Protein AF-0000000078791482 (afdb_homodimer)

Secondary structure (DSSP, 8-state):
--HHHHHHHHHHHTT--HHHH--SSS-HHHHHHHHTTSSPPBHHHHHHHHHHTT--HHHHHHHHHHHTTTTS-HHHHHHHHHH-S-------GGGHHHHHHHHHHHHHHHHHHHHHS--HHHHHHHHHHHHHHHHHIIIIISTT------HHHHHHHHHHHHH-SS--HHHHHHHHHHHTTS-HHHHHHHHHHHHHHTGGGGGSTTHHHHHHHHHHHHHHHHHHTT-HHHHHHHHHHHHHHHHHS--HHHHHHHHHHHHHHHHHTT-HHHHHHHHHHHHHHHHHTT-HHHHHHHHHHHHHHHHS-TTS---------S------/--HHHHHHHHHHHTT--HHHH--SSS-HHHHHHHHTTSSPPBHHHHHHHHHHTT--HHHHHHHHHHHTTTTS-HHHHHHHHHH-S-------GGGHHHHHHHHHHHHHHHHHHHHHS--HHHHHHHHHHHHHHHHHIIIII-TT------HHHHHHHHHHHHH-SS--HHHHHHHHHHHTTS-HHHHHHHHHHHHHHTGGGGGSTTHHHHHHHHHHHHHHHHHHTT-HHHHHHHHHHHHHHHHHS--HHHHHHHHHHHHHHHHHTT-HHHHHHHHHHHHHHHHHTT-HHHHHHHHHHHHHHHHS-TTS---------S------

Solvent-accessible surface area (backbone atoms only — not comparable to full-atom values): 34613 Å² total; per-residue (Å²): 118,56,74,22,46,52,50,43,51,54,37,49,40,69,69,48,52,58,70,75,61,32,50,96,88,42,42,45,66,57,49,50,35,22,35,70,62,76,39,83,51,34,47,71,57,45,56,53,47,28,57,68,63,65,42,36,70,67,58,48,52,39,56,44,19,64,67,48,63,39,47,65,36,62,57,52,49,52,45,30,66,34,53,38,90,65,78,76,74,79,89,48,72,87,46,44,66,60,51,47,51,52,40,51,52,46,26,51,54,33,45,53,49,21,72,76,48,77,40,70,67,33,48,50,19,25,36,47,24,53,43,50,51,50,48,44,42,29,54,66,64,40,86,80,42,42,76,49,71,39,58,91,54,29,48,66,56,51,55,54,59,67,68,33,73,52,52,51,71,59,52,49,40,50,46,57,61,40,43,56,24,33,53,67,67,61,34,52,54,50,48,54,48,50,61,63,32,33,51,81,35,58,76,28,87,62,31,61,54,48,55,50,34,52,32,51,37,46,25,47,51,25,51,61,70,65,35,59,68,59,17,51,53,36,43,52,50,38,55,54,49,29,71,77,54,58,38,55,69,60,35,46,49,51,48,42,52,51,17,50,53,31,26,50,70,66,38,50,70,61,15,49,55,42,42,53,48,44,30,50,50,29,46,69,30,49,35,55,69,59,20,50,52,46,49,55,46,45,53,49,60,74,71,46,62,52,86,52,84,68,88,68,80,77,77,64,76,57,82,72,64,82,72,132,118,56,74,23,46,52,51,44,50,53,37,51,37,71,68,49,49,58,69,76,60,31,50,95,88,42,43,44,69,57,50,52,34,21,36,70,63,76,38,84,50,33,48,70,57,45,55,52,48,29,56,68,64,65,43,36,70,66,57,50,51,39,55,46,20,65,68,47,63,37,49,64,36,61,55,52,48,52,46,31,65,34,54,39,89,68,77,75,75,78,86,48,72,88,46,44,64,60,52,48,50,53,39,51,52,47,25,50,52,31,44,52,48,21,72,76,48,79,41,70,69,34,49,51,18,26,36,48,24,53,43,50,50,50,47,45,41,29,54,67,66,40,86,80,41,44,74,50,72,39,59,92,55,31,46,66,55,51,54,53,59,68,68,33,73,52,52,52,71,58,53,50,39,51,46,58,61,42,43,57,25,33,54,66,68,62,35,52,52,50,47,55,49,51,62,62,31,33,52,81,34,59,77,29,87,63,30,61,54,46,56,49,35,53,31,51,38,48,24,48,52,26,50,62,69,66,36,60,68,59,19,50,53,37,43,51,50,38,54,54,50,30,72,77,52,57,38,55,70,60,35,46,50,50,49,43,51,53,18,50,54,31,26,50,71,65,38,50,70,62,16,50,54,43,42,53,48,45,30,50,49,29,46,69,31,49,35,55,70,61,19,50,51,45,50,55,47,44,55,48,59,74,71,47,62,53,84,54,84,71,88,67,83,76,78,64,75,57,83,73,64,80,74,132

Organism: Lacticaseibacillus rhamnosus (strain LMS2-1) (NCBI:txid525361)

Sequence (648 aa):
MNIGTLLRQIRKNKGLTLAQVADATISSSYLSKVERGQNDITVTKLLHLLERLETTPEEFLYIAADDFDMDYSNLDRMLETYFGSSLTMSANPQDFPETLRKMKENVRQAQTRFQQTPTLKNKLAVNARMLLPVFFQSLVIDEAHKLPVRPDLTHVAEQYLQQLDNWGELDLYLFIIFSIAMPAETQHRLLTIAIKRSHHYRHFRSAPLLILNLLENQVMLELTRQDNQAAARYLSQLETALDKKPSAEFALWAQFHRAELCARQGQHKKARALLDQVVEIAAALKFKDLADIFAFARTIILTEPPTSIYKYFHILVGSIAEGEMNIGTLLRQIRKNKGLTLAQVADATISSSYLSKVERGQNDITVTKLLHLLERLETTPEEFLYIAADDFDMDYSNLDRMLETYFGSSLTMSANPQDFPETLRKMKENVRQAQTRFQQTPTLKNKLAVNARMLLPVFFQSLVIDEAHKLPVRPDLTHVAEQYLQQLDNWGELDLYLFIIFSIAMPAETQHRLLTIAIKRSHHYRHFRSAPLLILNLLENQVMLELTRQDNQAAARYLSQLETALDKKPSAEFALWAQFHRAELCARQGQHKKARALLDQVVEIAAALKFKDLADIFAFARTIILTEPPTSIYKYFHILVGSIAEGE

Foldseek 3Di:
DDLLCLLVVLCVVLPHDLCQQDDPLHHSVNSVCSNVVNDPDDPVVVCSSCVSSVHHPVRSVVVCCVVVVVVCPVVVVVCCQQANPLPDDDLDPVCLVVSLVVLVVQLVVLVVVCVVPVDLSSLNSNLLSVLVSVQCCQQRPDPLNAQAADCVSLVSLLVVLVPDQADDLVNLLSLLRSLSHHDPVSNVVSLVVNLVRLVVCVVVPCSLVSNLQSLLSQLQSCVQVVVLVSSVVSLVVSVVSCVVPPDPLSVLSSLLSVLLSCLLVVVLVSSLVSLVVSLVVCVVVVVVVSSVLSVVQSVQSNPDHSSDRRRDGDHDSGPCPPDD/DDLLCLLVVLCVVVPHDLCQQDDPLHHSVNSVCSNVVNDPDDPVVVCSSCVSSVHHPVRSVVVCCVVVVVVCPVVVVVCCQQANPLPDDDLDPVCLVVSLVVLVVQLVVLVVVCVVPVDLSSLNSNLLSVVVSVQCCQQRPDPLNAQAADCVSLVSLLVVLVPDQAADLVNLLSLLRSLSHHDPVSNVVSLVVNLVRLVVCVVVPCSLVSNLQSLLSQLQSCVQVVVLVSSVVSLVVSVVSCVVPPDPLSVLSSLLSVLLSCLLVVVLVSSLVSLVVSLVVCVVVVVVVSSVLSVVQSVQSNPDHSSDRRRDGDHDSGPCPPDD

pLDDT: mean 87.43, std 13.79, range [25.67, 98.44]

Structure (mmCIF, N/CA/C/O backbone):
data_AF-0000000078791482-model_v1
#
loop_
_entity.id
_entity.type
_entity.pdbx_description
1 polymer 'DNA-binding helix-turn-helix protein'
#
loop_
_atom_site.group_PDB
_atom_site.id
_atom_site.type_symbol
_atom_site.label_atom_id
_atom_site.label_alt_id
_atom_site.label_comp_id
_atom_site.label_asym_id
_atom_site.label_entity_id
_atom_site.label_seq_id
_atom_site.pdbx_PDB_ins_code
_atom_site.Cartn_x
_atom_site.Cartn_y
_atom_site.Cartn_z
_atom_site.occupancy
_atom_site.B_iso_or_equiv
_atom_site.auth_seq_id
_atom_site.auth_comp_id
_atom_site.auth_asym_id
_atom_site.auth_atom_id
_atom_site.pdbx_PDB_model_num
ATOM 1 N N . MET A 1 1 ? -18.984 -8.766 17.328 1 55.56 1 MET A N 1
ATOM 2 C CA . MET A 1 1 ? -19.375 -7.367 17.188 1 55.56 1 MET A CA 1
ATOM 3 C C . MET A 1 1 ? -20.016 -7.113 15.82 1 55.56 1 MET A C 1
ATOM 5 O O . MET A 1 1 ? -19.594 -7.699 14.82 1 55.56 1 MET A O 1
ATOM 9 N N . ASN A 1 2 ? -21.266 -6.469 15.758 1 79.69 2 ASN A N 1
ATOM 10 C CA . ASN A 1 2 ? -21.938 -6.188 14.492 1 79.69 2 ASN A CA 1
ATOM 11 C C . ASN A 1 2 ? -21.594 -4.789 13.984 1 79.69 2 ASN A C 1
ATOM 13 O O . ASN A 1 2 ? -20.969 -4.004 14.688 1 79.69 2 ASN A O 1
ATOM 17 N N . ILE A 1 3 ? -21.828 -4.445 12.82 1 86.19 3 ILE A N 1
ATOM 18 C CA . ILE A 1 3 ? -21.516 -3.201 12.125 1 86.19 3 ILE A CA 1
ATOM 19 C C . ILE A 1 3 ? -22.078 -2.018 12.914 1 86.19 3 ILE A C 1
ATOM 21 O O . ILE A 1 3 ? -21.422 -0.973 13.016 1 86.19 3 ILE A O 1
ATOM 25 N N . GLY A 1 4 ? -23.203 -2.23 13.57 1 91.06 4 GLY A N 1
ATOM 26 C CA . GLY A 1 4 ? -23.828 -1.175 14.359 1 91.06 4 GLY A CA 1
ATOM 27 C C . GLY A 1 4 ? -23.016 -0.79 15.586 1 91.06 4 GLY A C 1
ATOM 28 O O . GLY A 1 4 ? -22.844 0.396 15.875 1 91.06 4 GLY A O 1
ATOM 29 N N . THR A 1 5 ? -22.5 -1.739 16.234 1 90.31 5 THR A N 1
ATOM 30 C CA . THR A 1 5 ? -21.672 -1.499 17.422 1 90.31 5 THR A CA 1
ATOM 31 C C . THR A 1 5 ? -20.406 -0.745 17.047 1 90.31 5 THR A C 1
ATOM 33 O O . THR A 1 5 ? -19.969 0.138 17.797 1 90.31 5 THR A O 1
ATOM 36 N N . LEU A 1 6 ? -19.875 -1.128 15.961 1 88.75 6 LEU A N 1
ATOM 37 C CA . LEU A 1 6 ? -18.672 -0.446 15.5 1 88.75 6 LEU A CA 1
ATOM 38 C C . LEU A 1 6 ? -18.953 1.02 15.195 1 88.75 6 LEU A C 1
ATOM 40 O O . LEU A 1 6 ? -18.172 1.899 15.547 1 88.75 6 LEU A O 1
ATOM 44 N N . LEU A 1 7 ? -20.031 1.235 14.594 1 92.56 7 LEU A N 1
ATOM 45 C CA . LEU A 1 7 ? -20.422 2.604 14.273 1 92.56 7 LEU A CA 1
ATOM 46 C C . LEU A 1 7 ? -20.625 3.424 15.539 1 92.56 7 LEU A C 1
ATOM 48 O O . LEU A 1 7 ? -20.219 4.59 15.602 1 92.56 7 LEU A O 1
ATOM 52 N N . ARG A 1 8 ? -21.203 2.793 16.484 1 93.75 8 ARG A N 1
ATOM 53 C CA . ARG A 1 8 ? -21.359 3.443 17.781 1 93.75 8 ARG A CA 1
ATOM 54 C C . ARG A 1 8 ? -20.016 3.811 18.391 1 93.75 8 ARG A C 1
ATOM 56 O O . ARG A 1 8 ? -19.844 4.926 18.875 1 93.75 8 ARG A O 1
ATOM 63 N N . GLN A 1 9 ? -19.141 2.865 18.344 1 89.31 9 GLN A N 1
ATOM 64 C CA . GLN A 1 9 ? -17.812 3.088 18.891 1 89.31 9 GLN A CA 1
ATOM 65 C C . GLN A 1 9 ? -17.109 4.25 18.203 1 89.31 9 GLN A C 1
ATOM 67 O O . GLN A 1 9 ? -16.5 5.094 18.844 1 89.31 9 GLN A O 1
ATOM 72 N N . ILE A 1 10 ? -17.203 4.289 16.906 1 89.06 10 ILE A N 1
ATOM 73 C CA . ILE A 1 10 ? -16.578 5.352 16.125 1 89.06 10 ILE A CA 1
ATOM 74 C C . ILE A 1 10 ? -17.203 6.695 16.484 1 89.06 10 ILE A C 1
ATOM 76 O O . ILE A 1 10 ? -16.5 7.68 16.719 1 89.06 10 ILE A O 1
ATOM 80 N N . ARG A 1 11 ? -18.547 6.711 16.516 1 92.19 11 ARG A N 1
ATOM 81 C CA . ARG A 1 11 ? -19.25 7.945 16.859 1 92.19 11 ARG A CA 1
ATOM 82 C C . ARG A 1 11 ? -18.844 8.453 18.234 1 92.19 11 ARG A C 1
ATOM 84 O O . ARG A 1 11 ? -18.516 9.633 18.391 1 92.19 11 ARG A O 1
ATOM 91 N N . LYS A 1 12 ? -18.812 7.559 19.172 1 91.88 12 LYS A N 1
ATOM 92 C CA . LYS A 1 12 ? -18.484 7.918 20.547 1 91.88 12 LYS A CA 1
ATOM 93 C C . LYS A 1 12 ? -17.031 8.367 20.688 1 91.88 12 LYS A C 1
ATOM 95 O O . LYS A 1 12 ? -16.734 9.281 21.438 1 91.88 12 LYS A O 1
ATOM 100 N N . ASN A 1 13 ? -16.234 7.68 20.016 1 87.5 13 ASN A N 1
ATOM 101 C CA . ASN A 1 13 ? -14.828 8.07 20.016 1 87.5 13 ASN A CA 1
ATOM 102 C C . ASN A 1 13 ? -14.641 9.508 19.547 1 87.5 13 ASN A C 1
ATOM 104 O O . ASN A 1 13 ? -13.758 10.211 20.031 1 87.5 13 ASN A O 1
ATOM 108 N N . LYS A 1 14 ? -15.477 9.922 18.688 1 85.94 14 LYS A N 1
ATOM 109 C CA . LYS A 1 14 ? -15.383 11.266 18.141 1 85.94 14 LYS A CA 1
ATOM 110 C C . LYS A 1 14 ? -16.156 12.273 18.984 1 85.94 14 LYS A C 1
ATOM 112 O O . LYS A 1 14 ? -16.234 13.453 18.656 1 85.94 14 LYS A O 1
ATOM 117 N N . GLY A 1 15 ? -16.781 11.734 20 1 84 15 GLY A N 1
ATOM 118 C CA . GLY A 1 15 ? -17.5 12.586 20.922 1 84 15 GLY A CA 1
ATOM 119 C C . GLY A 1 15 ? -18.812 13.109 20.359 1 84 15 GLY A C 1
ATOM 120 O O . GLY A 1 15 ? -19.312 14.148 20.797 1 84 15 GLY A O 1
ATOM 121 N N . LEU A 1 16 ? -19.359 12.5 19.438 1 89.69 16 LEU A N 1
ATOM 122 C CA . LEU A 1 16 ? -20.562 12.984 18.781 1 89.69 16 LEU A CA 1
ATOM 123 C C . LEU A 1 16 ? -21.797 12.305 19.359 1 89.69 16 LEU A C 1
ATOM 125 O O . LEU A 1 16 ? -21.781 11.102 19.641 1 89.69 16 LEU A O 1
ATOM 129 N N . THR A 1 17 ? -22.797 13.086 19.469 1 92.88 17 THR A N 1
ATOM 130 C CA . THR A 1 17 ? -24.094 12.523 19.844 1 92.88 17 THR A CA 1
ATOM 131 C C . THR A 1 17 ? -24.844 12.016 18.625 1 92.88 17 THR A C 1
ATOM 133 O O . THR A 1 17 ? -24.453 12.297 17.484 1 92.88 17 THR A O 1
ATOM 136 N N . LEU A 1 18 ? -25.891 11.289 18.875 1 96.25 18 LEU A N 1
ATOM 137 C CA . LEU A 1 18 ? -26.719 10.812 17.766 1 96.25 18 LEU A CA 1
ATOM 138 C C . LEU A 1 18 ? -27.297 11.984 16.984 1 96.25 18 LEU A C 1
ATOM 140 O O . LEU A 1 18 ? -27.312 11.961 15.75 1 96.25 18 LEU A O 1
ATOM 144 N N . ALA A 1 19 ? -27.641 13.016 17.688 1 94.12 19 ALA A N 1
ATOM 145 C CA . ALA A 1 19 ? -28.281 14.18 17.078 1 94.12 19 ALA A CA 1
ATOM 146 C C . ALA A 1 19 ? -27.297 14.945 16.203 1 94.12 19 ALA A C 1
ATOM 148 O O . ALA A 1 19 ? -27.688 15.477 15.148 1 94.12 19 ALA A O 1
ATOM 149 N N . GLN A 1 20 ? -26.094 14.93 16.641 1 90.62 20 GLN A N 1
ATOM 150 C CA . GLN A 1 20 ? -25.078 15.68 15.906 1 90.62 20 GLN A CA 1
ATOM 151 C C . GLN A 1 20 ? -24.703 14.977 14.602 1 90.62 20 GLN A C 1
ATOM 153 O O . GLN A 1 20 ? -24.25 15.617 13.656 1 90.62 20 GLN A O 1
ATOM 158 N N . VAL A 1 21 ? -24.953 13.688 14.539 1 94 21 VAL A N 1
ATOM 159 C CA . VAL A 1 21 ? -24.609 12.898 13.359 1 94 21 VAL A CA 1
ATOM 160 C C . VAL A 1 21 ? -25.828 12.781 12.445 1 94 21 VAL A C 1
ATOM 162 O O . VAL A 1 21 ? -25.688 12.742 11.219 1 94 21 VAL A O 1
ATOM 165 N N . ALA A 1 22 ? -26.953 12.789 12.969 1 94.75 22 ALA A N 1
ATOM 166 C CA . ALA A 1 22 ? -28.203 12.594 12.219 1 94.75 22 ALA A CA 1
ATOM 167 C C . ALA A 1 22 ? -28.453 13.766 11.281 1 94.75 22 ALA A C 1
ATOM 169 O O . ALA A 1 22 ? -27.969 14.875 11.5 1 94.75 22 ALA A O 1
ATOM 170 N N . ASP A 1 23 ? -29.094 13.508 10.203 1 94 23 ASP A N 1
ATOM 171 C CA . ASP A 1 23 ? -29.531 14.523 9.258 1 94 23 ASP A CA 1
ATOM 172 C C . ASP A 1 23 ? -30.75 14.047 8.461 1 94 23 ASP A C 1
ATOM 174 O O . ASP A 1 23 ? -31.5 13.195 8.93 1 94 23 ASP A O 1
ATOM 178 N N . ALA A 1 24 ? -30.984 14.648 7.344 1 93.06 24 ALA A N 1
ATOM 179 C CA . ALA A 1 24 ? -32.188 14.328 6.551 1 93.06 24 ALA A CA 1
ATOM 180 C C . ALA A 1 24 ? -32.094 12.906 6.016 1 93.06 24 ALA A C 1
ATOM 182 O O . ALA A 1 24 ? -33.125 12.25 5.84 1 93.06 24 ALA A O 1
ATOM 183 N N . THR A 1 25 ? -30.922 12.383 5.863 1 93.19 25 THR A N 1
ATOM 184 C CA . THR A 1 25 ? -30.703 11.062 5.277 1 93.19 25 THR A CA 1
ATOM 185 C C . THR A 1 25 ? -30.766 9.984 6.352 1 93.19 25 THR A C 1
ATOM 187 O O . THR A 1 25 ? -31.281 8.883 6.105 1 93.19 25 THR A O 1
ATOM 190 N N . ILE A 1 26 ? -30.312 10.258 7.488 1 95.56 26 ILE A N 1
ATOM 191 C CA . ILE A 1 26 ? -30.266 9.312 8.594 1 95.56 26 ILE A CA 1
ATOM 192 C C . ILE A 1 26 ? -30.797 9.977 9.867 1 95.56 26 ILE A C 1
ATOM 194 O O . ILE A 1 26 ? -30.141 10.867 10.414 1 95.56 26 ILE A O 1
ATOM 198 N N . SER A 1 27 ? -31.891 9.547 10.344 1 96.56 27 SER A N 1
ATOM 199 C CA . SER A 1 27 ? -32.469 10.117 11.562 1 96.56 27 SER A CA 1
ATOM 200 C C . SER A 1 27 ? -31.781 9.555 12.805 1 96.56 27 SER A C 1
ATOM 202 O O . SER A 1 27 ? -31.172 8.484 12.758 1 96.56 27 SER A O 1
ATOM 204 N N . SER A 1 28 ? -31.938 10.305 13.93 1 96.75 28 SER A N 1
ATOM 205 C CA . SER A 1 28 ? -31.391 9.852 15.203 1 96.75 28 SER A CA 1
ATOM 206 C C . SER A 1 28 ? -32 8.516 15.625 1 96.75 28 SER A C 1
ATOM 208 O O . SER A 1 28 ? -31.297 7.641 16.141 1 96.75 28 SER A O 1
ATOM 210 N N . SER A 1 29 ? -33.25 8.367 15.352 1 96.75 29 SER A N 1
ATOM 211 C CA . SER A 1 29 ? -33.938 7.137 15.727 1 96.75 29 SER A CA 1
ATOM 212 C C . SER A 1 29 ? -33.406 5.949 14.922 1 96.75 29 SER A C 1
ATOM 214 O O . SER A 1 29 ? -33.156 4.879 15.484 1 96.75 29 SER A O 1
ATOM 216 N N . TYR A 1 30 ? -33.312 6.18 13.688 1 96.25 30 TYR A N 1
ATOM 217 C CA . TYR A 1 30 ? -32.75 5.129 12.828 1 96.25 30 TYR A CA 1
ATOM 218 C C . TYR A 1 30 ? -31.344 4.758 13.242 1 96.25 30 TYR A C 1
ATOM 220 O O . TYR A 1 30 ? -31.016 3.574 13.375 1 96.25 30 TYR A O 1
ATOM 228 N N . LEU A 1 31 ? -30.547 5.73 13.414 1 97.19 31 LEU A N 1
ATOM 229 C CA . LEU A 1 31 ? -29.141 5.508 13.789 1 97.19 31 LEU A CA 1
ATOM 230 C C . LEU A 1 31 ? -29.047 4.75 15.102 1 97.19 31 LEU A C 1
ATOM 232 O O . LEU A 1 31 ? -28.203 3.863 15.258 1 97.19 31 LEU A O 1
ATOM 236 N N . SER A 1 32 ? -29.859 5.105 16 1 97 32 SER A N 1
ATOM 237 C CA . SER A 1 32 ? -29.891 4.426 17.281 1 97 32 SER A CA 1
ATOM 238 C C . SER A 1 32 ? -30.203 2.941 17.125 1 97 32 SER A C 1
ATOM 240 O O . SER A 1 32 ? -29.547 2.09 17.734 1 97 32 SER A O 1
ATOM 242 N N . LYS A 1 33 ? -31.172 2.66 16.281 1 96.69 33 LYS A N 1
ATOM 243 C CA . LYS A 1 33 ? -31.547 1.272 16.031 1 96.69 33 LYS A CA 1
ATOM 244 C C . LYS A 1 33 ? -30.422 0.506 15.367 1 96.69 33 LYS A C 1
ATOM 246 O O . LYS A 1 33 ? -30.172 -0.659 15.688 1 96.69 33 LYS A O 1
ATOM 251 N N . VAL A 1 34 ? -29.766 1.142 14.477 1 96.06 34 VAL A N 1
ATOM 252 C CA . VAL A 1 34 ? -28.625 0.535 13.789 1 96.06 34 VAL A CA 1
ATOM 253 C C . VAL A 1 34 ? -27.516 0.232 14.797 1 96.06 34 VAL A C 1
ATOM 255 O O . VAL A 1 34 ? -27 -0.887 14.836 1 96.06 34 VAL A O 1
ATOM 258 N N . GLU A 1 35 ? -27.219 1.235 15.617 1 96 35 GLU A N 1
ATOM 259 C CA . GLU A 1 35 ? -26.109 1.103 16.562 1 96 35 GLU A CA 1
ATOM 260 C C . GLU A 1 35 ? -26.406 0.023 17.594 1 96 35 GLU A C 1
ATOM 262 O O . GLU A 1 35 ? -25.469 -0.554 18.172 1 96 35 GLU A O 1
ATOM 267 N N . ARG A 1 36 ? -27.719 -0.24 17.844 1 94.06 36 ARG A N 1
ATOM 268 C CA . ARG A 1 36 ? -28.125 -1.256 18.812 1 94.06 36 ARG A CA 1
ATOM 269 C C . ARG A 1 36 ? -28.266 -2.619 18.141 1 94.06 36 ARG A C 1
ATOM 271 O O . ARG A 1 36 ? -28.641 -3.596 18.797 1 94.06 36 ARG A O 1
ATOM 278 N N . GLY A 1 37 ? -28.047 -2.703 16.859 1 92 37 GLY A N 1
ATOM 279 C CA . GLY A 1 37 ? -28.094 -3.963 16.141 1 92 37 GLY A CA 1
ATOM 280 C C . GLY A 1 37 ? -29.484 -4.379 15.719 1 92 37 GLY A C 1
ATOM 281 O O . GLY A 1 37 ? -29.703 -5.508 15.273 1 92 37 GLY A O 1
ATOM 282 N N . GLN A 1 38 ? -30.469 -3.539 15.82 1 93.31 38 GLN A N 1
ATOM 283 C CA . GLN A 1 38 ? -31.859 -3.867 15.5 1 93.31 38 GLN A CA 1
ATOM 284 C C . GLN A 1 38 ? -32.094 -3.762 14 1 93.31 38 GLN A C 1
ATOM 286 O O . GLN A 1 38 ? -32.938 -4.484 13.453 1 93.31 38 GLN A O 1
ATOM 291 N N . ASN A 1 39 ? -31.453 -2.85 13.336 1 92.44 39 ASN A N 1
ATOM 292 C CA . ASN A 1 39 ? -31.531 -2.676 11.891 1 92.44 39 ASN A CA 1
ATOM 293 C C . ASN A 1 39 ? -30.156 -2.805 11.234 1 92.44 39 ASN A C 1
ATOM 295 O O . ASN A 1 39 ? -29.156 -2.318 11.766 1 92.44 39 ASN A O 1
ATOM 299 N N . ASP A 1 40 ? -30.203 -3.549 10.164 1 92.31 40 ASP A N 1
ATOM 300 C CA . ASP A 1 40 ? -29.016 -3.465 9.312 1 92.31 40 ASP A CA 1
ATOM 301 C C . ASP A 1 40 ? -29.016 -2.164 8.508 1 92.31 40 ASP A C 1
ATOM 303 O O . ASP A 1 40 ? -30.062 -1.572 8.266 1 92.31 40 ASP A O 1
ATOM 307 N N . ILE A 1 41 ? -27.859 -1.654 8.211 1 93.69 41 ILE A N 1
ATOM 308 C CA . ILE A 1 41 ? -27.766 -0.392 7.492 1 93.69 41 ILE A CA 1
ATOM 309 C C . ILE A 1 41 ? -27.484 -0.664 6.012 1 93.69 41 ILE A C 1
ATOM 311 O O . ILE A 1 41 ? -26.75 -1.593 5.668 1 93.69 41 ILE A O 1
ATOM 315 N N . THR A 1 42 ? -28.062 0.107 5.168 1 92.62 42 THR A N 1
ATOM 316 C CA . THR A 1 42 ? -27.797 -0.032 3.738 1 92.62 42 THR A CA 1
ATOM 317 C C . THR A 1 42 ? -26.422 0.558 3.385 1 92.62 42 THR A C 1
ATOM 319 O O . THR A 1 42 ? -25.875 1.365 4.137 1 92.62 42 THR A O 1
ATOM 322 N N . VAL A 1 43 ? -25.922 0.172 2.275 1 90.12 43 VAL A N 1
ATOM 323 C CA . VAL A 1 43 ? -24.594 0.629 1.853 1 90.12 43 VAL A CA 1
ATOM 324 C C . VAL A 1 43 ? -24.625 2.139 1.624 1 90.12 43 VAL A C 1
ATOM 326 O O . VAL A 1 43 ? -23.703 2.852 2.045 1 90.12 43 VAL A O 1
ATOM 329 N N . THR A 1 44 ? -25.625 2.617 1.022 1 89.25 44 THR A N 1
ATOM 330 C CA . THR A 1 44 ? -25.719 4.047 0.75 1 89.25 44 THR A CA 1
ATOM 331 C C . THR A 1 44 ? -25.75 4.844 2.051 1 89.25 44 THR A C 1
ATOM 333 O O . THR A 1 44 ? -25.047 5.855 2.178 1 89.25 44 THR A O 1
ATOM 336 N N . LYS A 1 45 ? -26.484 4.387 2.971 1 92.56 45 LYS A N 1
ATOM 337 C CA . LYS A 1 45 ? -26.562 5.082 4.25 1 92.56 45 LYS A CA 1
ATOM 338 C C . LYS A 1 45 ? -25.266 4.969 5.035 1 92.56 45 LYS A C 1
ATOM 340 O O . LYS A 1 45 ? -24.859 5.91 5.727 1 92.56 45 LYS A O 1
ATOM 345 N N . LEU A 1 46 ? -24.672 3.82 4.887 1 92.19 46 LEU A N 1
ATOM 346 C CA . LEU A 1 46 ? -23.375 3.66 5.562 1 92.19 46 LEU A CA 1
ATOM 347 C C . LEU A 1 46 ? -22.359 4.664 5.035 1 92.19 46 LEU A C 1
ATOM 349 O O . LEU A 1 46 ? -21.672 5.324 5.816 1 92.19 46 LEU A O 1
ATOM 353 N N . LEU A 1 47 ? -22.297 4.742 3.748 1 87.75 47 LEU A N 1
ATOM 354 C CA . LEU A 1 47 ? -21.328 5.656 3.148 1 87.75 47 LEU A CA 1
ATOM 355 C C . LEU A 1 47 ? -21.594 7.094 3.578 1 87.75 47 LEU A C 1
ATOM 357 O O . LEU A 1 47 ? -20.656 7.844 3.873 1 87.75 47 LEU A O 1
ATOM 361 N N . HIS A 1 48 ? -22.812 7.426 3.631 1 90.44 48 HIS A N 1
ATOM 362 C CA . HIS A 1 48 ? -23.219 8.75 4.105 1 90.44 48 HIS A CA 1
ATOM 363 C C . HIS A 1 48 ? -22.812 8.953 5.562 1 90.44 48 HIS A C 1
ATOM 365 O O . HIS A 1 48 ? -22.266 9.992 5.918 1 90.44 48 HIS A O 1
ATOM 371 N N . LEU A 1 49 ? -23.125 7.961 6.336 1 93.06 49 LEU A N 1
ATOM 372 C CA . LEU A 1 49 ? -22.812 8.031 7.762 1 93.06 49 LEU A CA 1
ATOM 373 C C . LEU A 1 49 ? -21.312 8.164 7.984 1 93.06 49 LEU A C 1
ATOM 375 O O . LEU A 1 49 ? -20.875 8.93 8.852 1 93.06 49 LEU A O 1
ATOM 379 N N . LEU A 1 50 ? -20.547 7.406 7.277 1 89.5 50 LEU A N 1
ATOM 380 C CA . LEU A 1 50 ? -19.094 7.449 7.418 1 89.5 50 LEU A CA 1
ATOM 381 C C . LEU A 1 50 ? -18.562 8.844 7.105 1 89.5 50 LEU A C 1
ATOM 383 O O . LEU A 1 50 ? -17.625 9.312 7.754 1 89.5 50 LEU A O 1
ATOM 387 N N . GLU A 1 51 ? -19.156 9.461 6.148 1 84.75 51 GLU A N 1
ATOM 388 C CA . GLU A 1 51 ? -18.797 10.844 5.848 1 84.75 51 GLU A CA 1
ATOM 389 C C . GLU A 1 51 ? -19.047 11.758 7.039 1 84.75 51 GLU A C 1
ATOM 391 O O . GLU A 1 51 ? -18.219 12.594 7.383 1 84.75 51 GLU A O 1
ATOM 396 N N . ARG A 1 52 ? -20.172 11.516 7.621 1 87.38 52 ARG A N 1
ATOM 397 C CA . ARG A 1 52 ? -20.547 12.336 8.766 1 87.38 52 ARG A CA 1
ATOM 398 C C . ARG A 1 52 ? -19.641 12.078 9.961 1 87.38 52 ARG A C 1
ATOM 400 O O . ARG A 1 52 ? -19.422 12.961 10.789 1 87.38 52 ARG A O 1
ATOM 407 N N . LEU A 1 53 ? -19.109 10.914 9.961 1 89.25 53 LEU A N 1
ATOM 408 C CA . LEU A 1 53 ? -18.25 10.516 11.055 1 89.25 53 LEU A CA 1
ATOM 409 C C . LEU A 1 53 ? -16.781 10.766 10.711 1 89.25 53 LEU A C 1
ATOM 411 O O . LEU A 1 53 ? -15.883 10.414 11.484 1 89.25 53 LEU A O 1
ATOM 415 N N . GLU A 1 54 ? -16.578 11.242 9.578 1 82.62 54 GLU A N 1
ATOM 416 C CA . GLU A 1 54 ? -15.234 11.547 9.109 1 82.62 54 GLU A CA 1
ATOM 417 C C . GLU A 1 54 ? -14.352 10.297 9.102 1 82.62 54 GLU A C 1
ATOM 419 O O . GLU A 1 54 ? -13.227 10.32 9.594 1 82.62 54 GLU A O 1
ATOM 424 N N . THR A 1 55 ? -14.891 9.281 8.648 1 83.75 55 THR A N 1
ATOM 425 C CA . THR A 1 55 ? -14.242 7.984 8.492 1 83.75 55 THR A CA 1
ATOM 426 C C . THR A 1 55 ? -14.344 7.5 7.047 1 83.75 55 THR A C 1
ATOM 428 O O . THR A 1 55 ? -15.406 7.59 6.43 1 83.75 55 THR A O 1
ATOM 431 N N . THR A 1 56 ? -13.227 7.07 6.477 1 79.31 56 THR A N 1
ATOM 432 C CA . THR A 1 56 ? -13.281 6.559 5.109 1 79.31 56 THR A CA 1
ATOM 433 C C . THR A 1 56 ? -13.781 5.117 5.09 1 79.31 56 THR A C 1
ATOM 435 O O . THR A 1 56 ? -13.641 4.391 6.078 1 79.31 56 THR A O 1
ATOM 438 N N . PRO A 1 57 ? -14.391 4.762 3.986 1 81.62 57 PRO A N 1
ATOM 439 C CA . PRO A 1 57 ? -14.789 3.355 3.869 1 81.62 57 PRO A CA 1
ATOM 440 C C . PRO A 1 57 ? -13.625 2.393 4.078 1 81.62 57 PRO A C 1
ATOM 442 O O . PRO A 1 57 ? -13.797 1.326 4.676 1 81.62 57 PRO A O 1
ATOM 445 N N . GLU A 1 58 ? -12.508 2.779 3.633 1 76.31 58 GLU A N 1
ATOM 446 C CA . GLU A 1 58 ? -11.328 1.938 3.82 1 76.31 58 GLU A CA 1
ATOM 447 C C . GLU A 1 58 ? -10.984 1.791 5.301 1 76.31 58 GLU A C 1
ATOM 449 O O . GLU A 1 58 ? -10.703 0.687 5.77 1 76.31 58 GLU A O 1
ATOM 454 N N . GLU A 1 59 ? -10.961 2.926 5.969 1 78.75 59 GLU A N 1
ATOM 455 C CA . GLU A 1 59 ? -10.695 2.889 7.406 1 78.75 59 GLU A CA 1
ATOM 456 C C . GLU A 1 59 ? -11.734 2.053 8.141 1 78.75 59 GLU A C 1
ATOM 458 O O . GLU A 1 59 ? -11.398 1.261 9.023 1 78.75 59 GLU A O 1
ATOM 463 N N . PHE A 1 60 ? -12.953 2.217 7.742 1 83.94 60 PHE A N 1
ATOM 464 C CA . PHE A 1 60 ? -14.055 1.492 8.367 1 83.94 60 PHE A CA 1
ATOM 465 C C . PHE A 1 60 ? -13.875 -0.012 8.203 1 83.94 60 PHE A C 1
ATOM 467 O O . PHE A 1 60 ? -14.039 -0.771 9.164 1 83.94 60 PHE A O 1
ATOM 474 N N . LEU A 1 61 ? -13.586 -0.378 6.953 1 78.75 61 LEU A N 1
ATOM 475 C CA . LEU A 1 61 ? -13.391 -1.795 6.668 1 78.75 61 LEU A CA 1
ATOM 476 C C . LEU A 1 61 ? -12.227 -2.354 7.484 1 78.75 61 LEU A C 1
ATOM 478 O O . LEU A 1 61 ? -12.266 -3.502 7.926 1 78.75 61 LEU A O 1
ATOM 482 N N . TYR A 1 62 ? -11.344 -1.551 7.625 1 72.25 62 TYR A N 1
ATOM 483 C CA . TYR A 1 62 ? -10.18 -1.974 8.391 1 72.25 62 TYR A CA 1
ATOM 484 C C . TYR A 1 62 ? -10.539 -2.189 9.859 1 72.25 62 TYR A C 1
ATOM 486 O O . TYR A 1 62 ? -10.188 -3.215 10.445 1 72.25 62 TYR A O 1
ATOM 494 N N . ILE A 1 63 ? -11.195 -1.229 10.445 1 75.81 63 ILE A N 1
ATOM 495 C CA . ILE A 1 63 ? -11.594 -1.338 11.844 1 75.81 63 ILE A CA 1
ATOM 496 C C . ILE A 1 63 ? -12.516 -2.543 12.023 1 75.81 63 ILE A C 1
ATOM 498 O O . ILE A 1 63 ? -12.406 -3.27 13.016 1 75.81 63 ILE A O 1
ATOM 502 N N . ALA A 1 64 ? -13.297 -2.734 11.078 1 75.06 64 ALA A N 1
ATOM 503 C CA . ALA A 1 64 ? -14.258 -3.834 11.125 1 75.06 64 ALA A CA 1
ATOM 504 C C . ALA A 1 64 ? -13.547 -5.184 11.055 1 75.06 64 ALA A C 1
ATOM 506 O O . ALA A 1 64 ? -13.969 -6.148 11.695 1 75.06 64 ALA A O 1
ATOM 507 N N . ALA A 1 65 ? -12.594 -5.277 10.25 1 67.56 65 ALA A N 1
ATOM 508 C CA . ALA A 1 65 ? -11.852 -6.523 10.078 1 67.56 65 ALA A CA 1
ATOM 509 C C . ALA A 1 65 ? -11.125 -6.91 11.367 1 67.56 65 ALA A C 1
ATOM 511 O O . ALA A 1 65 ? -11.023 -8.094 11.695 1 67.56 65 ALA A O 1
ATOM 512 N N . ASP A 1 66 ? -10.516 -5.973 11.969 1 59.91 66 ASP A N 1
ATOM 513 C CA . ASP A 1 66 ? -9.812 -6.23 13.227 1 59.91 66 ASP A CA 1
ATOM 514 C C . ASP A 1 66 ? -10.773 -6.75 14.297 1 59.91 66 ASP A C 1
ATOM 516 O O . ASP A 1 66 ? -10.445 -7.68 15.031 1 59.91 66 ASP A O 1
ATOM 520 N N . ASP A 1 67 ? -11.867 -6.078 14.461 1 57.25 67 ASP A N 1
ATOM 521 C CA . ASP A 1 67 ? -12.812 -6.387 15.531 1 57.25 67 ASP A CA 1
ATOM 522 C C . ASP A 1 67 ? -13.594 -7.664 15.227 1 57.25 67 ASP A C 1
ATOM 524 O O . ASP A 1 67 ? -13.984 -8.391 16.141 1 57.25 67 ASP A O 1
ATOM 528 N N . PHE A 1 68 ? -14.055 -7.73 14.047 1 52.03 68 PHE A N 1
ATOM 529 C CA . PHE A 1 68 ? -14.961 -8.828 13.75 1 52.03 68 PHE A CA 1
ATOM 530 C C . PHE A 1 68 ? -14.195 -10.047 13.242 1 52.03 68 PHE A C 1
ATOM 532 O O . PHE A 1 68 ? -14.789 -11.016 12.773 1 52.03 68 PHE A O 1
ATOM 539 N N . ASP A 1 69 ? -12.898 -10.141 13.914 1 46.22 69 ASP A N 1
ATOM 540 C CA . ASP A 1 69 ? -12.18 -11.289 13.383 1 46.22 69 ASP A CA 1
ATOM 541 C C . ASP A 1 69 ? -12.336 -11.398 11.867 1 46.22 69 ASP A C 1
ATOM 543 O O . ASP A 1 69 ? -12.32 -12.492 11.312 1 46.22 69 ASP A O 1
ATOM 547 N N . MET A 1 70 ? -13.062 -10.516 11.492 1 44.91 70 MET A N 1
ATOM 548 C CA . MET A 1 70 ? -13.047 -10.469 10.031 1 44.91 70 MET A CA 1
ATOM 549 C C . MET A 1 70 ? -11.617 -10.492 9.5 1 44.91 70 MET A C 1
ATOM 551 O O . MET A 1 70 ? -11.391 -10.266 8.312 1 44.91 70 MET A O 1
ATOM 555 N N . ASP A 1 71 ? -10.656 -10.336 10.453 1 44 71 ASP A N 1
ATOM 556 C CA . ASP A 1 71 ? -9.219 -10.281 10.211 1 44 71 ASP A CA 1
ATOM 557 C C . ASP A 1 71 ? -8.844 -11.062 8.953 1 44 71 ASP A C 1
ATOM 559 O O . ASP A 1 71 ? -7.816 -10.789 8.328 1 44 71 ASP A O 1
ATOM 563 N N . TYR A 1 72 ? -9.055 -12.469 9.188 1 44.72 72 TYR A N 1
ATOM 564 C CA . TYR A 1 72 ? -8.531 -13.086 7.977 1 44.72 72 TYR A CA 1
ATOM 565 C C . TYR A 1 72 ? -9.148 -12.453 6.73 1 44.72 72 TYR A C 1
ATOM 567 O O . TYR A 1 72 ? -10.352 -12.578 6.496 1 44.72 72 TYR A O 1
ATOM 575 N N . SER A 1 73 ? -8.625 -11.305 6.355 1 55.16 73 SER A N 1
ATOM 576 C CA . SER A 1 73 ? -8.93 -10.516 5.164 1 55.16 73 SER A CA 1
ATOM 577 C C . SER A 1 73 ? -9.609 -11.367 4.098 1 55.16 73 SER A C 1
ATOM 579 O O . SER A 1 73 ? -9.445 -12.586 4.07 1 55.16 73 SER A O 1
ATOM 581 N N . ASN A 1 74 ? -10.859 -10.938 3.887 1 63.19 74 ASN A N 1
ATOM 582 C CA . ASN A 1 74 ? -11.57 -11.523 2.754 1 63.19 74 ASN A CA 1
ATOM 583 C C . ASN A 1 74 ? -10.602 -12.031 1.691 1 63.19 74 ASN A C 1
ATOM 585 O O . ASN A 1 74 ? -10.789 -13.117 1.142 1 63.19 74 ASN A O 1
ATOM 589 N N . LEU A 1 75 ? -9.461 -11.414 1.798 1 68.62 75 LEU A N 1
ATOM 590 C CA . LEU A 1 75 ? -8.477 -11.875 0.827 1 68.62 75 LEU A CA 1
ATOM 591 C C . LEU A 1 75 ? -7.805 -13.156 1.302 1 68.62 75 LEU A C 1
ATOM 593 O O . LEU A 1 75 ? -7.633 -14.102 0.521 1 68.62 75 LEU A O 1
ATOM 597 N N . ASP A 1 76 ? -7.426 -13.219 2.6 1 67.38 76 ASP A N 1
ATOM 598 C CA . ASP A 1 76 ? -6.766 -14.391 3.154 1 67.38 76 ASP A CA 1
ATOM 599 C C . ASP A 1 76 ? -7.66 -15.625 3.047 1 67.38 76 ASP A C 1
ATOM 601 O O . ASP A 1 76 ? -7.195 -16.703 2.686 1 67.38 76 ASP A O 1
ATOM 605 N N . ARG A 1 77 ? -8.867 -15.367 3.289 1 72.19 77 ARG A N 1
ATOM 606 C CA . ARG A 1 77 ? -9.82 -16.469 3.197 1 72.19 77 ARG A CA 1
ATOM 607 C C . ARG A 1 77 ? -9.984 -16.938 1.753 1 72.19 77 ARG A C 1
ATOM 609 O O . ARG A 1 77 ? -10.055 -18.125 1.482 1 72.19 77 ARG A O 1
ATOM 616 N N . MET A 1 78 ? -10.07 -15.922 0.978 1 74.62 78 MET A N 1
ATOM 617 C CA . MET A 1 78 ? -10.203 -16.219 -0.445 1 74.62 78 MET A CA 1
ATOM 618 C C . MET A 1 78 ? -9 -17.016 -0.948 1 74.62 78 MET A C 1
ATOM 620 O O . MET A 1 78 ? -9.156 -18.031 -1.613 1 74.62 78 MET A O 1
ATOM 624 N N . LEU A 1 79 ? -7.82 -16.641 -0.556 1 76.38 79 LEU A N 1
ATOM 625 C CA . LEU A 1 79 ? -6.605 -17.312 -0.996 1 76.38 79 LEU A CA 1
ATOM 626 C C . LEU A 1 79 ? -6.492 -18.688 -0.363 1 76.38 79 LEU A C 1
ATOM 628 O O . LEU A 1 79 ? -6.055 -19.641 -1.014 1 76.38 79 L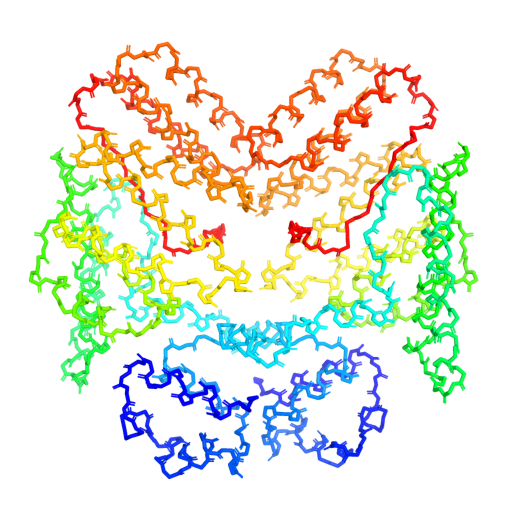EU A O 1
ATOM 632 N N . GLU A 1 80 ? -6.906 -18.719 0.879 1 75.75 80 GLU A N 1
ATOM 633 C CA . GLU A 1 80 ? -6.891 -20.016 1.562 1 75.75 80 GLU A CA 1
ATOM 634 C C . GLU A 1 80 ? -7.805 -21.016 0.869 1 75.75 80 GLU A C 1
ATOM 636 O O . GLU A 1 80 ? -7.5 -22.219 0.82 1 75.75 80 GLU A O 1
ATOM 641 N N . THR A 1 81 ? -8.859 -20.547 0.442 1 75.06 81 THR A N 1
ATOM 642 C CA . THR A 1 81 ? -9.805 -21.422 -0.25 1 75.06 81 THR A CA 1
ATOM 643 C C . THR A 1 81 ? -9.156 -22.047 -1.476 1 75.06 81 THR A C 1
ATOM 645 O O . THR A 1 81 ? -9.344 -23.25 -1.735 1 75.06 81 THR A O 1
ATOM 648 N N . TYR A 1 82 ? -8.383 -21.297 -2.119 1 78.88 82 TYR A N 1
ATOM 649 C CA . TYR A 1 82 ? -7.855 -21.781 -3.395 1 78.88 82 TYR A CA 1
ATOM 650 C C . TYR A 1 82 ? -6.477 -22.391 -3.217 1 78.88 82 TYR A C 1
ATOM 652 O O . TYR A 1 82 ? -6.109 -23.312 -3.947 1 78.88 82 TYR A O 1
ATOM 660 N N . PHE A 1 83 ? -5.781 -21.875 -2.23 1 76.94 83 PHE A N 1
ATOM 661 C CA . PHE A 1 83 ? -4.375 -22.266 -2.195 1 76.94 83 PHE A CA 1
ATOM 662 C C . PHE A 1 83 ? -4.027 -22.938 -0.874 1 76.94 83 PHE A C 1
ATOM 664 O O . PHE A 1 83 ? -2.953 -23.516 -0.734 1 76.94 83 PHE A O 1
ATOM 671 N N . GLY A 1 84 ? -4.934 -22.969 0.03 1 68.25 84 GLY A N 1
ATOM 672 C CA . GLY A 1 84 ? -4.688 -23.531 1.346 1 68.25 84 GLY A CA 1
ATOM 673 C C . GLY A 1 84 ? -3.822 -22.641 2.223 1 68.25 84 GLY A C 1
ATOM 674 O O . GLY A 1 84 ? -3.441 -21.547 1.819 1 68.25 84 GLY A O 1
ATOM 675 N N . SER A 1 85 ? -3.619 -22.969 3.533 1 60.66 85 SER A N 1
ATOM 676 C CA . SER A 1 85 ? -2.881 -22.188 4.523 1 60.66 85 SER A CA 1
ATOM 677 C C . SER A 1 85 ? -1.376 -22.281 4.293 1 60.66 85 SER A C 1
ATOM 679 O O . SER A 1 85 ? -0.596 -21.594 4.961 1 60.66 85 SER A O 1
ATOM 681 N N . SER A 1 86 ? -0.925 -23.016 3.359 1 56.12 86 SER A N 1
ATOM 682 C CA . SER A 1 86 ? 0.481 -23.406 3.262 1 56.12 86 SER A CA 1
ATOM 683 C C . SER A 1 86 ? 1.214 -22.547 2.236 1 56.12 86 SER A C 1
ATOM 685 O O . SER A 1 86 ? 2.145 -23.016 1.577 1 56.12 86 SER A O 1
ATOM 687 N N . LEU A 1 87 ? 0.993 -21.266 2.127 1 57.81 87 LEU A N 1
ATOM 688 C CA . LEU A 1 87 ? 1.716 -20.578 1.061 1 57.81 87 LEU A CA 1
ATOM 689 C C . LEU A 1 87 ? 3.123 -20.203 1.511 1 57.81 87 LEU A C 1
ATOM 691 O O . LEU A 1 87 ? 3.963 -19.828 0.69 1 57.81 87 LEU A O 1
ATOM 695 N N . THR A 1 88 ? 3.428 -20.391 2.824 1 55.28 88 THR A N 1
ATOM 696 C CA . THR A 1 88 ? 4.797 -20.109 3.238 1 55.28 88 THR A CA 1
ATOM 697 C C . THR A 1 88 ? 5.648 -21.375 3.203 1 55.28 88 THR A C 1
ATOM 699 O O . THR A 1 88 ? 5.254 -22.406 3.756 1 55.28 88 THR A O 1
ATOM 702 N N . MET A 1 89 ? 6.609 -21.453 2.273 1 60.41 89 MET A N 1
ATOM 703 C CA . MET A 1 89 ? 7.418 -22.656 2.119 1 60.41 89 MET A CA 1
ATOM 704 C C . MET A 1 89 ? 8.797 -22.469 2.754 1 60.41 89 MET A C 1
ATOM 706 O O . MET A 1 89 ? 9.445 -21.438 2.551 1 60.41 89 MET A O 1
ATOM 710 N N . SER A 1 90 ? 9 -23.438 3.76 1 58.47 90 SER A N 1
ATOM 711 C CA . SER A 1 90 ? 10.336 -23.438 4.34 1 58.47 90 SER A CA 1
ATOM 712 C C . SER A 1 90 ? 11.391 -23.797 3.293 1 58.47 90 SER A C 1
ATOM 714 O O . SER A 1 90 ? 11.148 -24.641 2.422 1 58.47 90 SER A O 1
ATOM 716 N N . ALA A 1 91 ? 12.555 -23.078 3.398 1 64.19 91 ALA A N 1
ATOM 717 C CA . ALA A 1 91 ? 13.688 -23.391 2.535 1 64.19 91 ALA A CA 1
ATOM 718 C C . ALA A 1 91 ? 14.539 -24.5 3.127 1 64.19 91 ALA A C 1
ATOM 720 O O . ALA A 1 91 ? 15.461 -25.016 2.473 1 64.19 91 ALA A O 1
ATOM 721 N N . ASN A 1 92 ? 14.125 -24.938 4.316 1 74.25 92 ASN A N 1
ATOM 722 C CA . ASN A 1 92 ? 14.891 -26 4.957 1 74.25 92 ASN A CA 1
ATOM 723 C C . ASN A 1 92 ? 14.477 -27.375 4.438 1 74.25 92 ASN A C 1
ATOM 725 O O . ASN A 1 92 ? 13.336 -27.797 4.629 1 74.25 92 ASN A O 1
ATOM 729 N N . PRO A 1 93 ? 15.469 -28.062 3.871 1 83.69 93 PRO A N 1
ATOM 730 C CA . PRO A 1 93 ? 15.156 -29.359 3.277 1 83.69 93 PRO A CA 1
ATOM 731 C C . PRO A 1 93 ? 14.57 -30.344 4.285 1 83.69 93 PRO A C 1
ATOM 733 O O . PRO A 1 93 ? 13.805 -31.234 3.912 1 83.69 93 PRO A O 1
ATOM 736 N N . GLN A 1 94 ? 14.953 -30.203 5.551 1 86.38 94 GLN A N 1
ATOM 737 C CA . GLN A 1 94 ? 14.445 -31.109 6.582 1 86.38 94 GLN A CA 1
ATOM 738 C C . GLN A 1 94 ? 12.93 -30.984 6.719 1 86.38 94 GLN A C 1
ATOM 740 O O . GLN A 1 94 ? 12.266 -31.922 7.18 1 86.38 94 GLN A O 1
ATOM 745 N N . ASP A 1 95 ? 12.469 -29.922 6.258 1 86.19 95 ASP A N 1
ATOM 746 C CA . ASP A 1 95 ? 11.047 -29.641 6.418 1 86.19 95 ASP A CA 1
ATOM 747 C C . ASP A 1 95 ? 10.266 -30.062 5.18 1 86.19 95 ASP A C 1
ATOM 749 O O . ASP A 1 95 ? 9.031 -30.047 5.184 1 86.19 95 ASP A O 1
ATOM 753 N N . PHE A 1 96 ? 10.984 -30.547 4.141 1 87.56 96 PHE A N 1
ATOM 754 C CA . PHE A 1 96 ? 10.336 -30.766 2.85 1 87.56 96 PHE A CA 1
ATOM 755 C C . PHE A 1 96 ? 9.281 -31.859 2.957 1 87.56 96 PHE A C 1
ATOM 757 O O . PHE A 1 96 ? 8.164 -31.703 2.471 1 87.56 96 PHE A O 1
ATOM 764 N N . PRO A 1 97 ? 9.641 -32.938 3.674 1 87.88 97 PRO A N 1
ATOM 765 C CA . PRO A 1 97 ? 8.633 -34 3.758 1 87.88 97 PRO A CA 1
ATOM 766 C C . PRO A 1 97 ? 7.348 -33.531 4.449 1 87.88 97 PRO A C 1
ATOM 768 O O . PRO A 1 97 ? 6.25 -33.844 3.99 1 87.88 97 PRO A O 1
ATOM 771 N N . GLU A 1 98 ? 7.527 -32.844 5.488 1 87 98 GLU A N 1
ATOM 772 C CA . GLU A 1 98 ? 6.359 -32.344 6.211 1 87 98 GLU A CA 1
ATOM 773 C C . GLU A 1 98 ? 5.578 -31.344 5.367 1 87 98 GLU A C 1
ATOM 775 O O . GLU A 1 98 ? 4.344 -31.344 5.379 1 87 98 GLU A O 1
ATOM 780 N N . THR A 1 99 ? 6.305 -30.531 4.664 1 86.12 99 THR A N 1
ATOM 781 C CA . THR A 1 99 ? 5.672 -29.547 3.787 1 86.12 99 THR A CA 1
ATOM 782 C C . THR A 1 99 ? 4.848 -30.234 2.707 1 86.12 99 THR A C 1
ATOM 784 O O . THR A 1 99 ? 3.693 -29.875 2.471 1 86.12 99 THR A O 1
ATOM 787 N N . LEU A 1 100 ? 5.363 -31.234 2.135 1 88.75 100 LEU A N 1
ATOM 788 C CA . LEU A 1 100 ? 4.676 -31.984 1.088 1 88.75 100 LEU A CA 1
ATOM 789 C C . LEU A 1 100 ? 3.445 -32.688 1.643 1 88.75 100 LEU A C 1
ATOM 791 O O . LEU A 1 100 ? 2.406 -32.75 0.981 1 88.75 100 LEU A O 1
ATOM 795 N N . ARG A 1 101 ? 3.615 -33.219 2.852 1 89.44 101 ARG A N 1
ATOM 796 C CA . ARG A 1 101 ? 2.492 -33.875 3.5 1 89.44 101 ARG A CA 1
ATOM 797 C C . ARG A 1 101 ? 1.329 -32.938 3.709 1 89.44 101 ARG A C 1
ATOM 799 O O . ARG A 1 101 ? 0.177 -33.281 3.428 1 89.44 101 ARG A O 1
ATOM 806 N N . LYS A 1 102 ? 1.656 -31.766 4.156 1 87.44 102 LYS A N 1
ATOM 807 C CA . LYS A 1 102 ? 0.626 -30.766 4.391 1 87.44 102 LYS A CA 1
ATOM 808 C C . LYS A 1 102 ? -0.058 -30.359 3.086 1 87.44 102 LYS A C 1
ATOM 810 O O . LYS A 1 102 ? -1.275 -30.172 3.049 1 87.44 102 LYS A O 1
ATOM 815 N N . MET A 1 103 ? 0.728 -30.234 2.016 1 89.31 103 MET A N 1
ATOM 816 C CA . MET A 1 103 ? 0.167 -29.875 0.714 1 89.31 103 MET A CA 1
ATOM 817 C C . MET A 1 103 ? -0.78 -30.969 0.214 1 89.31 103 MET A C 1
ATOM 819 O O . MET A 1 103 ? -1.848 -30.656 -0.321 1 89.31 103 MET A O 1
ATOM 823 N N . LYS A 1 104 ? -0.398 -32.156 0.456 1 90.69 104 LYS A N 1
ATOM 824 C CA . LYS A 1 104 ? -1.23 -33.281 0.023 1 90.69 104 LYS A CA 1
ATOM 825 C C . LYS A 1 104 ? -2.535 -33.312 0.814 1 90.69 104 LYS A C 1
ATOM 827 O O . LYS A 1 104 ? -3.586 -33.656 0.265 1 90.69 104 LYS A O 1
ATOM 832 N N . GLU A 1 105 ? -2.41 -33.062 2.055 1 91.5 105 GLU A N 1
ATOM 833 C CA . GLU A 1 105 ? -3.613 -33 2.881 1 91.5 105 GLU A CA 1
ATOM 834 C C . GLU A 1 105 ? -4.562 -31.906 2.391 1 91.5 105 GLU A C 1
ATOM 836 O O . GLU A 1 105 ? -5.781 -32.094 2.375 1 91.5 105 GLU A O 1
ATOM 841 N N . ASN A 1 106 ? -4.004 -30.812 2.029 1 90.88 106 ASN A N 1
ATOM 842 C CA . ASN A 1 106 ? -4.812 -29.734 1.492 1 90.88 106 ASN A CA 1
ATOM 843 C C . ASN A 1 106 ? -5.523 -30.141 0.204 1 90.88 106 ASN A C 1
ATOM 845 O O . ASN A 1 106 ? -6.664 -29.734 -0.038 1 90.88 106 ASN A O 1
ATOM 849 N N . VAL A 1 107 ? -4.852 -30.891 -0.583 1 94 107 VAL A N 1
ATOM 850 C CA . VAL A 1 107 ? -5.445 -31.391 -1.824 1 94 107 VAL A CA 1
ATOM 851 C C . VAL A 1 107 ? -6.648 -32.281 -1.509 1 94 107 VAL A C 1
ATOM 853 O O . VAL A 1 107 ? -7.711 -32.125 -2.113 1 94 107 VAL A O 1
ATOM 856 N N . ARG A 1 108 ? -6.469 -33.125 -0.54 1 94.75 108 ARG A N 1
ATOM 857 C CA . ARG A 1 108 ? -7.543 -34.031 -0.163 1 94.75 108 ARG A CA 1
ATOM 858 C C . ARG A 1 108 ? -8.766 -33.281 0.329 1 94.75 108 ARG A C 1
ATOM 860 O O . ARG A 1 108 ? -9.898 -33.625 -0.008 1 94.75 108 ARG A O 1
ATOM 867 N N . GLN A 1 109 ? -8.508 -32.312 1.073 1 93.12 109 GLN A N 1
ATOM 868 C CA . GLN A 1 109 ? -9.594 -31.484 1.585 1 93.12 109 GLN A CA 1
ATOM 869 C C . GLN A 1 109 ? -10.367 -30.812 0.446 1 93.12 109 GLN A C 1
ATOM 871 O O . GLN A 1 109 ? -11.594 -30.781 0.456 1 93.12 109 GLN A O 1
ATOM 876 N N . ALA A 1 110 ? -9.617 -30.266 -0.489 1 93.88 110 ALA A N 1
ATOM 877 C CA . ALA A 1 110 ? -10.25 -29.609 -1.629 1 93.88 110 ALA A CA 1
ATOM 878 C C . ALA A 1 110 ? -11.047 -30.609 -2.467 1 93.88 110 ALA A C 1
ATOM 880 O O . ALA A 1 110 ? -12.125 -30.281 -2.963 1 93.88 110 ALA A O 1
ATOM 881 N N . GLN A 1 111 ? -10.5 -31.766 -2.625 1 96.31 111 GLN A N 1
ATOM 882 C CA . GLN A 1 111 ? -11.18 -32.812 -3.387 1 96.31 111 GLN A CA 1
ATOM 883 C C . GLN A 1 111 ? -12.492 -33.188 -2.719 1 96.31 111 GLN A C 1
ATOM 885 O O . GLN A 1 111 ? -13.508 -33.375 -3.393 1 96.31 111 GLN A O 1
ATOM 890 N N . THR A 1 112 ? -12.43 -33.344 -1.44 1 96.44 112 THR A N 1
ATOM 891 C CA . THR A 1 112 ? -13.633 -33.688 -0.689 1 96.44 112 THR A CA 1
ATOM 892 C C . THR A 1 112 ? -14.711 -32.594 -0.885 1 96.44 112 THR A C 1
ATOM 894 O O . THR A 1 112 ? -15.875 -32.938 -1.116 1 96.44 112 THR A O 1
ATOM 897 N N . ARG A 1 113 ? -14.312 -31.391 -0.795 1 92.69 113 ARG A N 1
ATOM 898 C CA . ARG A 1 113 ? -15.242 -30.297 -0.986 1 92.69 113 ARG A CA 1
ATOM 899 C C . ARG A 1 113 ? -15.828 -30.312 -2.393 1 92.69 113 ARG A C 1
ATOM 901 O O . ARG A 1 113 ? -17.016 -30.047 -2.576 1 92.69 113 ARG A O 1
ATOM 908 N N . PHE A 1 114 ? -15 -30.594 -3.373 1 94.88 114 PHE A N 1
ATOM 909 C CA . PHE A 1 114 ? -15.453 -30.641 -4.758 1 94.88 114 PHE A CA 1
ATOM 910 C C . PHE A 1 114 ? -16.453 -31.766 -4.969 1 94.88 114 PHE A C 1
ATOM 912 O O . PHE A 1 114 ? -17.422 -31.625 -5.723 1 94.88 114 PHE A O 1
ATOM 919 N N . GLN A 1 115 ? -16.203 -32.844 -4.316 1 96.81 115 GLN A N 1
ATOM 920 C CA . GLN A 1 115 ? -17.109 -34 -4.418 1 96.81 115 GLN A CA 1
ATOM 921 C C . GLN A 1 115 ? -18.484 -33.656 -3.822 1 96.81 115 GLN A C 1
ATOM 923 O O . GLN A 1 115 ? -19.516 -34.031 -4.367 1 96.81 115 GLN A O 1
ATOM 928 N N . GLN A 1 116 ? -18.469 -32.875 -2.766 1 95 116 GLN A N 1
ATOM 929 C CA . GLN A 1 116 ? -19.703 -32.469 -2.104 1 95 116 GLN A CA 1
ATOM 930 C C . GLN A 1 116 ? -20.438 -31.406 -2.908 1 95 116 GLN A C 1
ATOM 932 O O . GLN A 1 116 ? -21.656 -31.422 -3.02 1 95 116 GLN A O 1
ATOM 937 N N . THR A 1 117 ? -19.641 -30.453 -3.416 1 90.88 117 THR A N 1
ATOM 938 C CA . THR A 1 117 ? -20.172 -29.328 -4.191 1 90.88 117 THR A CA 1
ATOM 939 C C . THR A 1 117 ? -19.344 -29.109 -5.453 1 90.88 117 THR A C 1
ATOM 941 O O . THR A 1 117 ? -18.453 -28.266 -5.469 1 90.88 117 THR A O 1
ATOM 944 N N . PRO A 1 118 ? -19.734 -29.812 -6.547 1 93.06 118 PRO A N 1
ATOM 945 C CA . PRO A 1 118 ? -18.938 -29.766 -7.77 1 93.06 118 PRO A CA 1
ATOM 946 C C . PRO A 1 118 ? -19.156 -28.484 -8.578 1 93.06 118 PRO A C 1
ATOM 948 O O . PRO A 1 118 ? -19.859 -28.516 -9.602 1 93.06 118 PRO A O 1
ATOM 951 N N . THR A 1 119 ? -18.578 -27.453 -8.203 1 87.5 119 THR A N 1
ATOM 952 C CA . THR A 1 119 ? -18.625 -26.172 -8.891 1 87.5 119 THR A CA 1
ATOM 953 C C . THR A 1 119 ? -17.297 -25.859 -9.555 1 87.5 119 THR A C 1
ATOM 955 O O . THR A 1 119 ? -16.281 -26.5 -9.258 1 87.5 119 THR A O 1
ATOM 958 N N . LEU A 1 120 ? -17.328 -24.938 -10.492 1 88.5 120 LEU A N 1
ATOM 959 C CA . LEU A 1 120 ? -16.094 -24.484 -11.133 1 88.5 120 LEU A CA 1
ATOM 960 C C . LEU A 1 120 ? -15.109 -23.969 -10.094 1 88.5 120 LEU A C 1
ATOM 962 O O . LEU A 1 120 ? -13.914 -24.266 -10.172 1 88.5 120 LEU A O 1
ATOM 966 N N . LYS A 1 121 ? -15.578 -23.234 -9.164 1 85.56 121 LYS A N 1
ATOM 967 C CA . LYS A 1 121 ? -14.742 -22.688 -8.102 1 85.56 121 LYS A CA 1
ATOM 968 C C . LYS A 1 121 ? -14 -23.797 -7.359 1 85.56 121 LYS A C 1
ATOM 970 O O . LYS A 1 121 ? -12.797 -23.688 -7.137 1 85.56 121 LYS A O 1
ATOM 975 N N . ASN A 1 122 ? -14.742 -24.781 -7.008 1 90.38 122 ASN A N 1
ATOM 976 C CA . ASN A 1 122 ? -14.141 -25.875 -6.254 1 90.38 122 ASN A CA 1
ATOM 977 C C . ASN A 1 122 ? -13.18 -26.688 -7.117 1 90.38 122 ASN A C 1
ATOM 979 O O . ASN A 1 122 ? -12.18 -27.203 -6.625 1 90.38 122 ASN A O 1
ATOM 983 N N . LYS A 1 123 ? -13.516 -26.781 -8.391 1 94.75 123 LYS A N 1
ATOM 984 C CA . LYS A 1 123 ? -12.602 -27.453 -9.312 1 94.75 123 LYS A CA 1
ATOM 985 C C . LYS A 1 123 ? -11.281 -26.688 -9.43 1 94.75 123 LYS A C 1
ATOM 987 O O . LYS A 1 123 ? -10.203 -27.281 -9.375 1 94.75 123 LYS A O 1
ATOM 992 N N . LEU A 1 124 ? -11.359 -25.406 -9.578 1 93.88 124 LEU A N 1
ATOM 993 C CA . LEU A 1 124 ? -10.172 -24.562 -9.641 1 93.88 124 LEU A CA 1
ATOM 994 C C . LEU A 1 124 ? -9.359 -24.672 -8.352 1 93.88 124 LEU A C 1
ATOM 996 O O . LEU A 1 124 ? -8.125 -24.703 -8.398 1 93.88 124 LEU A O 1
ATOM 1000 N N . ALA A 1 125 ? -10.039 -24.766 -7.25 1 92.5 125 ALA A N 1
ATOM 1001 C CA . ALA A 1 125 ? -9.367 -24.906 -5.961 1 92.5 125 ALA A CA 1
ATOM 1002 C C . ALA A 1 125 ? -8.586 -26.219 -5.891 1 92.5 125 ALA A C 1
ATOM 1004 O O . ALA A 1 125 ? -7.449 -26.25 -5.414 1 92.5 125 ALA A O 1
ATOM 1005 N N . VAL A 1 126 ? -9.195 -27.281 -6.348 1 95.69 126 VAL A N 1
ATOM 1006 C CA . VAL A 1 126 ? -8.523 -28.578 -6.359 1 95.69 126 VAL A CA 1
ATOM 1007 C C . VAL A 1 126 ? -7.266 -28.5 -7.227 1 95.69 126 VAL A C 1
ATOM 1009 O O . VAL A 1 126 ? -6.18 -28.875 -6.797 1 95.69 126 VAL A O 1
ATOM 1012 N N . ASN A 1 127 ? -7.453 -27.984 -8.43 1 96.69 127 ASN A N 1
ATOM 1013 C CA . ASN A 1 127 ? -6.336 -27.922 -9.367 1 96.69 127 ASN A CA 1
ATOM 1014 C C . ASN A 1 127 ? -5.215 -27.016 -8.844 1 96.69 127 ASN A C 1
ATOM 1016 O O . ASN A 1 127 ? -4.035 -27.344 -8.992 1 96.69 127 ASN A O 1
ATOM 1020 N N . ALA A 1 128 ? -5.586 -25.891 -8.305 1 93.31 128 ALA A N 1
ATOM 1021 C CA . ALA A 1 128 ? -4.586 -24.984 -7.75 1 93.31 128 ALA A CA 1
ATOM 1022 C C . ALA A 1 128 ? -3.783 -25.656 -6.641 1 93.31 128 ALA A C 1
ATOM 1024 O O . ALA A 1 128 ? -2.557 -25.547 -6.602 1 93.31 128 ALA A O 1
ATOM 1025 N N . ARG A 1 129 ? -4.449 -26.312 -5.785 1 92.56 129 ARG A N 1
ATOM 1026 C CA . ARG A 1 129 ? -3.783 -26.984 -4.668 1 92.56 129 ARG A CA 1
ATOM 1027 C C . ARG A 1 129 ? -2.934 -28.156 -5.152 1 92.56 129 ARG A C 1
ATOM 1029 O O . ARG A 1 129 ? -1.881 -28.438 -4.578 1 92.56 129 ARG A O 1
ATOM 1036 N N . MET A 1 130 ? -3.377 -28.797 -6.199 1 94.75 130 MET A N 1
ATOM 1037 C CA . MET A 1 130 ? -2.613 -29.906 -6.766 1 94.75 130 MET A CA 1
ATOM 1038 C C . MET A 1 130 ? -1.315 -29.406 -7.391 1 94.75 130 MET A C 1
ATOM 1040 O O . MET A 1 130 ? -0.331 -30.141 -7.461 1 94.75 130 MET A O 1
ATOM 1044 N N . LEU A 1 131 ? -1.311 -28.203 -7.82 1 93.44 131 LEU A N 1
ATOM 1045 C CA . LEU A 1 131 ? -0.137 -27.641 -8.484 1 93.44 131 LEU A CA 1
ATOM 1046 C C . LEU A 1 131 ? 0.964 -27.344 -7.473 1 93.44 131 LEU A C 1
ATOM 1048 O O . LEU A 1 131 ? 2.148 -27.359 -7.812 1 93.44 131 LEU A O 1
ATOM 1052 N N . LEU A 1 132 ? 0.613 -27.078 -6.219 1 89.5 132 LEU A N 1
ATOM 1053 C CA . LEU A 1 132 ? 1.586 -26.641 -5.223 1 89.5 132 LEU A CA 1
ATOM 1054 C C . LEU A 1 132 ? 2.633 -27.719 -4.973 1 89.5 132 LEU A C 1
ATOM 1056 O O . LEU A 1 132 ? 3.834 -27.469 -5.078 1 89.5 132 LEU A O 1
ATOM 1060 N N . PRO A 1 133 ? 2.238 -28.938 -4.711 1 90.25 133 PRO A N 1
ATOM 1061 C CA . PRO A 1 133 ? 3.268 -29.969 -4.559 1 90.25 133 PRO A CA 1
ATOM 1062 C C . PRO A 1 133 ? 4.027 -30.25 -5.855 1 90.25 133 PRO A C 1
ATOM 1064 O O . PRO A 1 133 ? 5.211 -30.594 -5.82 1 90.25 133 PRO A O 1
ATOM 1067 N N . VAL A 1 134 ? 3.385 -30.062 -6.988 1 92.88 134 VAL A N 1
ATOM 1068 C CA . VAL A 1 134 ? 4.043 -30.266 -8.273 1 92.88 134 VAL A CA 1
ATOM 1069 C C . VAL A 1 134 ? 5.168 -29.25 -8.445 1 92.88 134 VAL A C 1
ATOM 1071 O O . VAL A 1 134 ? 6.301 -29.609 -8.773 1 92.88 134 VAL A O 1
ATOM 1074 N N . PHE A 1 135 ? 4.875 -27.984 -8.172 1 90.75 135 PHE A N 1
ATOM 1075 C CA . PHE A 1 135 ? 5.871 -26.922 -8.219 1 90.75 135 PHE A CA 1
ATOM 1076 C C . PHE A 1 135 ? 7.012 -27.219 -7.25 1 90.75 135 PHE A C 1
ATOM 1078 O O . PHE A 1 135 ? 8.188 -27.047 -7.598 1 90.75 135 PHE A O 1
ATOM 1085 N N . PHE A 1 136 ? 6.57 -27.562 -6.09 1 89 136 PHE A N 1
ATOM 1086 C CA . PHE A 1 136 ? 7.547 -27.766 -5.023 1 89 136 PHE A CA 1
ATOM 1087 C C . PHE A 1 136 ? 8.5 -28.906 -5.387 1 89 136 PHE A C 1
ATOM 1089 O O . PHE A 1 136 ? 9.719 -28.766 -5.246 1 89 136 PHE A O 1
ATOM 1096 N N . GLN A 1 137 ? 7.957 -29.922 -5.867 1 91.19 137 GLN A N 1
ATOM 1097 C CA . GLN A 1 137 ? 8.773 -31.062 -6.281 1 91.19 137 GLN A CA 1
ATOM 1098 C C . GLN A 1 137 ? 9.695 -30.688 -7.434 1 91.19 137 GLN A C 1
ATOM 1100 O O . GLN A 1 137 ? 10.906 -30.938 -7.375 1 91.19 137 GLN A O 1
ATOM 1105 N N . SER A 1 138 ? 9.203 -30.047 -8.422 1 94 138 SER A N 1
ATOM 1106 C CA . SER A 1 138 ? 9.93 -29.781 -9.656 1 94 138 SER A CA 1
ATOM 1107 C C . SER A 1 138 ? 10.969 -28.688 -9.469 1 94 138 SER A C 1
ATOM 1109 O O . SER A 1 138 ? 12.078 -28.781 -9.992 1 94 138 SER A O 1
ATOM 1111 N N . LEU A 1 139 ? 10.648 -27.641 -8.633 1 91.44 139 LEU A N 1
ATOM 1112 C CA . LEU A 1 139 ? 11.477 -26.453 -8.602 1 91.44 139 LEU A CA 1
ATOM 1113 C C . LEU A 1 139 ? 12.336 -26.406 -7.348 1 91.44 139 LEU A C 1
ATOM 1115 O O . LEU A 1 139 ? 13.305 -25.656 -7.277 1 91.44 139 LEU A O 1
ATOM 1119 N N . VAL A 1 140 ? 11.977 -27.234 -6.383 1 87.88 140 VAL A N 1
ATOM 1120 C CA . VAL A 1 140 ? 12.703 -27.172 -5.121 1 87.88 140 VAL A CA 1
ATOM 1121 C C . VAL A 1 140 ? 13.469 -28.484 -4.902 1 87.88 140 VAL A C 1
ATOM 1123 O O . VAL A 1 140 ? 14.648 -28.469 -4.531 1 87.88 140 VAL A O 1
ATOM 1126 N N . ILE A 1 141 ? 12.898 -29.578 -5.207 1 89 141 ILE A N 1
ATOM 1127 C CA . ILE A 1 141 ? 13.469 -30.859 -4.812 1 89 141 ILE A CA 1
ATOM 1128 C C . ILE A 1 141 ? 14.25 -31.453 -5.98 1 89 141 ILE A C 1
ATOM 1130 O O . ILE A 1 141 ? 15.406 -31.844 -5.824 1 89 141 ILE A O 1
ATOM 1134 N N . ASP A 1 142 ? 13.602 -31.469 -7.133 1 92.44 142 ASP A N 1
ATOM 1135 C CA . ASP A 1 142 ? 14.203 -32.156 -8.281 1 92.44 142 ASP A CA 1
ATOM 1136 C C . ASP A 1 142 ? 15.469 -31.422 -8.734 1 92.44 142 ASP A C 1
ATOM 1138 O O . ASP A 1 142 ? 15.523 -30.188 -8.734 1 92.44 142 ASP A O 1
ATOM 1142 N N . GLU A 1 143 ? 16.391 -32.125 -9.188 1 91.25 143 GLU A N 1
ATOM 1143 C CA . GLU A 1 143 ? 17.656 -31.578 -9.656 1 91.25 143 GLU A CA 1
ATOM 1144 C C . GLU A 1 143 ? 17.5 -30.859 -10.984 1 91.25 143 GLU A C 1
ATOM 1146 O O . GLU A 1 143 ? 18.203 -29.875 -11.258 1 91.25 143 GLU A O 1
ATOM 1151 N N . ALA A 1 144 ? 16.562 -31.312 -11.742 1 93.38 144 ALA A N 1
ATOM 1152 C CA . ALA A 1 144 ? 16.375 -30.734 -13.07 1 93.38 144 ALA A CA 1
ATOM 1153 C C . ALA A 1 144 ? 15.906 -29.281 -12.977 1 93.38 144 ALA A C 1
ATOM 1155 O O . ALA A 1 144 ? 16.172 -28.484 -13.875 1 93.38 144 ALA A O 1
ATOM 1156 N N . HIS A 1 145 ? 15.172 -28.969 -11.875 1 94.5 145 HIS A N 1
ATOM 1157 C CA . HIS A 1 145 ? 14.727 -27.609 -11.617 1 94.5 145 HIS A CA 1
ATOM 1158 C C . HIS A 1 145 ? 14.078 -27 -12.852 1 94.5 145 HIS A C 1
ATOM 1160 O O . HIS A 1 145 ? 14.477 -25.922 -13.297 1 94.5 145 HIS A O 1
ATOM 1166 N N . LYS A 1 146 ? 13.039 -27.688 -13.352 1 95 146 LYS A N 1
ATOM 1167 C CA . LYS A 1 146 ? 12.328 -27.25 -14.555 1 95 146 LYS A CA 1
ATOM 1168 C C . LYS A 1 146 ? 10.875 -26.906 -14.234 1 95 146 LYS A C 1
ATOM 1170 O O . LYS A 1 146 ? 10.273 -27.5 -13.328 1 95 146 LYS A O 1
ATOM 1175 N N . LEU A 1 147 ? 10.336 -25.922 -14.953 1 95.56 147 LEU A N 1
ATOM 1176 C CA . LEU A 1 147 ? 8.914 -25.625 -14.805 1 95.56 147 LEU A CA 1
ATOM 1177 C C . LEU A 1 147 ? 8.062 -26.828 -15.18 1 95.56 147 LEU A C 1
ATOM 1179 O O . LEU A 1 147 ? 8.266 -27.438 -16.234 1 95.56 147 LEU A O 1
ATOM 1183 N N . PRO A 1 148 ? 7.125 -27.047 -14.281 1 95.19 148 PRO A N 1
ATOM 1184 C CA . PRO A 1 148 ? 6.246 -28.172 -14.609 1 95.19 148 PRO A CA 1
ATOM 1185 C C . PRO A 1 148 ? 5.164 -27.797 -15.625 1 95.19 148 PRO A C 1
ATOM 1187 O O . PRO A 1 148 ? 4.625 -26.688 -15.57 1 95.19 148 PRO A O 1
ATOM 1190 N N . VAL A 1 149 ? 5.023 -28.594 -16.797 1 96.06 149 VAL A N 1
ATOM 1191 C CA . VAL A 1 149 ? 3.949 -28.375 -17.75 1 96.06 149 VAL A CA 1
ATOM 1192 C C . VAL A 1 149 ? 2.838 -29.391 -17.531 1 96.06 149 VAL A C 1
ATOM 1194 O O . VAL A 1 149 ? 3.027 -30.578 -17.766 1 96.06 149 VAL A O 1
ATOM 1197 N N . ARG A 1 150 ? 1.727 -28.875 -16.969 1 97.31 150 ARG A N 1
ATOM 1198 C CA . ARG A 1 150 ? 0.616 -29.75 -16.578 1 97.31 150 ARG A CA 1
ATOM 1199 C C . ARG A 1 150 ? -0.701 -29.234 -17.172 1 97.31 150 ARG A C 1
ATOM 1201 O O . ARG A 1 150 ? -1.591 -28.812 -16.422 1 97.31 150 ARG A O 1
ATOM 1208 N N . PRO A 1 151 ? -0.878 -29.391 -18.438 1 96.38 151 PRO A N 1
ATOM 1209 C CA . PRO A 1 151 ? -2.113 -28.922 -19.062 1 96.38 151 PRO A CA 1
ATOM 1210 C C . PRO A 1 151 ? -3.361 -29.578 -18.484 1 96.38 151 PRO A C 1
ATOM 1212 O O . PRO A 1 151 ? -4.441 -28.984 -18.5 1 96.38 151 PRO A O 1
ATOM 1215 N N . ASP A 1 152 ? -3.203 -30.828 -17.938 1 96.69 152 ASP A N 1
ATOM 1216 C CA . ASP A 1 152 ? -4.328 -31.531 -17.328 1 96.69 152 ASP A CA 1
ATOM 1217 C C . ASP A 1 152 ? -4.875 -30.734 -16.141 1 96.69 152 ASP A C 1
ATOM 1219 O O . ASP A 1 152 ? -6.059 -30.828 -15.812 1 96.69 152 ASP A O 1
ATOM 1223 N N . LEU A 1 153 ? -4.035 -29.953 -15.523 1 97.19 153 LEU A N 1
ATOM 1224 C CA . LEU A 1 153 ? -4.445 -29.172 -14.359 1 97.19 153 LEU A CA 1
ATOM 1225 C C . LEU A 1 153 ? -4.746 -27.719 -14.75 1 97.19 153 LEU A C 1
ATOM 1227 O O . LEU A 1 153 ? -5.578 -27.062 -14.117 1 97.19 153 LEU A O 1
ATOM 1231 N N . THR A 1 154 ? -4.066 -27.172 -15.82 1 97.75 154 THR A N 1
ATOM 1232 C CA . THR A 1 154 ? -4.133 -25.734 -16.078 1 97.75 154 THR A CA 1
ATOM 1233 C C . THR A 1 154 ? -5.238 -25.422 -17.062 1 97.75 154 THR A C 1
ATOM 1235 O O . THR A 1 154 ? -5.691 -24.266 -17.156 1 97.75 154 THR A O 1
ATOM 1238 N N . HIS A 1 155 ? -5.738 -26.391 -17.766 1 97 155 HIS A N 1
ATOM 1239 C CA . HIS A 1 155 ? -6.68 -26.156 -18.844 1 97 155 HIS A CA 1
ATOM 1240 C C . HIS A 1 155 ? -7.949 -25.484 -18.344 1 97 155 HIS A C 1
ATOM 1242 O O . HIS A 1 155 ? -8.461 -24.562 -18.969 1 97 155 HIS A O 1
ATOM 1248 N N . VAL A 1 156 ? -8.484 -25.953 -17.234 1 96 156 VAL A N 1
ATOM 1249 C CA . VAL A 1 156 ? -9.719 -25.406 -16.688 1 96 156 VAL A CA 1
ATOM 1250 C C . VAL A 1 156 ? -9.523 -23.938 -16.344 1 96 156 VAL A C 1
ATOM 1252 O O . VAL A 1 156 ? -10.383 -23.094 -16.641 1 96 156 VAL A O 1
ATOM 1255 N N . ALA A 1 157 ? -8.453 -23.594 -15.727 1 96.12 157 ALA A N 1
ATOM 1256 C CA . ALA A 1 157 ? -8.148 -22.203 -15.383 1 96.12 157 ALA A CA 1
ATOM 1257 C C . ALA A 1 157 ? -7.957 -21.344 -16.625 1 96.12 157 ALA A C 1
ATOM 1259 O O . ALA A 1 157 ? -8.391 -20.203 -16.672 1 96.12 157 ALA A O 1
ATOM 1260 N N . GLU A 1 158 ? -7.305 -21.891 -17.625 1 96.81 158 GLU A N 1
ATOM 1261 C CA . GLU A 1 158 ? -7.105 -21.188 -18.906 1 96.81 158 GLU A CA 1
ATOM 1262 C C . GLU A 1 158 ? -8.438 -20.797 -19.531 1 96.81 158 GLU A C 1
ATOM 1264 O O . GLU A 1 158 ? -8.617 -19.641 -19.938 1 96.81 158 GLU A O 1
ATOM 1269 N N . GLN A 1 159 ? -9.312 -21.766 -19.547 1 95.06 159 GLN A N 1
ATOM 1270 C CA . GLN A 1 159 ? -10.633 -21.516 -20.125 1 95.06 159 GLN A CA 1
ATOM 1271 C C . GLN A 1 159 ? -11.391 -20.469 -19.312 1 95.06 159 GLN A C 1
ATOM 1273 O O . GLN A 1 159 ? -11.992 -19.547 -19.891 1 95.06 159 GLN A O 1
ATOM 1278 N N . TYR A 1 160 ? -11.305 -20.594 -18.078 1 93.31 160 TYR A N 1
ATOM 1279 C CA . TYR A 1 160 ? -11.969 -19.672 -17.172 1 93.31 160 TYR A CA 1
ATOM 1280 C C . TYR A 1 160 ? -11.469 -18.25 -17.375 1 93.31 160 TYR A C 1
ATOM 1282 O O . TYR A 1 160 ? -12.258 -17.328 -17.609 1 93.31 160 TYR A O 1
ATOM 1290 N N . LEU A 1 161 ? -10.203 -18.062 -17.359 1 93.94 161 LEU A N 1
ATOM 1291 C CA . LEU A 1 161 ? -9.578 -16.75 -17.453 1 93.94 161 LEU A CA 1
ATOM 1292 C C . LEU A 1 161 ? -9.828 -16.109 -18.812 1 93.94 161 LEU A C 1
ATOM 1294 O O . LEU A 1 161 ? -10.031 -14.906 -18.906 1 93.94 161 LEU A O 1
ATOM 1298 N N . GLN A 1 162 ? -9.805 -16.922 -19.812 1 92.88 162 GLN A N 1
ATOM 1299 C CA . GLN A 1 162 ? -9.992 -16.406 -21.172 1 92.88 162 GLN A CA 1
ATOM 1300 C C . GLN A 1 162 ? -11.414 -15.891 -21.375 1 92.88 162 GLN A C 1
ATOM 1302 O O . GLN A 1 162 ? -11.641 -15 -22.203 1 92.88 162 GLN A O 1
ATOM 1307 N N . GLN A 1 163 ? -12.32 -16.359 -20.641 1 89.81 163 GLN A N 1
ATOM 1308 C CA . GLN A 1 163 ? -13.727 -16.016 -20.828 1 89.81 163 GLN A CA 1
ATOM 1309 C C . GLN A 1 163 ? -14.078 -14.719 -20.109 1 89.81 163 GLN A C 1
ATOM 1311 O O . GLN A 1 163 ? -15.117 -14.109 -20.375 1 89.81 163 GLN A O 1
ATOM 1316 N N . LEU A 1 164 ? -13.242 -14.312 -19.234 1 88 164 LEU A N 1
ATOM 1317 C CA . LEU A 1 164 ? -13.523 -13.109 -18.453 1 88 164 LEU A CA 1
ATOM 1318 C C . LEU A 1 164 ? -13.258 -11.852 -19.281 1 88 164 LEU A C 1
ATOM 1320 O O . LEU A 1 164 ? -12.281 -11.797 -20.031 1 88 164 LEU A O 1
ATOM 1324 N N . ASP A 1 165 ? -14.125 -10.875 -19.125 1 84.12 165 ASP A N 1
ATOM 1325 C CA . ASP A 1 165 ? -13.883 -9.586 -19.766 1 84.12 165 ASP A CA 1
ATOM 1326 C C . ASP A 1 165 ? -12.844 -8.773 -19 1 84.12 165 ASP A C 1
ATOM 1328 O O . ASP A 1 165 ? -12.062 -8.023 -19.594 1 84.12 165 ASP A O 1
ATOM 1332 N N . ASN A 1 166 ? -12.891 -8.875 -17.719 1 84.19 166 ASN A N 1
ATOM 1333 C CA . ASN A 1 166 ? -11.953 -8.219 -16.812 1 84.19 166 ASN A CA 1
ATOM 1334 C C . ASN A 1 166 ? -11.453 -9.164 -15.734 1 84.19 166 ASN A C 1
ATOM 1336 O O . ASN A 1 166 ? -12.172 -10.07 -15.312 1 84.19 166 ASN A O 1
ATOM 1340 N N . TRP A 1 167 ? -10.227 -8.961 -15.398 1 86.31 167 TRP A N 1
ATOM 1341 C CA . TRP A 1 167 ? -9.648 -9.805 -14.359 1 86.31 167 TRP A CA 1
ATOM 1342 C C . TRP A 1 167 ? -9.617 -9.07 -13.016 1 86.31 167 TRP A C 1
ATOM 1344 O O . TRP A 1 167 ? -9.094 -7.961 -12.922 1 86.31 167 TRP A O 1
ATOM 1354 N N . GLY A 1 168 ? -10.25 -9.664 -12.07 1 80.88 168 GLY A N 1
ATOM 1355 C CA . GLY A 1 168 ? -10.148 -9.172 -10.711 1 80.88 168 GLY A CA 1
ATOM 1356 C C . GLY A 1 168 ? -8.945 -9.703 -9.961 1 80.88 168 GLY A C 1
ATOM 1357 O O . GLY A 1 168 ? -8.078 -10.359 -10.555 1 80.88 168 GLY A O 1
ATOM 1358 N N . GLU A 1 169 ? -8.797 -9.398 -8.734 1 79.12 169 GLU A N 1
ATOM 1359 C CA . GLU A 1 169 ? -7.656 -9.789 -7.914 1 79.12 169 GLU A CA 1
ATOM 1360 C C . GLU A 1 169 ? -7.496 -11.305 -7.879 1 79.12 169 GLU A C 1
ATOM 1362 O O . GLU A 1 169 ? -6.398 -11.828 -8.086 1 79.12 169 GLU A O 1
ATOM 1367 N N . LEU A 1 170 ? -8.562 -11.961 -7.629 1 82.31 170 LEU A N 1
ATOM 1368 C CA . LEU A 1 170 ? -8.484 -13.414 -7.566 1 82.31 170 LEU A CA 1
ATOM 1369 C C . LEU A 1 170 ? -8.047 -13.992 -8.906 1 82.31 170 LEU A C 1
ATOM 1371 O O . LEU A 1 170 ? -7.254 -14.938 -8.945 1 82.31 170 LEU A O 1
ATOM 1375 N N . ASP A 1 171 ? -8.625 -13.445 -9.961 1 88.06 171 ASP A N 1
ATOM 1376 C CA . ASP A 1 171 ? -8.289 -13.961 -11.289 1 88.06 171 ASP A CA 1
ATOM 1377 C C . ASP A 1 171 ? -6.797 -13.812 -11.578 1 88.06 171 ASP A C 1
ATOM 1379 O O . ASP A 1 171 ? -6.18 -14.711 -12.156 1 88.06 171 ASP A O 1
ATOM 1383 N N . LEU A 1 172 ? -6.258 -12.758 -11.148 1 87.81 172 LEU A N 1
ATOM 1384 C CA . LEU A 1 172 ? -4.828 -12.523 -11.336 1 87.81 172 LEU A CA 1
ATOM 1385 C C . LEU A 1 172 ? -4 -13.5 -10.508 1 87.81 172 LEU A C 1
ATOM 1387 O O . LEU A 1 172 ? -2.982 -14.008 -10.977 1 87.81 172 LEU A O 1
ATOM 1391 N N . TYR A 1 173 ? -4.469 -13.75 -9.281 1 86.06 173 TYR A N 1
ATOM 1392 C CA . TYR A 1 173 ? -3.775 -14.727 -8.445 1 86.06 173 TYR A CA 1
ATOM 1393 C C . TYR A 1 173 ? -3.855 -16.125 -9.055 1 86.06 173 TYR A C 1
ATOM 1395 O O . TYR A 1 173 ? -2.879 -16.875 -9.031 1 86.06 173 TYR A O 1
ATOM 1403 N N . LEU A 1 174 ? -5.012 -16.406 -9.531 1 90.81 174 LEU A N 1
ATOM 1404 C CA . LEU A 1 174 ? -5.152 -17.688 -10.219 1 90.81 174 LEU A CA 1
ATOM 1405 C C . LEU A 1 174 ? -4.191 -17.781 -11.398 1 90.81 174 LEU A C 1
ATOM 1407 O O . LEU A 1 174 ? -3.516 -18.797 -11.578 1 90.81 174 LEU A O 1
ATOM 1411 N N . PHE A 1 175 ? -4.145 -16.766 -12.148 1 94.75 175 PHE A N 1
ATOM 1412 C CA . PHE A 1 175 ? -3.225 -16.766 -13.281 1 94.75 175 PHE A CA 1
ATOM 1413 C C . PHE A 1 175 ? -1.793 -17 -12.812 1 94.75 175 PHE A C 1
ATOM 1415 O O . PHE A 1 175 ? -1.075 -17.812 -13.391 1 94.75 175 PHE A O 1
ATOM 1422 N N . ILE A 1 176 ? -1.369 -16.266 -11.82 1 91.44 176 ILE A N 1
ATOM 1423 C CA . ILE A 1 176 ? 0.004 -16.344 -11.328 1 91.44 176 ILE A CA 1
ATOM 1424 C C . ILE A 1 176 ? 0.337 -17.781 -10.961 1 91.44 176 ILE A C 1
ATOM 1426 O O . ILE A 1 176 ? 1.357 -18.328 -11.391 1 91.44 176 ILE A O 1
ATOM 1430 N N . ILE A 1 177 ? -0.508 -18.453 -10.305 1 90.19 177 ILE A N 1
ATOM 1431 C CA . ILE A 1 177 ? -0.233 -19.797 -9.812 1 90.19 177 ILE A CA 1
ATOM 1432 C C . ILE A 1 177 ? -0.269 -20.781 -10.969 1 90.19 177 ILE A C 1
ATOM 1434 O O . ILE A 1 177 ? 0.641 -21.609 -11.117 1 90.19 177 ILE A O 1
ATOM 1438 N N . PHE A 1 178 ? -1.247 -20.688 -11.773 1 95.69 178 PHE A N 1
ATOM 1439 C CA . PHE A 1 178 ? -1.404 -21.656 -12.859 1 95.69 178 PHE A CA 1
ATOM 1440 C C . PHE A 1 178 ? -0.371 -21.406 -13.953 1 95.69 178 PHE A C 1
ATOM 1442 O O . PHE A 1 178 ? 0.002 -22.344 -14.672 1 95.69 178 PHE A O 1
ATOM 1449 N N . SER A 1 179 ? 0.094 -20.172 -14.07 1 95.62 179 SER A N 1
ATOM 1450 C CA . SER A 1 179 ? 1.052 -19.812 -15.109 1 95.62 179 SER A CA 1
ATOM 1451 C C . SER A 1 179 ? 2.326 -20.641 -15 1 95.62 179 SER A C 1
ATOM 1453 O O . SER A 1 179 ? 2.984 -20.922 -16 1 95.62 179 SER A O 1
ATOM 1455 N N . ILE A 1 180 ? 2.652 -21.031 -13.805 1 94.5 180 ILE A N 1
ATOM 1456 C CA . ILE A 1 180 ? 3.883 -21.766 -13.531 1 94.5 180 ILE A CA 1
ATOM 1457 C C . ILE A 1 180 ? 3.855 -23.109 -14.258 1 94.5 180 ILE A C 1
ATOM 1459 O O . ILE A 1 180 ? 4.898 -23.609 -14.68 1 94.5 180 ILE A O 1
ATOM 1463 N N . ALA A 1 181 ? 2.658 -23.625 -14.484 1 97 181 ALA A N 1
ATOM 1464 C CA . ALA A 1 181 ? 2.541 -24.984 -15.023 1 97 181 ALA A CA 1
ATOM 1465 C C . ALA A 1 181 ? 1.911 -24.969 -16.422 1 97 181 ALA A C 1
ATOM 1467 O O . ALA A 1 181 ? 1.547 -26.016 -16.953 1 97 181 ALA A O 1
ATOM 1468 N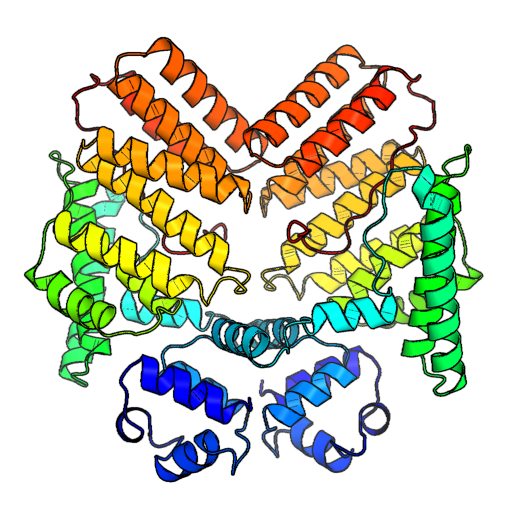 N . MET A 1 182 ? 1.793 -23.812 -17.031 1 97.19 182 MET A N 1
ATOM 1469 C CA . MET A 1 182 ? 1.238 -23.688 -18.375 1 97.19 182 MET A CA 1
ATOM 1470 C C . MET A 1 182 ? 2.326 -23.859 -19.422 1 97.19 182 MET A C 1
ATOM 1472 O O . MET A 1 182 ? 3.484 -23.516 -19.188 1 97.19 182 MET A O 1
ATOM 1476 N N . PRO A 1 183 ? 1.879 -24.406 -20.609 1 95.5 183 PRO A N 1
ATOM 1477 C CA . PRO A 1 183 ? 2.801 -24.25 -21.734 1 95.5 183 PRO A CA 1
ATOM 1478 C C . PRO A 1 183 ? 3.154 -22.797 -22.016 1 95.5 183 PRO A C 1
ATOM 1480 O O . PRO A 1 183 ? 2.299 -21.906 -21.875 1 95.5 183 PRO A O 1
ATOM 1483 N N . ALA A 1 184 ? 4.391 -22.547 -22.438 1 96 184 ALA A N 1
ATOM 1484 C CA . ALA A 1 184 ? 4.922 -21.188 -22.562 1 96 184 ALA A CA 1
ATOM 1485 C C . ALA A 1 184 ? 4.039 -20.344 -23.469 1 96 184 ALA A C 1
ATOM 1487 O O . ALA A 1 184 ? 3.734 -19.188 -23.156 1 96 184 ALA A O 1
ATOM 1488 N N . GLU A 1 185 ? 3.623 -20.922 -24.531 1 95.81 185 GLU A N 1
ATOM 1489 C CA . GLU A 1 185 ? 2.82 -20.172 -25.484 1 95.81 185 GLU A CA 1
ATOM 1490 C C . GLU A 1 185 ? 1.489 -19.734 -24.875 1 95.81 185 GLU A C 1
ATOM 1492 O O . GLU A 1 185 ? 1.084 -18.578 -25.016 1 95.81 185 GLU A O 1
ATOM 1497 N N . THR A 1 186 ? 0.825 -20.688 -24.234 1 96.75 186 THR A N 1
ATOM 1498 C CA . THR A 1 186 ? -0.445 -20.406 -23.578 1 96.75 186 THR A CA 1
ATOM 1499 C C . THR A 1 186 ? -0.263 -19.359 -22.484 1 96.75 186 THR A C 1
ATOM 1501 O O . THR A 1 186 ? -1.063 -18.438 -22.359 1 96.75 186 THR A O 1
ATOM 1504 N N . GLN A 1 187 ? 0.769 -19.547 -21.75 1 97.44 187 GLN A N 1
ATOM 1505 C CA . GLN A 1 187 ? 1.08 -18.625 -20.656 1 97.44 187 GLN A CA 1
ATOM 1506 C C . GLN A 1 187 ? 1.31 -17.219 -21.172 1 97.44 187 GLN A C 1
ATOM 1508 O O . GLN A 1 187 ? 0.782 -16.25 -20.609 1 97.44 187 GLN A O 1
ATOM 1513 N N . HIS A 1 188 ? 2.055 -17.047 -22.266 1 97.25 188 HIS A N 1
ATOM 1514 C CA . HIS A 1 188 ? 2.316 -15.75 -22.875 1 97.25 188 HIS A CA 1
ATOM 1515 C C . HIS A 1 188 ? 1.021 -15.078 -23.328 1 97.25 188 HIS A C 1
ATOM 1517 O O . HIS A 1 188 ? 0.823 -13.883 -23.094 1 97.25 188 HIS A O 1
ATOM 1523 N N . ARG A 1 189 ? 0.234 -15.875 -23.875 1 96.44 189 ARG A N 1
ATOM 1524 C CA . ARG A 1 189 ? -1.039 -15.352 -24.359 1 96.44 189 ARG A CA 1
ATOM 1525 C C . ARG A 1 189 ? -1.896 -14.836 -23.219 1 96.44 189 ARG A C 1
ATOM 1527 O O . ARG A 1 189 ? -2.443 -13.734 -23.281 1 96.44 189 ARG A O 1
ATOM 1534 N N . LEU A 1 190 ? -2.01 -15.602 -22.203 1 97.25 190 LEU A N 1
ATOM 1535 C CA . LEU A 1 190 ? -2.842 -15.227 -21.078 1 97.25 190 LEU A CA 1
ATOM 1536 C C . LEU A 1 190 ? -2.24 -14.039 -20.328 1 97.25 190 LEU A C 1
ATOM 1538 O O . LEU A 1 190 ? -2.969 -13.203 -19.781 1 97.25 190 LEU A O 1
ATOM 1542 N N . LEU A 1 191 ? -0.901 -13.969 -20.297 1 96.88 191 LEU A N 1
ATOM 1543 C CA . LEU A 1 191 ? -0.262 -12.805 -19.688 1 96.88 191 LEU A CA 1
ATOM 1544 C C . LEU A 1 191 ? -0.66 -11.523 -20.422 1 96.88 191 LEU A C 1
ATOM 1546 O O . LEU A 1 191 ? -0.965 -10.508 -19.781 1 96.88 191 LEU A O 1
ATOM 1550 N N . THR A 1 192 ? -0.622 -11.602 -21.688 1 94.38 192 THR A N 1
ATOM 1551 C CA . THR A 1 192 ? -1.02 -10.445 -22.484 1 94.38 192 THR A CA 1
ATOM 1552 C C . THR A 1 192 ? -2.449 -10.023 -22.156 1 94.38 192 THR A C 1
ATOM 1554 O O . THR A 1 192 ? -2.732 -8.836 -22 1 94.38 192 THR A O 1
ATOM 1557 N N . ILE A 1 193 ? -3.285 -11 -22 1 93.56 193 ILE A N 1
ATOM 1558 C CA . ILE A 1 193 ? -4.68 -10.75 -21.641 1 93.56 193 ILE A CA 1
ATOM 1559 C C . ILE A 1 193 ? -4.758 -10.141 -20.25 1 93.56 193 ILE A C 1
ATOM 1561 O O . ILE A 1 193 ? -5.488 -9.172 -20.016 1 93.56 193 ILE A O 1
ATOM 1565 N N . ALA A 1 194 ? -4.047 -10.711 -19.328 1 92.5 194 ALA A N 1
ATOM 1566 C CA . ALA A 1 194 ? -4.023 -10.234 -17.938 1 92.5 194 ALA A CA 1
ATOM 1567 C C . ALA A 1 194 ? -3.641 -8.758 -17.875 1 92.5 194 ALA A C 1
ATOM 1569 O O . ALA A 1 194 ? -4.309 -7.965 -17.203 1 92.5 194 ALA A O 1
ATOM 1570 N N . ILE A 1 195 ? -2.584 -8.383 -18.594 1 88.88 195 ILE A N 1
ATOM 1571 C CA . ILE A 1 195 ? -2.078 -7.02 -18.594 1 88.88 195 ILE A CA 1
ATOM 1572 C C . ILE A 1 195 ? -3.109 -6.078 -19.203 1 88.88 195 ILE A C 1
ATOM 1574 O O . ILE A 1 195 ? -3.361 -4.988 -18.688 1 88.88 195 ILE A O 1
ATOM 1578 N N . LYS A 1 196 ? -3.734 -6.5 -20.203 1 86.5 196 LYS A N 1
ATOM 1579 C CA . LYS A 1 196 ? -4.719 -5.684 -20.906 1 86.5 196 LYS A CA 1
ATOM 1580 C C . LYS A 1 196 ? -5.992 -5.523 -20.078 1 86.5 196 LYS A C 1
ATOM 1582 O O . LYS A 1 196 ? -6.551 -4.43 -20 1 86.5 196 LYS A O 1
ATOM 1587 N N . ARG A 1 197 ? -6.461 -6.543 -19.453 1 84.88 197 ARG A N 1
ATOM 1588 C CA . ARG A 1 197 ? -7.766 -6.566 -18.797 1 84.88 197 ARG A CA 1
ATOM 1589 C C . ARG A 1 197 ? -7.66 -6.09 -17.359 1 84.88 197 ARG A C 1
ATOM 1591 O O . ARG A 1 197 ? -8.68 -5.887 -16.688 1 84.88 197 ARG A O 1
ATOM 1598 N N . SER A 1 198 ? -6.469 -5.918 -16.906 1 77.19 198 SER A N 1
ATOM 1599 C CA . SER A 1 198 ? -6.301 -5.441 -15.531 1 77.19 198 SER A CA 1
ATOM 1600 C C . SER A 1 198 ? -6.211 -3.922 -15.484 1 77.19 198 SER A C 1
ATOM 1602 O O . SER A 1 198 ? -6.168 -3.332 -14.398 1 77.19 198 SER A O 1
ATOM 1604 N N . HIS A 1 199 ? -6.152 -3.301 -16.547 1 65.88 199 HIS A N 1
ATOM 1605 C CA . HIS A 1 199 ? -5.996 -1.853 -16.625 1 65.88 199 HIS A CA 1
ATOM 1606 C C . HIS A 1 199 ? -7.168 -1.134 -15.961 1 65.88 199 HIS A C 1
ATOM 1608 O O . HIS A 1 199 ? -7.02 -0.009 -15.484 1 65.88 199 HIS A O 1
ATOM 1614 N N . HIS A 1 200 ? -8.211 -1.836 -16.016 1 61.97 200 HIS A N 1
ATOM 1615 C CA . HIS A 1 200 ? -9.359 -1.2 -15.383 1 61.97 200 HIS A CA 1
ATOM 1616 C C . HIS A 1 200 ? -9.188 -1.102 -13.867 1 61.97 200 HIS A C 1
ATOM 1618 O O . HIS A 1 200 ? -9.875 -0.323 -13.211 1 61.97 200 HIS A O 1
ATOM 1624 N N . TYR A 1 201 ? -8.172 -1.899 -13.438 1 60.22 201 TYR A N 1
ATOM 1625 C CA . TYR A 1 201 ? -7.871 -1.842 -12.016 1 60.22 201 TYR A CA 1
ATOM 1626 C C . TYR A 1 201 ? -6.793 -0.802 -11.727 1 60.22 201 TYR A C 1
ATOM 1628 O O . TYR A 1 201 ? -6.191 -0.803 -10.648 1 60.22 201 TYR A O 1
ATOM 1636 N N . ARG A 1 202 ? -6.578 0.026 -12.672 1 54.97 202 ARG A N 1
ATOM 1637 C CA . ARG A 1 202 ? -5.473 0.972 -12.586 1 54.97 202 ARG A CA 1
ATOM 1638 C C . ARG A 1 202 ? -5.609 1.862 -11.352 1 54.97 202 ARG A C 1
ATOM 1640 O O . ARG A 1 202 ? -4.609 2.359 -10.828 1 54.97 202 ARG A O 1
ATOM 1647 N N . HIS A 1 203 ? -6.82 1.918 -11 1 50.91 203 HIS A N 1
ATOM 1648 C CA . HIS A 1 203 ? -6.98 2.852 -9.891 1 50.91 203 HIS A CA 1
ATOM 1649 C C . HIS A 1 203 ? -6.961 2.125 -8.547 1 50.91 203 HIS A C 1
ATOM 1651 O O . HIS A 1 203 ? -7.098 2.754 -7.496 1 50.91 203 HIS A O 1
ATOM 1657 N N . PHE A 1 204 ? -6.859 0.83 -8.695 1 55.62 204 PHE A N 1
ATOM 1658 C CA . PHE A 1 204 ? -6.738 0.042 -7.477 1 55.62 204 PHE A CA 1
ATOM 1659 C C . PHE A 1 204 ? -5.363 0.225 -6.848 1 55.62 204 PHE A C 1
ATOM 1661 O O . PHE A 1 204 ? -4.34 0.1 -7.527 1 55.62 204 PHE A O 1
ATOM 1668 N N . ARG A 1 205 ? -5.301 0.833 -5.699 1 54.62 205 ARG A N 1
ATOM 1669 C CA . ARG A 1 205 ? -4.043 1.135 -5.02 1 54.62 205 ARG A CA 1
ATOM 1670 C C . ARG A 1 205 ? -3.068 -0.032 -5.133 1 54.62 205 ARG A C 1
ATOM 1672 O O . ARG A 1 205 ? -1.86 0.174 -5.273 1 54.62 205 ARG A O 1
ATOM 1679 N N . SER A 1 206 ? -3.729 -1.23 -5.129 1 57.38 206 SER A N 1
ATOM 1680 C CA . SER A 1 206 ? -2.863 -2.402 -5.227 1 57.38 206 SER A CA 1
ATOM 1681 C C . SER A 1 206 ? -2.648 -2.814 -6.68 1 57.38 206 SER A C 1
ATOM 1683 O O . SER A 1 206 ? -1.804 -3.662 -6.969 1 57.38 206 SER A O 1
ATOM 1685 N N . ALA A 1 207 ? -3.344 -2.156 -7.652 1 60.06 207 ALA A N 1
ATOM 1686 C CA . ALA A 1 207 ? -3.334 -2.588 -9.047 1 60.06 207 ALA A CA 1
ATOM 1687 C C . ALA A 1 207 ? -1.947 -2.42 -9.664 1 60.06 207 ALA A C 1
ATOM 1689 O O . ALA A 1 207 ? -1.431 -3.34 -10.305 1 60.06 207 ALA A O 1
ATOM 1690 N N . PRO A 1 208 ? -1.382 -1.209 -9.469 1 60.44 208 PRO A N 1
ATOM 1691 C CA . PRO A 1 208 ? -0.059 -1.102 -10.086 1 60.44 208 PRO A CA 1
ATOM 1692 C C . PRO A 1 208 ? 0.926 -2.143 -9.562 1 60.44 208 PRO A C 1
ATOM 1694 O O . PRO A 1 208 ? 1.768 -2.639 -10.312 1 60.44 208 PRO A O 1
ATOM 1697 N N . LEU A 1 209 ? 0.642 -2.527 -8.43 1 76.06 209 LEU A N 1
ATOM 1698 C CA . LEU A 1 209 ? 1.522 -3.531 -7.844 1 76.06 209 LEU A CA 1
ATOM 1699 C C . LEU A 1 209 ? 1.279 -4.898 -8.469 1 76.06 209 LEU A C 1
ATOM 1701 O O . LEU A 1 209 ? 2.213 -5.691 -8.625 1 76.06 209 LEU A O 1
ATOM 1705 N N . LEU A 1 210 ? 0.086 -4.996 -9.008 1 80.12 210 LEU A N 1
ATOM 1706 C CA . LEU A 1 210 ? -0.221 -6.297 -9.594 1 80.12 210 LEU A CA 1
ATOM 1707 C C . LEU A 1 210 ? 0.45 -6.453 -10.961 1 80.12 210 LEU A C 1
ATOM 1709 O O . LEU A 1 210 ? 0.911 -7.539 -11.305 1 80.12 210 LEU A O 1
ATOM 1713 N N . ILE A 1 211 ? 0.511 -5.316 -11.734 1 85.5 211 ILE A N 1
ATOM 1714 C CA . ILE A 1 211 ? 1.191 -5.367 -13.023 1 85.5 211 ILE A CA 1
ATOM 1715 C C . ILE A 1 211 ? 2.678 -5.652 -12.812 1 85.5 211 ILE A C 1
ATOM 1717 O O . ILE A 1 211 ? 3.277 -6.438 -13.547 1 85.5 211 ILE A O 1
ATOM 1721 N N . LEU A 1 212 ? 3.23 -4.977 -11.852 1 90.69 212 LEU A N 1
ATOM 1722 C CA . LEU A 1 212 ? 4.629 -5.219 -11.523 1 90.69 212 LEU A CA 1
ATOM 1723 C C . LEU A 1 212 ? 4.848 -6.672 -11.109 1 90.69 212 LEU A C 1
ATOM 1725 O O . LEU A 1 212 ? 5.84 -7.293 -11.508 1 90.69 212 LEU A O 1
ATOM 1729 N N . ASN A 1 213 ? 3.883 -7.184 -10.391 1 90.5 213 ASN A N 1
ATOM 1730 C CA . ASN A 1 213 ? 3.924 -8.586 -9.984 1 90.5 213 ASN A CA 1
ATOM 1731 C C . ASN A 1 213 ? 3.906 -9.516 -11.188 1 90.5 213 ASN A C 1
ATOM 1733 O O . ASN A 1 213 ? 4.707 -10.453 -11.266 1 90.5 213 ASN A O 1
ATOM 1737 N N . LEU A 1 214 ? 3.027 -9.227 -12.07 1 92.81 214 LEU A N 1
ATOM 1738 C CA . LEU A 1 214 ? 2.881 -10.062 -13.258 1 92.81 214 LEU A CA 1
ATOM 1739 C C . LEU A 1 214 ? 4.156 -10.047 -14.094 1 92.81 214 LEU A C 1
ATOM 1741 O O . LEU A 1 214 ? 4.641 -11.102 -14.516 1 92.81 214 LEU A O 1
ATOM 1745 N N . LEU A 1 215 ? 4.688 -8.883 -14.289 1 95.25 215 LEU A N 1
ATOM 1746 C CA . LEU A 1 215 ? 5.871 -8.742 -15.133 1 95.25 215 LEU A CA 1
ATOM 1747 C C . LEU A 1 215 ? 7.094 -9.359 -14.461 1 95.25 215 LEU A C 1
ATOM 1749 O O . LEU A 1 215 ? 7.879 -10.047 -15.117 1 95.25 215 LEU A O 1
ATOM 1753 N N . GLU A 1 216 ? 7.234 -9.086 -13.195 1 95.94 216 GLU A N 1
ATOM 1754 C CA . GLU A 1 216 ? 8.367 -9.648 -12.469 1 95.94 216 GLU A CA 1
ATOM 1755 C C . GLU A 1 216 ? 8.32 -11.172 -12.477 1 95.94 216 GLU A C 1
ATOM 1757 O O . GLU A 1 216 ? 9.328 -11.828 -12.742 1 95.94 216 GLU A O 1
ATOM 1762 N N . ASN A 1 217 ? 7.164 -11.742 -12.188 1 95.25 217 ASN A N 1
ATOM 1763 C CA . ASN A 1 217 ? 6.992 -13.188 -12.242 1 95.25 217 ASN A CA 1
ATOM 1764 C C . ASN A 1 217 ? 7.32 -13.742 -13.625 1 95.25 217 ASN A C 1
ATOM 1766 O O . ASN A 1 217 ? 7.91 -14.812 -13.75 1 95.25 217 ASN A O 1
ATOM 1770 N N . GLN A 1 218 ? 6.945 -12.961 -14.617 1 97.56 218 GLN A N 1
ATOM 1771 C CA . GLN A 1 218 ? 7.195 -13.414 -15.977 1 97.56 218 GLN A CA 1
ATOM 1772 C C . GLN A 1 218 ? 8.695 -13.469 -16.266 1 97.56 218 GLN A C 1
ATOM 1774 O O . GLN A 1 218 ? 9.172 -14.406 -16.922 1 97.56 218 GLN A O 1
ATOM 1779 N N . VAL A 1 219 ? 9.43 -12.461 -15.844 1 98 219 VAL A N 1
ATOM 1780 C CA . VAL A 1 219 ? 10.883 -12.484 -16.016 1 98 219 VAL A CA 1
ATOM 1781 C C . VAL A 1 219 ? 11.453 -13.742 -15.352 1 98 219 VAL A C 1
ATOM 1783 O O . VAL A 1 219 ? 12.266 -14.453 -15.953 1 98 219 VAL A O 1
ATOM 1786 N N . MET A 1 220 ? 11.023 -14.07 -14.172 1 96.12 220 MET A N 1
ATOM 1787 C CA . MET A 1 220 ? 11.477 -15.242 -13.438 1 96.12 220 MET A CA 1
ATOM 1788 C C . MET A 1 220 ? 11.164 -16.516 -14.211 1 96.12 220 MET A C 1
ATOM 1790 O O . MET A 1 220 ? 12.008 -17.406 -14.312 1 96.12 220 MET A O 1
ATOM 1794 N N . LEU A 1 221 ? 9.969 -16.578 -14.758 1 96.94 221 LEU A N 1
ATOM 1795 C CA . LEU A 1 221 ? 9.578 -17.766 -15.516 1 96.94 221 LEU A CA 1
ATOM 1796 C C . LEU A 1 221 ? 10.477 -17.938 -16.734 1 96.94 221 LEU A C 1
ATOM 1798 O O . LEU A 1 221 ? 10.945 -19.047 -17.016 1 96.94 221 LEU A O 1
ATOM 1802 N N . GLU A 1 222 ? 10.75 -16.859 -17.469 1 97.81 222 GLU A N 1
ATOM 1803 C CA . GLU A 1 222 ? 11.57 -16.938 -18.672 1 97.81 222 GLU A CA 1
ATOM 1804 C C . GLU A 1 222 ? 13.008 -17.328 -18.344 1 97.81 222 GLU A C 1
ATOM 1806 O O . GLU A 1 222 ? 13.641 -18.078 -19.078 1 97.81 222 GLU A O 1
ATOM 1811 N N . LEU A 1 223 ? 13.477 -16.75 -17.25 1 96.88 223 LEU A N 1
ATOM 1812 C CA . LEU A 1 223 ? 14.82 -17.109 -16.812 1 96.88 223 LEU A CA 1
ATOM 1813 C C . LEU A 1 223 ? 14.906 -18.594 -16.453 1 96.88 223 LEU A C 1
ATOM 1815 O O . LEU A 1 223 ? 15.891 -19.25 -16.766 1 96.88 223 LEU A O 1
ATOM 1819 N N . THR A 1 224 ? 13.883 -19.094 -15.859 1 95.12 224 THR A N 1
ATOM 1820 C CA . THR A 1 224 ? 13.836 -20.5 -15.492 1 95.12 224 THR A CA 1
ATOM 1821 C C . THR A 1 224 ? 13.75 -21.391 -16.734 1 95.12 224 THR A C 1
ATOM 1823 O O . THR A 1 224 ? 14.32 -22.484 -16.766 1 95.12 224 THR A O 1
ATOM 1826 N N . ARG A 1 225 ? 13.102 -20.859 -17.766 1 94.69 225 ARG A N 1
ATOM 1827 C CA . ARG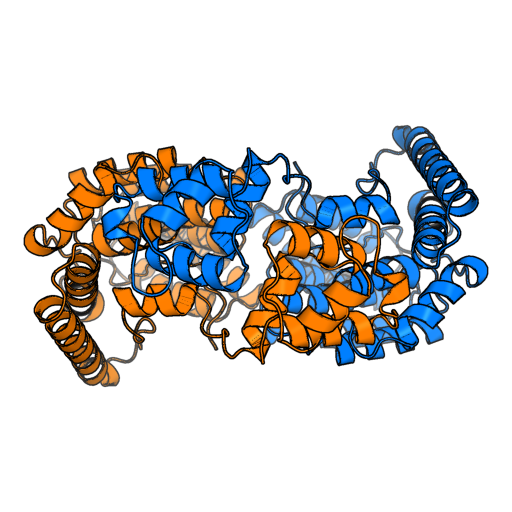 A 1 225 ? 13.023 -21.547 -19.047 1 94.69 225 ARG A CA 1
ATOM 1828 C C . ARG A 1 225 ? 14.312 -21.391 -19.844 1 94.69 225 ARG A C 1
ATOM 1830 O O . ARG A 1 225 ? 14.461 -21.969 -20.922 1 94.69 225 ARG A O 1
ATOM 1837 N N . GLN A 1 226 ? 15.227 -20.531 -19.375 1 94.19 226 GLN A N 1
ATOM 1838 C CA . GLN A 1 226 ? 16.484 -20.188 -20.016 1 94.19 226 GLN A CA 1
ATOM 1839 C C . GLN A 1 226 ? 16.25 -19.484 -21.359 1 94.19 226 GLN A C 1
ATOM 1841 O O . GLN A 1 226 ? 17.016 -19.656 -22.297 1 94.19 226 GLN A O 1
ATOM 1846 N N . ASP A 1 227 ? 15.117 -18.891 -21.469 1 96.06 227 ASP A N 1
ATOM 1847 C CA . ASP A 1 227 ? 14.867 -17.984 -22.578 1 96.06 227 ASP A CA 1
ATOM 1848 C C . ASP A 1 227 ? 15.289 -16.562 -22.234 1 96.06 227 ASP A C 1
ATOM 1850 O O . ASP A 1 227 ? 14.453 -15.711 -21.922 1 96.06 227 ASP A O 1
ATOM 1854 N N . ASN A 1 228 ? 16.547 -16.297 -22.438 1 97.12 228 ASN A N 1
ATOM 1855 C CA . ASN A 1 228 ? 17.141 -15.039 -22.016 1 97.12 228 ASN A CA 1
ATOM 1856 C C . ASN A 1 228 ? 16.609 -13.859 -22.828 1 97.12 228 ASN A C 1
ATOM 1858 O O . ASN A 1 228 ? 16.5 -12.75 -22.312 1 97.12 228 ASN A O 1
ATOM 1862 N N . GLN A 1 229 ? 16.312 -14.148 -24.031 1 97.44 229 GLN A N 1
ATOM 1863 C CA . GLN A 1 229 ? 15.789 -13.086 -24.891 1 97.44 229 GLN A CA 1
ATOM 1864 C C . GLN A 1 229 ? 14.414 -12.633 -24.406 1 97.44 229 GLN A C 1
ATOM 1866 O O . GLN A 1 229 ? 14.164 -11.43 -24.266 1 97.44 229 GLN A O 1
ATOM 1871 N N . ALA A 1 230 ? 13.562 -13.594 -24.125 1 97.56 230 ALA A N 1
ATOM 1872 C CA . ALA A 1 230 ? 12.242 -13.258 -23.594 1 97.56 230 ALA A CA 1
ATOM 1873 C C . ALA A 1 230 ? 12.352 -12.586 -22.234 1 97.56 230 ALA A C 1
ATOM 1875 O O . ALA A 1 230 ? 11.641 -11.609 -21.953 1 97.56 230 ALA A O 1
ATOM 1876 N N . ALA A 1 231 ? 13.25 -13.078 -21.406 1 98.25 231 ALA A N 1
ATOM 1877 C CA . ALA A 1 231 ? 13.469 -12.492 -20.094 1 98.25 231 ALA A CA 1
ATOM 1878 C C . ALA A 1 231 ? 13.852 -11.016 -20.203 1 98.25 231 ALA A C 1
ATOM 1880 O O . ALA A 1 231 ? 13.32 -10.18 -19.469 1 98.25 231 ALA A O 1
ATOM 1881 N N . ALA A 1 232 ? 14.727 -10.75 -21.141 1 98.38 232 ALA A N 1
ATOM 1882 C CA . ALA A 1 232 ? 15.172 -9.375 -21.344 1 98.38 232 ALA A CA 1
ATOM 1883 C C . ALA A 1 232 ? 14.023 -8.484 -21.797 1 98.38 232 ALA A C 1
ATOM 1885 O O . ALA A 1 232 ? 13.914 -7.332 -21.375 1 98.38 232 ALA A O 1
ATOM 1886 N N . ARG A 1 233 ? 13.234 -9.008 -22.625 1 98 233 ARG A N 1
ATOM 1887 C CA . ARG A 1 233 ? 12.086 -8.258 -23.141 1 98 233 ARG A CA 1
ATOM 1888 C C . ARG A 1 233 ? 11.133 -7.895 -22 1 98 233 ARG A C 1
ATOM 1890 O O . ARG A 1 233 ? 10.734 -6.734 -21.859 1 98 233 ARG A O 1
ATOM 1897 N N . TYR A 1 234 ? 10.773 -8.836 -21.203 1 98.06 234 TYR A N 1
ATOM 1898 C CA . TYR A 1 234 ? 9.828 -8.578 -20.125 1 98.06 234 TYR A CA 1
ATOM 1899 C C . TYR A 1 234 ? 10.477 -7.75 -19.016 1 98.06 234 TYR A C 1
ATOM 1901 O O . TYR A 1 234 ? 9.805 -6.969 -18.344 1 98.06 234 TYR A O 1
ATOM 1909 N N . LEU A 1 235 ? 11.758 -7.914 -18.828 1 98.44 235 LEU A N 1
ATOM 1910 C CA . LEU A 1 235 ? 12.469 -7.055 -17.891 1 98.44 235 LEU A CA 1
ATOM 1911 C C . LEU A 1 235 ? 12.383 -5.59 -18.312 1 98.44 235 LEU A C 1
ATOM 1913 O O . LEU A 1 235 ? 12.172 -4.707 -17.484 1 98.44 235 LEU A O 1
ATOM 1917 N N . SER A 1 236 ? 12.57 -5.371 -19.578 1 98.06 236 SER A N 1
ATOM 1918 C CA . SER A 1 236 ? 12.445 -4.016 -20.109 1 98.06 236 SER A CA 1
ATOM 1919 C C . SER A 1 236 ? 11.047 -3.455 -19.844 1 98.06 236 SER A C 1
ATOM 1921 O O . SER A 1 236 ? 10.898 -2.285 -19.5 1 98.06 236 SER A O 1
ATOM 1923 N N . GLN A 1 237 ? 10.062 -4.277 -19.984 1 96.62 237 GLN A N 1
ATOM 1924 C CA . GLN A 1 237 ? 8.6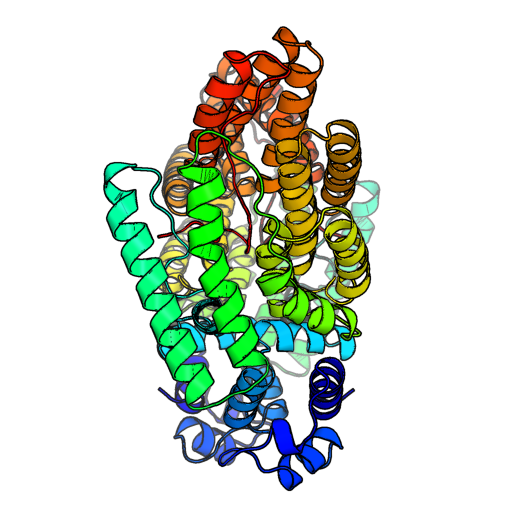88 -3.861 -19.703 1 96.62 237 GLN A CA 1
ATOM 1925 C C . GLN A 1 237 ? 8.508 -3.549 -18.219 1 96.62 237 GLN A C 1
ATOM 1927 O O . GLN A 1 237 ? 7.836 -2.582 -17.859 1 96.62 237 GLN A O 1
ATOM 1932 N N . LEU A 1 238 ? 9.055 -4.398 -17.391 1 96.56 238 LEU A N 1
ATOM 1933 C CA . LEU A 1 238 ? 9.008 -4.168 -15.945 1 96.56 238 LEU A CA 1
ATOM 1934 C C . LEU A 1 238 ? 9.641 -2.828 -15.594 1 96.56 238 LEU A C 1
ATOM 1936 O O . LEU A 1 238 ? 9.062 -2.049 -14.828 1 96.56 238 LEU A O 1
ATOM 1940 N N . GLU A 1 239 ? 10.805 -2.572 -16.172 1 96.31 239 GLU A N 1
ATOM 1941 C CA . GLU A 1 239 ? 11.523 -1.328 -15.914 1 96.31 239 GLU A CA 1
ATOM 1942 C C . GLU A 1 239 ? 10.719 -0.12 -16.391 1 96.31 239 GLU A C 1
ATOM 1944 O O . GLU A 1 239 ? 10.695 0.916 -15.719 1 96.31 239 GLU A O 1
ATOM 1949 N N . THR A 1 240 ? 10.117 -0.25 -17.5 1 95.06 240 THR A N 1
ATOM 1950 C CA . THR A 1 240 ? 9.266 0.816 -18.016 1 95.06 240 THR A CA 1
ATOM 1951 C C . THR A 1 240 ? 8.078 1.062 -17.078 1 95.06 240 THR A C 1
ATOM 1953 O O . THR A 1 240 ? 7.723 2.211 -16.812 1 95.06 240 THR A O 1
ATOM 1956 N N . ALA A 1 241 ? 7.484 -0.025 -16.641 1 91.5 241 ALA A N 1
ATOM 1957 C CA . ALA A 1 241 ? 6.371 0.097 -15.703 1 91.5 241 ALA A CA 1
ATOM 1958 C C . ALA A 1 241 ? 6.816 0.78 -14.414 1 91.5 241 ALA A C 1
ATOM 1960 O O . ALA A 1 241 ? 6.062 1.561 -13.828 1 91.5 241 ALA A O 1
ATOM 1961 N N . LEU A 1 242 ? 8.016 0.49 -13.992 1 93.12 242 LEU A N 1
ATOM 1962 C CA . LEU A 1 242 ? 8.562 1.054 -12.766 1 93.12 242 LEU A CA 1
ATOM 1963 C C . LEU A 1 242 ? 8.812 2.551 -12.922 1 93.12 242 LEU A C 1
ATOM 1965 O O . LEU A 1 242 ? 8.805 3.289 -11.93 1 93.12 242 LEU A O 1
ATOM 1969 N N . ASP A 1 243 ? 9.07 2.969 -14.156 1 90.38 243 ASP A N 1
ATOM 1970 C CA . ASP A 1 243 ? 9.219 4.398 -14.406 1 90.38 243 ASP A CA 1
ATOM 1971 C C . ASP A 1 243 ? 7.91 5.141 -14.117 1 90.38 243 ASP A C 1
ATOM 1973 O O . ASP A 1 243 ? 7.93 6.289 -13.672 1 90.38 243 ASP A O 1
ATOM 1977 N N . LYS A 1 244 ? 6.852 4.457 -14.328 1 84.31 244 LYS A N 1
ATOM 1978 C CA . LYS A 1 244 ? 5.535 5.062 -14.133 1 84.31 244 LYS A CA 1
ATOM 1979 C C . LYS A 1 244 ? 5.094 4.953 -12.68 1 84.31 244 LYS A C 1
ATOM 1981 O O . LYS A 1 244 ? 4.539 5.902 -12.117 1 84.31 244 LYS A O 1
ATOM 1986 N N . LYS A 1 245 ? 5.371 3.816 -12.109 1 84.81 245 LYS A N 1
ATOM 1987 C CA . LYS A 1 245 ? 5.035 3.576 -10.711 1 84.81 245 LYS A CA 1
ATOM 1988 C C . LYS A 1 245 ? 6.203 2.922 -9.969 1 84.81 245 LYS A C 1
ATOM 1990 O O . LYS A 1 245 ? 6.273 1.694 -9.883 1 84.81 245 LYS A O 1
ATOM 1995 N N . PRO A 1 246 ? 6.918 3.754 -9.359 1 87.12 246 PRO A N 1
ATOM 1996 C CA . PRO A 1 246 ? 8.117 3.217 -8.703 1 87.12 246 PRO A CA 1
ATOM 1997 C C . PRO A 1 246 ? 7.785 2.33 -7.504 1 87.12 246 PRO A C 1
ATOM 1999 O O . PRO A 1 246 ? 6.812 2.59 -6.789 1 87.12 246 PRO A O 1
ATOM 2002 N N . SER A 1 247 ? 8.492 1.293 -7.379 1 89.81 247 SER A N 1
ATOM 2003 C CA . SER A 1 247 ? 8.469 0.37 -6.246 1 89.81 247 SER A CA 1
ATOM 2004 C C . SER A 1 247 ? 9.867 -0.152 -5.93 1 89.81 247 SER A C 1
ATOM 2006 O O . SER A 1 247 ? 10.531 -0.723 -6.797 1 89.81 247 SER A O 1
ATOM 2008 N N . ALA A 1 248 ? 10.211 0.048 -4.703 1 92.75 248 ALA A N 1
ATOM 2009 C CA . ALA A 1 248 ? 11.578 -0.32 -4.328 1 92.75 248 ALA A CA 1
ATOM 2010 C C . ALA A 1 248 ? 11.805 -1.82 -4.484 1 92.75 248 ALA A C 1
ATOM 2012 O O . ALA A 1 248 ? 12.828 -2.246 -5.02 1 92.75 248 ALA A O 1
ATOM 2013 N N . GLU A 1 249 ? 10.883 -2.588 -4.031 1 91.44 249 GLU A N 1
ATOM 2014 C CA . GLU A 1 249 ? 11.023 -4.039 -4.086 1 91.44 249 GLU A CA 1
ATOM 2015 C C . GLU A 1 249 ? 11.172 -4.527 -5.523 1 91.44 249 GLU A C 1
ATOM 2017 O O . GLU A 1 249 ? 12.078 -5.297 -5.836 1 91.44 249 GLU A O 1
ATOM 2022 N N . PHE A 1 250 ? 10.312 -4.012 -6.367 1 93.81 250 PHE A N 1
ATOM 2023 C CA . PHE A 1 250 ? 10.336 -4.469 -7.75 1 93.81 250 PHE A CA 1
ATOM 2024 C C . PHE A 1 250 ? 11.531 -3.898 -8.492 1 93.81 250 PHE A C 1
ATOM 2026 O O . PHE A 1 250 ? 12.086 -4.547 -9.391 1 93.81 250 PHE A O 1
ATOM 2033 N N . ALA A 1 251 ? 11.914 -2.699 -8.102 1 96.19 251 ALA A N 1
ATOM 2034 C CA . ALA A 1 251 ? 13.125 -2.137 -8.68 1 96.19 251 ALA A CA 1
ATOM 2035 C C . ALA A 1 251 ? 14.344 -2.982 -8.328 1 96.19 251 ALA A C 1
ATOM 2037 O O . ALA A 1 251 ? 15.227 -3.197 -9.164 1 96.19 251 ALA A O 1
ATOM 2038 N N . LEU A 1 252 ? 14.391 -3.439 -7.125 1 96.62 252 LEU A N 1
ATOM 2039 C CA . LEU A 1 252 ? 15.484 -4.309 -6.695 1 96.62 252 LEU A CA 1
ATOM 2040 C C . LEU A 1 252 ? 15.469 -5.625 -7.465 1 96.62 252 LEU A C 1
ATOM 2042 O O . LEU A 1 252 ? 16.516 -6.094 -7.922 1 96.62 252 LEU A O 1
ATOM 2046 N N . TRP A 1 253 ? 14.32 -6.16 -7.648 1 96.19 253 TRP A N 1
ATOM 2047 C CA . TRP A 1 253 ? 14.203 -7.379 -8.438 1 96.19 253 TRP A CA 1
ATOM 2048 C C . TRP A 1 253 ? 14.641 -7.141 -9.883 1 96.19 253 TRP A C 1
ATOM 2050 O O . TRP A 1 253 ? 15.328 -7.977 -10.477 1 96.19 253 TRP A O 1
ATOM 2060 N N . ALA A 1 254 ? 14.211 -6.008 -10.414 1 97.81 254 ALA A N 1
ATOM 2061 C CA . ALA A 1 254 ? 14.602 -5.684 -11.781 1 97.81 254 ALA A CA 1
ATOM 2062 C C . ALA A 1 254 ? 16.109 -5.617 -11.922 1 97.81 254 ALA A C 1
ATOM 2064 O O . ALA A 1 254 ? 16.688 -6.168 -12.875 1 97.81 254 ALA A O 1
ATOM 2065 N N . GLN A 1 255 ? 16.719 -4.98 -11.023 1 97.69 255 GLN A N 1
ATOM 2066 C CA . GLN A 1 255 ? 18.172 -4.887 -11.039 1 97.69 255 GLN A CA 1
ATOM 2067 C C . GLN A 1 255 ? 18.812 -6.262 -10.867 1 97.69 255 GLN A C 1
ATOM 2069 O O . GLN A 1 255 ? 19.812 -6.566 -11.516 1 97.69 255 GLN A O 1
ATOM 2074 N N . PHE A 1 256 ? 18.266 -7.02 -10.039 1 97.94 256 PHE A N 1
ATOM 2075 C CA . PHE A 1 256 ? 18.766 -8.367 -9.805 1 97.94 256 PHE A CA 1
ATOM 2076 C C . PHE A 1 256 ? 18.703 -9.203 -11.078 1 97.94 256 PHE A C 1
ATOM 2078 O O . PHE A 1 256 ? 19.688 -9.852 -11.453 1 97.94 256 PHE A O 1
ATOM 2085 N N . HIS A 1 257 ? 17.578 -9.148 -11.695 1 98.06 257 HIS A N 1
ATOM 2086 C CA . HIS A 1 257 ? 17.406 -9.914 -12.93 1 98.06 257 HIS A CA 1
ATOM 2087 C C . HIS A 1 257 ? 18.312 -9.391 -14.031 1 98.06 257 HIS A C 1
ATOM 2089 O O . HIS A 1 257 ? 18.812 -10.172 -14.852 1 98.06 257 HIS A O 1
ATOM 2095 N N . ARG A 1 258 ? 18.516 -8.086 -14.086 1 98.19 258 ARG A N 1
ATOM 2096 C CA . ARG A 1 258 ? 19.469 -7.52 -15.031 1 98.19 258 ARG A CA 1
ATOM 2097 C C . ARG A 1 258 ? 20.859 -8.086 -14.797 1 98.19 258 ARG A C 1
ATOM 2099 O O . ARG A 1 258 ? 21.578 -8.406 -15.75 1 98.19 258 ARG A O 1
ATOM 2106 N N . ALA A 1 259 ? 21.219 -8.195 -13.555 1 98.31 259 ALA A N 1
ATOM 2107 C CA . ALA A 1 259 ? 22.516 -8.766 -13.195 1 98.31 259 ALA A CA 1
ATOM 2108 C C . ALA A 1 259 ? 22.625 -10.227 -13.641 1 98.31 259 ALA A C 1
ATOM 2110 O O . ALA A 1 259 ? 23.656 -10.648 -14.164 1 98.31 259 ALA A O 1
ATOM 2111 N N . GLU A 1 260 ? 21.594 -10.961 -13.391 1 98.12 260 GLU A N 1
ATOM 2112 C CA . GLU A 1 260 ? 21.594 -12.352 -13.836 1 98.12 260 GLU A CA 1
ATOM 2113 C C . GLU A 1 260 ? 21.766 -12.445 -15.352 1 98.12 260 GLU A C 1
ATOM 2115 O O . GLU A 1 260 ? 22.516 -13.289 -15.844 1 98.12 260 GLU A O 1
ATOM 2120 N N . LEU A 1 261 ? 21.047 -11.609 -16.078 1 98.25 261 LEU A N 1
ATOM 2121 C CA . LEU A 1 261 ? 21.156 -11.625 -17.547 1 98.25 261 LEU A CA 1
ATOM 2122 C C . LEU A 1 261 ? 22.578 -11.297 -17.984 1 98.25 261 LEU A C 1
ATOM 2124 O O . LEU A 1 261 ? 23.094 -11.875 -18.938 1 98.25 261 LEU A O 1
ATOM 2128 N N . CYS A 1 262 ? 23.266 -10.406 -17.266 1 98.06 262 CYS A N 1
ATOM 2129 C CA . CYS A 1 262 ? 24.656 -10.109 -17.547 1 98.06 262 CYS A CA 1
ATOM 2130 C C . CYS A 1 262 ? 25.531 -11.352 -17.344 1 98.06 262 CYS A C 1
ATOM 2132 O O . CYS A 1 262 ? 26.406 -11.641 -18.172 1 98.06 262 CYS A O 1
ATOM 2134 N N . ALA A 1 263 ? 25.281 -12.047 -16.297 1 97.69 263 ALA A N 1
ATOM 2135 C CA . ALA A 1 263 ? 26.031 -13.266 -16.016 1 97.69 263 ALA A CA 1
ATOM 2136 C C . ALA A 1 263 ? 25.828 -14.297 -17.125 1 97.69 263 ALA A C 1
ATOM 2138 O O . ALA A 1 263 ? 26.781 -14.938 -17.562 1 97.69 263 ALA A O 1
ATOM 2139 N N . ARG A 1 264 ? 24.609 -14.414 -17.547 1 96.88 264 ARG A N 1
ATOM 2140 C CA . ARG A 1 264 ? 24.266 -15.391 -18.562 1 96.88 264 ARG A CA 1
ATOM 2141 C C . ARG A 1 264 ? 24.891 -15.023 -19.906 1 96.88 264 ARG A C 1
ATOM 2143 O O . ARG A 1 264 ? 25.094 -15.891 -20.766 1 96.88 264 ARG A O 1
ATOM 2150 N N . GLN A 1 265 ? 25.266 -13.797 -20.078 1 95.69 265 GLN A N 1
ATOM 2151 C CA . GLN A 1 265 ? 25.922 -13.328 -21.297 1 95.69 265 GLN A CA 1
ATOM 2152 C C . GLN A 1 265 ? 27.438 -13.359 -21.156 1 95.69 265 GLN A C 1
ATOM 2154 O O . GLN A 1 265 ? 28.156 -12.898 -22.047 1 95.69 265 GLN A O 1
ATOM 2159 N N . GLY A 1 266 ? 27.922 -13.766 -20.031 1 94.94 266 GLY A N 1
ATOM 2160 C CA . GLY A 1 266 ? 29.344 -13.922 -19.812 1 94.94 266 GLY A CA 1
ATOM 2161 C C . GLY A 1 266 ? 30 -12.68 -19.219 1 94.94 266 GLY A C 1
ATOM 2162 O O . GLY A 1 266 ? 31.219 -12.625 -19.078 1 94.94 266 GLY A O 1
ATOM 2163 N N . GLN A 1 267 ? 29.219 -11.695 -18.891 1 96.69 267 GLN A N 1
ATOM 2164 C CA . GLN A 1 267 ? 29.734 -10.484 -18.266 1 96.69 267 GLN A CA 1
ATOM 2165 C C . GLN A 1 267 ? 29.812 -10.625 -16.75 1 96.69 267 GLN A C 1
ATOM 2167 O O . GLN A 1 267 ? 29.172 -9.875 -16.016 1 96.69 267 GLN A O 1
ATOM 2172 N N . HIS A 1 268 ? 30.734 -11.438 -16.328 1 95.81 268 HIS A N 1
ATOM 2173 C CA . HIS A 1 268 ? 30.781 -11.883 -14.945 1 95.81 268 HIS A CA 1
ATOM 2174 C C . HIS A 1 268 ? 31.156 -10.742 -14.008 1 95.81 268 HIS A C 1
ATOM 2176 O O . HIS A 1 268 ? 30.594 -10.609 -12.922 1 95.81 268 HIS A O 1
ATOM 2182 N N . LYS A 1 269 ? 32.062 -9.93 -14.391 1 97.12 269 LYS A N 1
ATOM 2183 C CA . LYS A 1 269 ? 32.469 -8.812 -13.547 1 97.12 269 LYS A CA 1
ATOM 2184 C C . LYS A 1 269 ? 31.328 -7.832 -13.32 1 97.12 269 LYS A C 1
ATOM 2186 O O . LYS A 1 269 ? 31.078 -7.406 -12.188 1 97.12 269 LYS A O 1
ATOM 2191 N N . LYS A 1 270 ? 30.75 -7.539 -14.383 1 97.81 270 LYS A N 1
ATOM 2192 C CA . LYS A 1 270 ? 29.609 -6.633 -14.312 1 97.81 270 LYS A CA 1
ATOM 2193 C C . LYS A 1 270 ? 28.469 -7.23 -13.477 1 97.81 270 LYS A C 1
ATOM 2195 O O . LYS A 1 270 ? 27.875 -6.539 -12.648 1 97.81 270 LYS A O 1
ATOM 2200 N N . ALA A 1 271 ? 28.172 -8.477 -13.672 1 98.12 271 ALA A N 1
ATOM 2201 C CA . ALA A 1 271 ? 27.125 -9.172 -12.93 1 98.12 271 ALA A CA 1
ATOM 2202 C C . ALA A 1 271 ? 27.422 -9.156 -11.43 1 98.12 271 ALA A C 1
ATOM 2204 O O . ALA A 1 271 ? 26.531 -8.867 -10.617 1 98.12 271 ALA A O 1
ATOM 2205 N N . ARG A 1 272 ? 28.656 -9.422 -11.086 1 98.06 272 ARG A N 1
ATOM 2206 C CA . ARG A 1 272 ? 29.062 -9.438 -9.68 1 98.06 272 ARG A CA 1
ATOM 2207 C C . ARG A 1 272 ? 28.844 -8.078 -9.031 1 98.06 272 ARG A C 1
ATOM 2209 O O . ARG A 1 272 ? 28.281 -7.992 -7.934 1 98.06 272 ARG A O 1
ATOM 2216 N N . ALA A 1 273 ? 29.25 -7.07 -9.688 1 98 273 ALA A N 1
ATOM 2217 C CA . ALA A 1 273 ? 29.109 -5.719 -9.164 1 98 273 ALA A CA 1
ATOM 2218 C C . ALA A 1 273 ? 27.641 -5.375 -8.922 1 98 273 ALA A C 1
ATOM 2220 O O . ALA A 1 273 ? 27.281 -4.832 -7.879 1 98 273 ALA A O 1
ATOM 2221 N N . LEU A 1 274 ? 26.828 -5.707 -9.891 1 97.56 274 LEU A N 1
ATOM 2222 C CA . LEU A 1 274 ? 25.406 -5.41 -9.805 1 97.56 274 LEU A CA 1
ATOM 2223 C C . LEU A 1 274 ? 24.75 -6.227 -8.695 1 97.56 274 LEU A C 1
ATOM 2225 O O . LEU A 1 274 ? 23.922 -5.707 -7.945 1 97.56 274 LEU A O 1
ATOM 2229 N N . LEU A 1 275 ? 25.047 -7.48 -8.625 1 98.31 275 LEU A N 1
ATOM 2230 C CA . LEU A 1 275 ? 24.469 -8.352 -7.602 1 98.31 275 LEU A CA 1
ATOM 2231 C C . LEU A 1 275 ? 24.875 -7.879 -6.207 1 98.31 275 LEU A C 1
ATOM 2233 O O . LEU A 1 275 ? 24.047 -7.852 -5.297 1 98.31 275 LEU A O 1
ATOM 2237 N N . ASP A 1 276 ? 26.156 -7.5 -6.039 1 97.56 276 ASP A N 1
ATOM 2238 C CA . ASP A 1 276 ? 26.609 -6.973 -4.758 1 97.56 276 ASP A CA 1
ATOM 2239 C C . ASP A 1 276 ? 25.859 -5.699 -4.383 1 97.56 276 ASP A C 1
ATOM 2241 O O . ASP A 1 276 ? 25.438 -5.539 -3.236 1 97.56 276 ASP A O 1
ATOM 2245 N N . GLN A 1 277 ? 25.703 -4.902 -5.332 1 96.88 277 GLN A N 1
ATOM 2246 C CA . GLN A 1 277 ? 25 -3.646 -5.113 1 96.88 277 GLN A CA 1
ATOM 2247 C C . GLN A 1 277 ? 23.562 -3.893 -4.676 1 96.88 277 GLN A C 1
ATOM 2249 O O . GLN A 1 277 ? 23.062 -3.246 -3.75 1 96.88 277 GLN A O 1
ATOM 2254 N N . VAL A 1 278 ? 22.875 -4.801 -5.32 1 97.38 278 VAL A N 1
ATOM 2255 C CA . VAL A 1 278 ? 21.469 -5.062 -5.031 1 97.38 278 VAL A CA 1
ATOM 2256 C C . VAL A 1 278 ? 21.328 -5.629 -3.617 1 97.38 278 VAL A C 1
ATOM 2258 O O . VAL A 1 278 ? 20.406 -5.262 -2.885 1 97.38 278 VAL A O 1
ATOM 2261 N N . VAL A 1 279 ? 22.203 -6.508 -3.221 1 97.06 279 VAL A N 1
ATOM 2262 C CA . VAL A 1 279 ? 22.188 -7.082 -1.879 1 97.06 279 VAL A CA 1
ATOM 2263 C C . VAL A 1 279 ? 22.422 -5.98 -0.846 1 97.06 279 VAL A C 1
ATOM 2265 O O . VAL A 1 279 ? 21.719 -5.914 0.167 1 97.06 279 VAL A O 1
ATOM 2268 N N . GLU A 1 280 ? 23.344 -5.145 -1.119 1 95.62 280 GLU A N 1
ATOM 2269 C CA . GLU A 1 280 ? 23.688 -4.051 -0.212 1 95.62 280 GLU A CA 1
ATOM 2270 C C . GLU A 1 280 ? 22.516 -3.088 -0.053 1 95.62 280 GLU A C 1
ATOM 2272 O O . GLU A 1 280 ? 22.203 -2.65 1.059 1 95.62 280 GLU A O 1
ATOM 2277 N N . ILE A 1 281 ? 21.906 -2.756 -1.163 1 97.06 281 ILE A N 1
ATOM 2278 C CA . ILE A 1 281 ? 20.781 -1.829 -1.117 1 97.06 281 ILE A CA 1
ATOM 2279 C C . ILE A 1 281 ? 19.625 -2.453 -0.328 1 97.06 281 ILE A C 1
ATOM 2281 O O . ILE A 1 281 ? 19.016 -1.794 0.517 1 97.06 281 ILE A O 1
ATOM 2285 N N . ALA A 1 282 ? 19.281 -3.695 -0.625 1 96.44 282 ALA A N 1
ATOM 2286 C CA . ALA A 1 282 ? 18.219 -4.371 0.1 1 96.44 282 ALA A CA 1
ATOM 2287 C C . ALA A 1 282 ? 18.484 -4.363 1.603 1 96.44 282 ALA A C 1
ATOM 2289 O O . ALA A 1 282 ? 17.562 -4.121 2.398 1 96.44 282 ALA A O 1
ATOM 2290 N N . ALA A 1 283 ? 19.734 -4.613 1.953 1 94.06 283 ALA A N 1
ATOM 2291 C CA . ALA A 1 283 ? 20.109 -4.605 3.363 1 94.06 283 ALA A CA 1
ATOM 2292 C C . ALA A 1 283 ? 19.984 -3.205 3.957 1 94.06 283 ALA A C 1
ATOM 2294 O O . ALA A 1 283 ? 19.484 -3.037 5.066 1 94.06 283 ALA A O 1
ATOM 2295 N N . ALA A 1 284 ? 20.453 -2.264 3.227 1 92.88 284 ALA A N 1
ATOM 2296 C CA . ALA A 1 284 ? 20.406 -0.875 3.68 1 92.88 284 ALA A CA 1
ATOM 2297 C C . ALA A 1 284 ? 18.969 -0.42 3.906 1 92.88 284 ALA A C 1
ATOM 2299 O O . ALA A 1 284 ? 18.703 0.401 4.789 1 92.88 284 ALA A O 1
ATOM 2300 N N . LEU A 1 285 ? 18.078 -0.955 3.156 1 94 285 LEU A N 1
ATOM 2301 C CA . LEU A 1 285 ? 16.672 -0.575 3.24 1 94 285 LEU A CA 1
ATOM 2302 C C . LEU A 1 285 ? 15.93 -1.47 4.223 1 94 285 LEU A C 1
ATOM 2304 O O . LEU A 1 285 ? 14.703 -1.411 4.312 1 94 285 LEU A O 1
ATOM 2308 N N . LYS A 1 286 ? 16.609 -2.348 4.828 1 91.56 286 LYS A N 1
ATOM 2309 C CA . LYS A 1 286 ? 16.109 -3.225 5.879 1 91.56 286 LYS A CA 1
ATOM 2310 C C . LYS A 1 286 ? 15.156 -4.277 5.305 1 91.56 286 LYS A C 1
ATOM 2312 O O . LYS A 1 286 ? 14.273 -4.77 6.008 1 91.56 286 LYS A O 1
ATOM 2317 N N . PHE A 1 287 ? 15.289 -4.52 4.023 1 92.5 287 PHE A N 1
ATOM 2318 C CA . PHE A 1 287 ? 14.594 -5.645 3.41 1 92.5 287 PHE A CA 1
ATOM 2319 C C . PHE A 1 287 ? 15.352 -6.945 3.645 1 92.5 287 PHE A C 1
ATOM 2321 O O . PHE A 1 287 ? 15.906 -7.52 2.709 1 92.5 287 PHE A O 1
ATOM 2328 N N . LYS A 1 288 ? 15.297 -7.43 4.766 1 90.81 288 LYS A N 1
ATOM 2329 C CA . LYS A 1 288 ? 16.156 -8.539 5.188 1 90.81 288 LYS A CA 1
ATOM 2330 C C . LYS A 1 288 ? 15.844 -9.797 4.387 1 90.81 288 LYS A C 1
ATOM 2332 O O . LYS A 1 288 ? 16.766 -10.477 3.918 1 90.81 288 LYS A O 1
ATOM 2337 N N . ASP A 1 289 ? 14.609 -10.133 4.234 1 87.56 289 ASP A N 1
ATOM 2338 C CA . ASP A 1 289 ? 14.219 -11.328 3.494 1 87.56 289 ASP A CA 1
ATOM 2339 C C . ASP A 1 289 ? 14.695 -11.258 2.043 1 87.56 289 ASP A C 1
ATOM 2341 O O . ASP A 1 289 ? 15.211 -12.234 1.504 1 87.56 289 ASP A O 1
ATOM 2345 N N . LEU A 1 290 ? 14.516 -10.102 1.46 1 91.94 290 LEU A N 1
ATOM 2346 C CA . LEU A 1 290 ? 14.938 -9.914 0.076 1 91.94 290 LEU A CA 1
ATOM 2347 C C . LEU A 1 290 ? 16.453 -10.031 -0.054 1 91.94 290 LEU A C 1
ATOM 2349 O O . LEU A 1 290 ? 16.953 -10.664 -0.985 1 91.94 290 LEU A O 1
ATOM 2353 N N . ALA A 1 291 ? 17.156 -9.422 0.878 1 94.56 291 ALA A N 1
ATOM 2354 C CA . ALA A 1 291 ? 18.609 -9.484 0.879 1 94.56 291 ALA A CA 1
ATOM 2355 C C . ALA A 1 291 ? 19.094 -10.93 0.972 1 94.56 291 ALA A C 1
ATOM 2357 O O . ALA A 1 291 ? 20.031 -11.328 0.28 1 94.56 291 ALA A O 1
ATOM 2358 N N . ASP A 1 292 ? 18.422 -11.695 1.774 1 92.44 292 ASP A N 1
ATOM 2359 C CA . ASP A 1 292 ? 18.797 -13.102 1.951 1 92.44 292 ASP A CA 1
ATOM 2360 C C . ASP A 1 292 ? 18.578 -13.891 0.663 1 92.44 292 ASP A C 1
ATOM 2362 O O . ASP A 1 292 ? 19.422 -14.688 0.264 1 92.44 292 ASP A O 1
ATOM 2366 N N . ILE A 1 293 ? 17.469 -13.664 0.055 1 91.88 293 ILE A N 1
ATOM 2367 C CA . ILE A 1 293 ? 17.156 -14.359 -1.191 1 91.88 293 ILE A CA 1
ATOM 2368 C C . ILE A 1 293 ? 18.172 -13.977 -2.262 1 91.88 293 ILE A C 1
ATOM 2370 O O . ILE A 1 293 ? 18.688 -14.836 -2.98 1 91.88 293 ILE A O 1
ATOM 2374 N N . PHE A 1 294 ? 18.484 -12.688 -2.35 1 96.19 294 PHE A N 1
ATOM 2375 C CA . PHE A 1 294 ? 19.438 -12.211 -3.34 1 96.19 294 PHE A CA 1
ATOM 2376 C C . PHE A 1 294 ? 20.812 -12.797 -3.084 1 96.19 294 PHE A C 1
ATOM 2378 O O . PHE A 1 294 ? 21.5 -13.203 -4.023 1 96.19 294 PHE A O 1
ATOM 2385 N N . ALA A 1 295 ? 21.188 -12.805 -1.827 1 95.81 295 ALA A N 1
ATOM 2386 C CA . ALA A 1 295 ? 22.484 -13.344 -1.477 1 95.81 295 ALA A CA 1
ATOM 2387 C C . ALA A 1 295 ? 22.594 -14.82 -1.854 1 95.81 295 ALA A C 1
ATOM 2389 O O . ALA A 1 295 ? 23.609 -15.266 -2.389 1 95.81 295 ALA A O 1
ATOM 2390 N N . PHE A 1 296 ? 21.594 -15.531 -1.587 1 93.69 296 PHE A N 1
ATOM 2391 C CA . PHE A 1 296 ? 21.531 -16.953 -1.935 1 93.69 296 PHE A CA 1
ATOM 2392 C C . PHE A 1 296 ? 21.656 -17.141 -3.441 1 93.69 296 PHE A C 1
ATOM 2394 O O . PHE A 1 296 ? 22.516 -17.891 -3.908 1 93.69 296 PHE A O 1
ATOM 2401 N N . ALA A 1 297 ? 20.844 -16.453 -4.168 1 95.5 297 ALA A N 1
ATOM 2402 C CA . ALA A 1 297 ? 20.828 -16.594 -5.621 1 95.5 297 ALA A CA 1
ATOM 2403 C C . ALA A 1 297 ? 22.141 -16.078 -6.227 1 95.5 297 ALA A C 1
ATOM 2405 O O . ALA A 1 297 ? 22.625 -16.625 -7.219 1 95.5 297 ALA A O 1
ATOM 2406 N N . ARG A 1 298 ? 22.625 -14.992 -5.641 1 97.31 298 ARG A N 1
ATOM 2407 C CA . ARG A 1 298 ? 23.906 -14.445 -6.074 1 97.31 298 ARG A CA 1
ATOM 2408 C C . ARG A 1 298 ? 24.984 -15.516 -6.074 1 97.31 298 ARG A C 1
ATOM 2410 O O . ARG A 1 298 ? 25.797 -15.594 -7.008 1 97.31 298 ARG A O 1
ATOM 2417 N N . THR A 1 299 ? 25.094 -16.297 -5.055 1 96.75 299 THR A N 1
ATOM 2418 C CA . THR A 1 299 ? 26.094 -17.359 -4.941 1 96.75 299 THR A CA 1
ATOM 2419 C C . THR A 1 299 ? 25.969 -18.359 -6.094 1 96.75 299 THR A C 1
ATOM 2421 O O . THR A 1 299 ? 26.969 -18.734 -6.707 1 96.75 299 THR A O 1
ATOM 2424 N N . ILE A 1 300 ? 24.828 -18.703 -6.418 1 95.62 300 ILE A N 1
ATOM 2425 C CA . ILE A 1 300 ? 24.578 -19.656 -7.496 1 95.62 300 ILE A CA 1
ATOM 2426 C C . ILE A 1 300 ? 24.984 -19.047 -8.836 1 95.62 300 ILE A C 1
ATOM 2428 O O . ILE A 1 300 ? 25.734 -19.656 -9.602 1 95.62 300 ILE A O 1
ATOM 2432 N N . ILE A 1 301 ? 24.562 -17.812 -9.078 1 96.69 301 ILE A N 1
ATOM 2433 C CA . ILE A 1 301 ? 24.75 -17.141 -10.359 1 96.69 301 ILE A CA 1
ATOM 2434 C C . ILE A 1 301 ? 26.234 -16.938 -10.641 1 96.69 301 ILE A C 1
ATOM 2436 O O . ILE A 1 301 ? 26.672 -17.078 -11.781 1 96.69 301 ILE A O 1
ATOM 2440 N N . LEU A 1 302 ? 27 -16.688 -9.602 1 96.69 302 LEU A N 1
ATOM 2441 C CA . LEU A 1 302 ? 28.391 -16.328 -9.805 1 96.69 302 LEU A CA 1
ATOM 2442 C C . LEU A 1 302 ? 29.281 -17.562 -9.805 1 96.69 302 LEU A C 1
ATOM 2444 O O . LEU A 1 302 ? 30.422 -17.516 -10.258 1 96.69 302 LEU A O 1
ATOM 2448 N N . THR A 1 303 ? 28.781 -18.672 -9.344 1 96.06 303 THR A N 1
ATOM 2449 C CA . THR A 1 303 ? 29.609 -19.859 -9.234 1 96.06 303 THR A CA 1
ATOM 2450 C C . THR A 1 303 ? 29.344 -20.812 -10.398 1 96.06 303 THR A C 1
ATOM 2452 O O . THR A 1 303 ? 30.219 -21.594 -10.789 1 96.06 303 THR A O 1
ATOM 2455 N N . GLU A 1 304 ? 28.172 -20.844 -10.938 1 94.69 304 GLU A N 1
ATOM 2456 C CA . GLU A 1 304 ? 27.797 -21.75 -12.008 1 94.69 304 GLU A CA 1
ATOM 2457 C C . GLU A 1 304 ? 28.062 -21.125 -13.383 1 94.69 304 GLU A C 1
ATOM 2459 O O . GLU A 1 304 ? 28.047 -19.906 -13.523 1 94.69 304 GLU A O 1
ATOM 2464 N N . PRO A 1 305 ? 28.234 -22 -14.375 1 94.75 305 PRO A N 1
ATOM 2465 C CA . PRO A 1 305 ? 28.406 -21.484 -15.734 1 94.75 305 PRO A CA 1
ATOM 2466 C C . PRO A 1 305 ? 27.172 -20.766 -16.25 1 94.75 305 PRO A C 1
ATOM 2468 O O . PRO A 1 305 ? 26.047 -21.062 -15.812 1 94.75 305 PRO A O 1
ATOM 2471 N N . PRO A 1 306 ? 27.344 -19.875 -17.203 1 93.31 306 PRO A N 1
ATOM 2472 C CA . PRO A 1 306 ? 26.234 -19.094 -17.75 1 93.31 306 PRO A CA 1
ATOM 2473 C C . PRO A 1 306 ? 25.141 -19.953 -18.344 1 93.31 306 PRO A C 1
ATOM 2475 O O . PRO A 1 306 ? 23.984 -19.531 -18.422 1 93.31 306 PRO A O 1
ATOM 2478 N N . THR A 1 307 ? 25.484 -21.109 -18.766 1 92.5 307 THR A N 1
ATOM 2479 C CA . THR A 1 307 ? 24.531 -21.953 -19.469 1 92.5 307 THR A CA 1
ATOM 2480 C C . THR A 1 307 ? 23.844 -22.922 -18.5 1 92.5 307 THR A C 1
ATOM 2482 O O . THR A 1 307 ? 22.938 -23.672 -18.891 1 92.5 307 THR A O 1
ATOM 2485 N N . SER A 1 308 ? 24.25 -22.875 -17.266 1 92.62 308 SER A N 1
ATOM 2486 C CA . SER A 1 308 ? 23.703 -23.797 -16.281 1 92.62 308 SER A CA 1
ATOM 2487 C C . SER A 1 308 ? 22.297 -23.391 -15.859 1 92.62 308 SER A C 1
ATOM 2489 O O . SER A 1 308 ? 21.891 -22.234 -16.047 1 92.62 308 SER A O 1
ATOM 2491 N N . ILE A 1 309 ? 21.594 -24.406 -15.352 1 92.44 309 ILE A N 1
ATOM 2492 C CA . ILE A 1 309 ? 20.312 -24.125 -14.695 1 92.44 309 ILE A CA 1
ATOM 2493 C C . ILE A 1 309 ? 20.578 -23.578 -13.297 1 92.44 309 ILE A C 1
ATOM 2495 O O . ILE A 1 309 ? 21.156 -24.25 -12.445 1 92.44 309 ILE A O 1
ATOM 2499 N N . TYR A 1 310 ? 20.219 -22.312 -13.148 1 92.69 310 TYR A N 1
ATOM 2500 C CA . TYR A 1 310 ? 20.359 -21.734 -11.82 1 92.69 310 TYR A CA 1
ATOM 2501 C C . TYR A 1 310 ? 19.234 -22.203 -10.906 1 92.69 310 TYR A C 1
ATOM 2503 O O . TYR A 1 310 ? 18.062 -21.938 -11.164 1 92.69 310 TYR A O 1
ATOM 2511 N N . LYS A 1 311 ? 19.562 -22.828 -9.82 1 91.69 311 LYS A N 1
ATOM 2512 C CA . LYS A 1 311 ? 18.578 -23.484 -8.953 1 91.69 311 LYS A CA 1
ATOM 2513 C C . LYS A 1 311 ? 18.047 -22.516 -7.898 1 91.69 311 LYS A C 1
ATOM 2515 O O . LYS A 1 311 ? 18.266 -22.734 -6.699 1 91.69 311 LYS A O 1
ATOM 2520 N N . TYR A 1 312 ? 17.344 -21.562 -8.289 1 91.5 312 TYR A N 1
ATOM 2521 C CA . TYR A 1 312 ? 16.562 -20.672 -7.438 1 91.5 312 TYR A CA 1
ATOM 2522 C C . TYR A 1 312 ? 15.273 -20.234 -8.133 1 91.5 312 TYR A C 1
ATOM 2524 O O . TYR A 1 312 ? 15.219 -20.156 -9.359 1 91.5 312 TYR A O 1
ATOM 2532 N N . PHE A 1 313 ? 14.289 -20.078 -7.328 1 90.5 313 PHE A N 1
ATOM 2533 C CA . PHE A 1 313 ? 12.984 -19.719 -7.879 1 90.5 313 PHE A CA 1
ATOM 2534 C C . PHE A 1 313 ? 12.156 -18.953 -6.855 1 90.5 313 PHE A C 1
ATOM 2536 O O . PHE A 1 313 ? 12.234 -19.219 -5.656 1 90.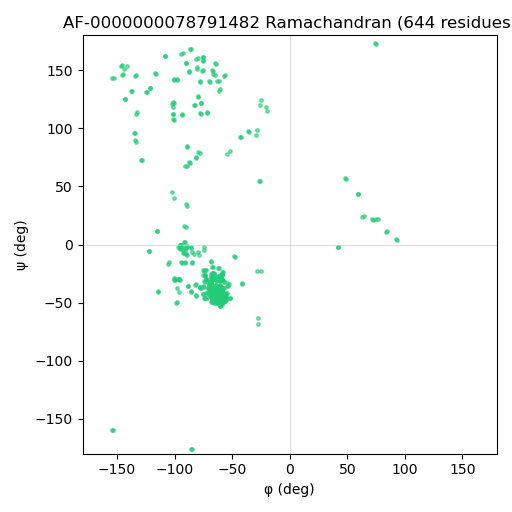5 313 PHE A O 1
ATOM 2543 N N . HIS A 1 314 ? 11.414 -18 -7.352 1 87.88 314 HIS A N 1
ATOM 2544 C CA . HIS A 1 314 ? 10.422 -17.328 -6.512 1 87.88 314 HIS A CA 1
ATOM 2545 C C . HIS A 1 314 ? 9.195 -16.922 -7.32 1 87.88 314 HIS A C 1
ATOM 2547 O O . HIS A 1 314 ? 9.266 -16.812 -8.547 1 87.88 314 HIS A O 1
ATOM 2553 N N . ILE A 1 315 ? 8.125 -16.828 -6.68 1 86.75 315 ILE A N 1
ATOM 2554 C CA . ILE A 1 315 ? 6.891 -16.328 -7.277 1 86.75 315 ILE A CA 1
ATOM 2555 C C . ILE A 1 315 ? 6.199 -15.367 -6.309 1 86.75 315 ILE A C 1
ATOM 2557 O O . ILE A 1 315 ? 6.086 -15.656 -5.113 1 86.75 315 ILE A O 1
ATOM 2561 N N . LEU A 1 316 ? 5.828 -14.25 -6.887 1 82.69 316 LEU A N 1
ATOM 2562 C CA . LEU A 1 316 ? 5.152 -13.242 -6.074 1 82.69 316 LEU A CA 1
ATOM 2563 C C . LEU A 1 316 ? 3.645 -13.281 -6.309 1 82.69 316 LEU A C 1
ATOM 2565 O O . LEU A 1 316 ? 3.182 -13.031 -7.426 1 82.69 316 LEU A O 1
ATOM 2569 N N . VAL A 1 317 ? 2.777 -13.633 -5.504 1 72.38 317 VAL A N 1
ATOM 2570 C CA . VAL A 1 317 ? 1.33 -13.719 -5.66 1 72.38 317 VAL A CA 1
ATOM 2571 C C . VAL A 1 317 ? 0.673 -12.453 -5.109 1 72.38 317 VAL A C 1
ATOM 2573 O O . VAL A 1 317 ? -0.256 -11.914 -5.715 1 72.38 317 VAL A O 1
ATOM 2576 N N . GLY A 1 318 ? 1.002 -11.812 -4.023 1 60.91 318 GLY A N 1
ATOM 2577 C CA . GLY A 1 318 ? 0.461 -10.609 -3.406 1 60.91 318 GLY A CA 1
ATOM 2578 C C . GLY A 1 318 ? 1.528 -9.711 -2.811 1 60.91 318 GLY A C 1
ATOM 2579 O O . GLY A 1 318 ? 2.713 -10.047 -2.826 1 60.91 318 GLY A O 1
ATOM 2580 N N . SER A 1 319 ? 1.068 -8.375 -2.793 1 50.56 319 SER A N 1
ATOM 2581 C CA . SER A 1 319 ? 2.055 -7.516 -2.15 1 50.56 319 SER A CA 1
ATOM 2582 C C . SER A 1 319 ? 2.623 -8.164 -0.895 1 50.56 319 SER A C 1
ATOM 2584 O O . SER A 1 319 ? 1.879 -8.734 -0.095 1 50.56 319 SER A O 1
ATOM 2586 N N . ILE A 1 320 ? 3.713 -8.867 -1.047 1 37.66 320 ILE A N 1
ATOM 2587 C CA . ILE A 1 320 ? 4.383 -9.43 0.121 1 37.66 320 ILE A CA 1
ATOM 2588 C C . ILE A 1 320 ? 4.082 -8.578 1.35 1 37.66 320 ILE A C 1
ATOM 2590 O O . ILE A 1 320 ? 4.5 -7.418 1.425 1 37.66 320 ILE A O 1
ATOM 2594 N N . ALA A 1 321 ? 2.857 -8.297 1.746 1 36.59 321 ALA A N 1
ATOM 2595 C CA . ALA A 1 321 ? 2.828 -7.824 3.127 1 36.59 321 ALA A CA 1
ATOM 2596 C C . ALA A 1 321 ? 3.859 -8.555 3.98 1 36.59 321 ALA A C 1
ATOM 2598 O O . ALA A 1 321 ? 3.99 -9.781 3.893 1 36.59 321 ALA A O 1
ATOM 2599 N N . GLU A 1 322 ? 5.008 -7.973 4.184 1 34.31 322 GLU A N 1
ATOM 2600 C CA . GLU A 1 322 ? 6.074 -8.562 4.988 1 34.31 322 GLU A CA 1
ATOM 2601 C C . GLU A 1 322 ? 5.508 -9.469 6.074 1 34.31 322 GLU A C 1
ATOM 2603 O O . GLU A 1 322 ? 4.656 -9.047 6.863 1 34.31 322 GLU A O 1
ATOM 2608 N N . GLY A 1 323 ? 5.379 -10.727 5.906 1 26.89 323 GLY A N 1
ATOM 2609 C CA . GLY A 1 323 ? 5.09 -11.852 6.773 1 26.89 323 GLY A CA 1
ATOM 2610 C C . GLY A 1 323 ? 5.484 -11.609 8.219 1 26.89 323 GLY A C 1
ATOM 2611 O O . GLY A 1 323 ? 6.441 -10.883 8.492 1 26.89 323 GLY A O 1
ATOM 2612 N N . GLU A 1 324 ? 4.422 -11.781 9.203 1 25.97 324 GLU A N 1
ATOM 2613 C CA . GLU A 1 324 ? 4.82 -12.148 10.562 1 25.97 324 GLU A CA 1
ATOM 2614 C C . GLU A 1 324 ? 5.945 -13.18 10.539 1 25.97 324 GLU A C 1
ATOM 2616 O O . GLU A 1 324 ? 5.918 -14.125 9.75 1 25.97 324 GLU A O 1
ATOM 2621 N N . MET B 1 1 ? -23.625 5.738 -11.82 1 55.69 1 MET B N 1
ATOM 2622 C CA . MET B 1 1 ? -23.781 4.301 -11.609 1 55.69 1 MET B CA 1
ATOM 2623 C C . MET B 1 1 ? -24 3.988 -10.141 1 55.69 1 MET B C 1
ATOM 2625 O O . MET B 1 1 ? -23.453 4.652 -9.266 1 55.69 1 MET B O 1
ATOM 2629 N N . ASN B 1 2 ? -25.094 3.164 -9.773 1 79.62 2 ASN B N 1
ATOM 2630 C CA . ASN B 1 2 ? -25.391 2.814 -8.383 1 79.62 2 ASN B CA 1
ATOM 2631 C C . ASN B 1 2 ? -24.766 1.476 -8 1 79.62 2 ASN B C 1
ATOM 2633 O O . ASN B 1 2 ? -24.219 0.77 -8.859 1 79.62 2 ASN B O 1
ATOM 2637 N N . ILE B 1 3 ? -24.641 1.122 -6.84 1 86.12 3 ILE B N 1
ATOM 2638 C CA . ILE B 1 3 ? -24.016 -0.062 -6.266 1 86.12 3 ILE B CA 1
ATOM 2639 C C . ILE B 1 3 ? -24.578 -1.318 -6.922 1 86.12 3 ILE B C 1
ATOM 2641 O O . ILE B 1 3 ? -23.859 -2.271 -7.195 1 86.12 3 ILE B O 1
ATOM 2645 N N . GLY B 1 4 ? -25.875 -1.255 -7.281 1 91.06 4 GLY B N 1
ATOM 2646 C CA . GLY B 1 4 ? -26.516 -2.393 -7.918 1 91.06 4 GLY B CA 1
ATOM 2647 C C . GLY B 1 4 ? -25.984 -2.682 -9.305 1 91.06 4 GLY B C 1
ATOM 2648 O O . GLY B 1 4 ? -25.734 -3.84 -9.656 1 91.06 4 GLY B O 1
ATOM 2649 N N . THR B 1 5 ? -25.75 -1.675 -10.039 1 90.31 5 THR B N 1
ATOM 2650 C CA . THR B 1 5 ? -25.219 -1.819 -11.391 1 90.31 5 THR B CA 1
ATOM 2651 C C . THR B 1 5 ? -23.812 -2.393 -11.359 1 90.31 5 THR B C 1
ATOM 2653 O O . THR B 1 5 ? -23.453 -3.219 -12.203 1 90.31 5 THR B O 1
ATOM 2656 N N . LEU B 1 6 ? -23.094 -1.942 -10.422 1 88.69 6 LEU B N 1
ATOM 2657 C CA . LEU B 1 6 ? -21.734 -2.453 -10.281 1 88.69 6 LEU B CA 1
ATOM 2658 C C . LEU B 1 6 ? -21.75 -3.939 -9.938 1 88.69 6 LEU B C 1
ATOM 2660 O O . LEU B 1 6 ? -20.953 -4.711 -10.492 1 88.69 6 LEU B O 1
ATOM 2664 N N . LEU B 1 7 ? -22.609 -4.289 -9.102 1 92.5 7 LEU B N 1
ATOM 2665 C CA . LEU B 1 7 ? -22.734 -5.691 -8.719 1 92.5 7 LEU B CA 1
ATOM 2666 C C . LEU B 1 7 ? -23.125 -6.551 -9.922 1 92.5 7 LEU B C 1
ATOM 2668 O O . LEU B 1 7 ? -22.594 -7.656 -10.094 1 92.5 7 LEU B O 1
ATOM 2672 N N . ARG B 1 8 ? -23.984 -6.008 -10.688 1 93.62 8 ARG B N 1
ATOM 2673 C CA . ARG B 1 8 ? -24.375 -6.691 -11.914 1 93.62 8 ARG B CA 1
ATOM 2674 C C . ARG B 1 8 ? -23.188 -6.883 -12.844 1 93.62 8 ARG B C 1
ATOM 2676 O O . ARG B 1 8 ? -22.984 -7.973 -13.383 1 93.62 8 ARG B O 1
ATOM 2683 N N . GLN B 1 9 ? -22.453 -5.828 -12.992 1 89.19 9 GLN B N 1
ATOM 2684 C CA . GLN B 1 9 ? -21.281 -5.879 -13.859 1 89.19 9 GLN B CA 1
ATOM 2685 C C . GLN B 1 9 ? -20.281 -6.93 -13.383 1 89.19 9 GLN B C 1
ATOM 2687 O O . GLN B 1 9 ? -19.734 -7.695 -14.18 1 89.19 9 GLN B O 1
ATOM 2692 N N . ILE B 1 10 ? -20.062 -6.973 -12.109 1 88.94 10 ILE B N 1
ATOM 2693 C CA . ILE B 1 10 ? -19.125 -7.93 -11.523 1 88.94 10 ILE B CA 1
ATOM 2694 C C . ILE B 1 10 ? -19.641 -9.352 -11.75 1 88.94 10 ILE B C 1
ATOM 2696 O O . ILE B 1 10 ? -18.891 -10.234 -12.164 1 88.94 10 ILE B O 1
ATOM 2700 N N . ARG B 1 11 ? -20.922 -9.547 -11.445 1 92.12 11 ARG B N 1
ATOM 2701 C CA . ARG B 1 11 ? -21.516 -10.867 -11.617 1 92.12 11 ARG B CA 1
ATOM 2702 C C . ARG B 1 11 ? -21.391 -11.336 -13.062 1 92.12 11 ARG B C 1
ATOM 2704 O O . ARG B 1 11 ? -20.969 -12.461 -13.32 1 92.12 11 ARG B O 1
ATOM 2711 N N . LYS B 1 12 ? -21.719 -10.453 -13.969 1 91.81 12 LYS B N 1
ATOM 2712 C CA . LYS B 1 12 ? -21.703 -10.789 -15.391 1 91.81 12 LYS B CA 1
ATOM 2713 C C . LYS B 1 12 ? -20.281 -11.047 -15.883 1 91.81 12 LYS B C 1
ATOM 2715 O O . LYS B 1 12 ? -20.062 -11.922 -16.719 1 91.81 12 LYS B O 1
ATOM 2720 N N . ASN B 1 13 ? -19.438 -10.25 -15.406 1 87.31 13 ASN B N 1
ATOM 2721 C CA . ASN B 1 13 ? -18.031 -10.453 -15.758 1 87.31 13 ASN B CA 1
ATOM 2722 C C . ASN B 1 13 ? -17.547 -11.844 -15.383 1 87.31 13 ASN B C 1
ATOM 2724 O O . ASN B 1 13 ? -16.719 -12.438 -16.078 1 87.31 13 ASN B O 1
ATOM 2728 N N . LYS B 1 14 ? -18.094 -12.359 -14.352 1 85.69 14 LYS B N 1
ATOM 2729 C CA . LYS B 1 14 ? -17.672 -13.672 -13.867 1 85.69 14 LYS B CA 1
ATOM 2730 C C . LYS B 1 14 ? -18.5 -14.781 -14.523 1 85.69 14 LYS B C 1
ATOM 2732 O O . LYS B 1 14 ? -18.328 -15.961 -14.195 1 85.69 14 LYS B O 1
ATOM 2737 N N . GLY B 1 15 ? -19.438 -14.336 -15.328 1 83.88 15 GLY B N 1
ATOM 2738 C CA . GLY B 1 15 ? -20.234 -15.297 -16.062 1 83.88 15 GLY B CA 1
ATOM 2739 C C . GLY B 1 15 ? -21.281 -15.977 -15.203 1 83.88 15 GLY B C 1
ATOM 2740 O O . GLY B 1 15 ? -21.719 -17.094 -15.516 1 83.88 15 GLY B O 1
ATOM 2741 N N . LEU B 1 16 ? -21.672 -15.438 -14.148 1 89.5 16 LEU B N 1
ATOM 2742 C CA . LEU B 1 16 ? -22.594 -16.062 -13.227 1 89.5 16 LEU B CA 1
ATOM 2743 C C . LEU B 1 16 ? -24.016 -15.562 -13.461 1 89.5 16 LEU B C 1
ATOM 2745 O O . LEU B 1 16 ? -24.234 -14.375 -13.727 1 89.5 16 LEU B O 1
ATOM 2749 N N . THR B 1 17 ? -24.906 -16.469 -13.328 1 92.75 17 THR B N 1
ATOM 2750 C CA . THR B 1 17 ? -26.312 -16.094 -13.367 1 92.75 17 THR B CA 1
ATOM 2751 C C . THR B 1 17 ? -26.797 -15.672 -11.984 1 92.75 17 THR B C 1
ATOM 2753 O O . THR B 1 17 ? -26.109 -15.875 -10.984 1 92.75 17 THR B O 1
ATOM 2756 N N . LEU B 1 18 ? -27.953 -15.102 -11.961 1 96.25 18 LEU B N 1
ATOM 2757 C CA . LEU B 1 18 ? -28.547 -14.727 -10.688 1 96.25 18 LEU B CA 1
ATOM 2758 C C . LEU B 1 18 ? -28.75 -15.945 -9.797 1 96.25 18 LEU B C 1
ATOM 2760 O O . LEU B 1 18 ? -28.453 -15.906 -8.602 1 96.25 18 LEU B O 1
ATOM 2764 N N . ALA B 1 19 ? -29.109 -17.031 -10.406 1 94.06 19 ALA B N 1
ATOM 2765 C CA . ALA B 1 19 ? -29.422 -18.266 -9.688 1 94.06 19 ALA B CA 1
ATOM 2766 C C . ALA B 1 19 ? -28.156 -18.875 -9.086 1 94.06 19 ALA B C 1
ATOM 2768 O O . ALA B 1 19 ? -28.203 -19.438 -7.988 1 94.06 19 ALA B O 1
ATOM 2769 N N . GLN B 1 20 ? -27.109 -18.719 -9.812 1 90.69 20 GLN B N 1
ATOM 2770 C CA . GLN B 1 20 ? -25.844 -19.312 -9.367 1 90.69 20 GLN B CA 1
ATOM 2771 C C . GLN B 1 20 ? -25.266 -18.547 -8.18 1 90.69 20 GLN B C 1
ATOM 2773 O O . GLN B 1 20 ? -24.516 -19.094 -7.379 1 90.69 20 GLN B O 1
ATOM 2778 N N . VAL B 1 21 ? -25.688 -17.297 -8.039 1 93.94 21 VAL B N 1
ATOM 2779 C CA . VAL B 1 21 ? -25.156 -16.453 -6.965 1 93.94 21 VAL B CA 1
ATOM 2780 C C . VAL B 1 21 ? -26.109 -16.469 -5.773 1 93.94 21 VAL B C 1
ATOM 2782 O O . VAL B 1 21 ? -25.688 -16.406 -4.621 1 93.94 21 VAL B O 1
ATOM 2785 N N . ALA B 1 22 ? -27.344 -16.641 -6.004 1 94.69 22 ALA B N 1
ATOM 2786 C CA . ALA B 1 22 ? -28.375 -16.609 -4.973 1 94.69 22 ALA B CA 1
ATOM 2787 C C . ALA B 1 22 ? -28.234 -17.781 -4.016 1 94.69 22 ALA B C 1
ATOM 2789 O O . ALA B 1 22 ? -27.672 -18.828 -4.371 1 94.69 22 ALA B O 1
ATOM 2790 N N . ASP B 1 23 ? -28.609 -17.609 -2.793 1 94 23 ASP B N 1
ATOM 2791 C CA . ASP B 1 23 ? -28.672 -18.656 -1.785 1 94 23 ASP B CA 1
ATOM 2792 C C . ASP B 1 23 ? -29.703 -18.328 -0.709 1 94 23 ASP B C 1
ATOM 2794 O O . ASP B 1 23 ? -30.656 -17.594 -0.963 1 94 23 ASP B O 1
ATOM 2798 N N . ALA B 1 24 ? -29.578 -18.938 0.428 1 93.12 24 ALA B N 1
ATOM 2799 C CA . ALA B 1 24 ? -30.562 -18.766 1.492 1 93.12 24 ALA B CA 1
ATOM 2800 C C . ALA B 1 24 ? -30.547 -17.344 2.02 1 93.12 24 ALA B C 1
ATOM 2802 O O . ALA B 1 24 ? -31.578 -16.828 2.457 1 93.12 24 ALA B O 1
ATOM 2803 N N . THR B 1 25 ? -29.453 -16.672 1.878 1 93.12 25 THR B N 1
ATOM 2804 C CA . THR B 1 25 ? -29.281 -15.328 2.418 1 93.12 25 THR B CA 1
ATOM 2805 C C . THR B 1 25 ? -29.75 -14.273 1.413 1 93.12 25 THR B C 1
ATOM 2807 O O . THR B 1 25 ? -30.312 -13.25 1.796 1 93.12 25 THR B O 1
ATOM 2810 N N . ILE B 1 26 ? -29.547 -14.5 0.188 1 95.56 26 ILE B N 1
ATOM 2811 C CA . ILE B 1 26 ? -29.906 -13.57 -0.876 1 95.56 26 ILE B CA 1
ATOM 2812 C C . ILE B 1 26 ? -30.641 -14.328 -1.989 1 95.56 26 ILE B C 1
ATOM 2814 O O . ILE B 1 26 ? -30.031 -15.133 -2.699 1 95.56 26 ILE B O 1
ATOM 2818 N N . SER B 1 27 ? -31.859 -14.039 -2.188 1 96.44 27 SER B N 1
ATOM 2819 C CA . SER B 1 27 ? -32.625 -14.703 -3.236 1 96.44 27 SER B CA 1
ATOM 2820 C C . SER B 1 27 ? -32.344 -14.07 -4.602 1 96.44 27 SER B C 1
ATOM 2822 O O . SER B 1 27 ? -31.906 -12.93 -4.684 1 96.44 27 SER B O 1
ATOM 2824 N N . SER B 1 28 ? -32.656 -14.867 -5.664 1 96.75 28 SER B N 1
ATOM 2825 C CA . SER B 1 28 ? -32.5 -14.359 -7.023 1 96.75 28 SER B CA 1
ATOM 2826 C C . SER B 1 28 ? -33.375 -13.117 -7.254 1 96.75 28 SER B C 1
ATOM 2828 O O . SER B 1 28 ? -32.938 -12.164 -7.906 1 96.75 28 SER B O 1
ATOM 2830 N N . SER B 1 29 ? -34.531 -13.141 -6.672 1 96.69 29 SER B N 1
ATOM 2831 C CA . SER B 1 29 ? -35.469 -12.016 -6.836 1 96.69 29 SER B CA 1
ATOM 2832 C C . SER B 1 29 ? -34.906 -10.758 -6.168 1 96.69 29 SER B C 1
ATOM 2834 O O . SER B 1 29 ? -34.969 -9.672 -6.75 1 96.69 29 SER B O 1
ATOM 2836 N N . TYR B 1 30 ? -34.469 -10.961 -5.012 1 96.25 30 TYR B N 1
ATOM 2837 C CA . TYR B 1 30 ? -33.875 -9.836 -4.289 1 96.25 30 TYR B CA 1
ATOM 2838 C C . TYR B 1 30 ? -32.656 -9.281 -5.031 1 96.25 30 TYR B C 1
ATOM 2840 O O . TYR B 1 30 ? -32.562 -8.07 -5.219 1 96.25 30 TYR B O 1
ATOM 2848 N N . LEU B 1 31 ? -31.812 -10.133 -5.434 1 97.12 31 LEU B N 1
ATOM 2849 C CA . LEU B 1 31 ? -30.609 -9.727 -6.133 1 97.12 31 LEU B CA 1
ATOM 2850 C C . LEU B 1 31 ? -30.938 -8.984 -7.422 1 97.12 31 LEU B C 1
ATOM 2852 O O . LEU B 1 31 ? -30.281 -7.996 -7.758 1 97.12 31 LEU B O 1
ATOM 2856 N N . SER B 1 32 ? -31.875 -9.469 -8.102 1 97 32 SER B N 1
ATOM 2857 C CA . SER B 1 32 ? -32.312 -8.812 -9.328 1 97 32 SER B CA 1
ATOM 2858 C C . SER B 1 32 ? -32.781 -7.383 -9.062 1 97 32 SER B C 1
ATOM 2860 O O . SER B 1 32 ? -32.406 -6.461 -9.797 1 97 32 SER B O 1
ATOM 2862 N N . LYS B 1 33 ? -33.531 -7.215 -7.988 1 96.69 33 LYS B N 1
ATOM 2863 C CA . LYS B 1 33 ? -34.031 -5.887 -7.625 1 96.69 33 LYS B CA 1
ATOM 2864 C C . LYS B 1 33 ? -32.875 -4.965 -7.246 1 96.69 33 LYS B C 1
ATOM 2866 O O . LYS B 1 33 ? -32.875 -3.785 -7.602 1 96.69 33 LYS B O 1
ATOM 2871 N N . VAL B 1 34 ? -31.938 -5.492 -6.578 1 96.06 34 VAL B N 1
ATOM 2872 C CA . VAL B 1 34 ? -30.75 -4.73 -6.184 1 96.06 34 VAL B CA 1
ATOM 2873 C C . VAL B 1 34 ? -29.984 -4.297 -7.426 1 96.06 34 VAL B C 1
ATOM 2875 O O . VAL B 1 34 ? -29.641 -3.123 -7.574 1 96.06 34 VAL B O 1
ATOM 2878 N N . GLU B 1 35 ? -29.766 -5.266 -8.328 1 96 35 GLU B N 1
ATOM 2879 C CA . GLU B 1 35 ? -28.953 -5 -9.523 1 96 35 GLU B CA 1
ATOM 2880 C C . GLU B 1 35 ? -29.641 -3.98 -10.43 1 96 35 GLU B C 1
ATOM 2882 O O . GLU B 1 35 ? -28.969 -3.281 -11.195 1 96 35 GLU B O 1
ATOM 2887 N N . ARG B 1 36 ? -30.984 -3.895 -10.32 1 94.5 36 ARG B N 1
ATOM 2888 C CA . ARG B 1 36 ? -31.75 -2.957 -11.141 1 94.5 36 ARG B CA 1
ATOM 2889 C C . ARG B 1 36 ? -31.906 -1.619 -10.43 1 94.5 36 ARG B C 1
ATOM 2891 O O . ARG B 1 36 ? -32.562 -0.709 -10.945 1 94.5 36 ARG B O 1
ATOM 2898 N N . GLY B 1 37 ? -31.406 -1.504 -9.242 1 91.94 37 GLY B N 1
ATOM 2899 C CA . GLY B 1 37 ? -31.422 -0.249 -8.508 1 91.94 37 GLY B CA 1
ATOM 2900 C C . GLY B 1 37 ? -32.719 -0.018 -7.758 1 91.94 37 GLY B C 1
ATOM 2901 O O . GLY B 1 37 ? -32.969 1.078 -7.25 1 91.94 37 GLY B O 1
ATOM 2902 N N . GLN B 1 38 ? -33.594 -0.985 -7.625 1 93.25 38 GLN B N 1
ATOM 2903 C CA . GLN B 1 38 ? -34.875 -0.841 -6.961 1 93.25 38 GLN B CA 1
ATOM 2904 C C . GLN B 1 38 ? -34.719 -0.954 -5.449 1 93.25 38 GLN B C 1
ATOM 2906 O O . GLN B 1 38 ? -35.5 -0.347 -4.699 1 93.25 38 GLN B O 1
ATOM 2911 N N . ASN B 1 39 ? -33.812 -1.763 -4.992 1 92.38 39 ASN B N 1
ATOM 2912 C CA . ASN B 1 39 ? -33.5 -1.92 -3.572 1 92.38 39 ASN B CA 1
ATOM 2913 C C . ASN B 1 39 ? -32.031 -1.599 -3.268 1 92.38 39 ASN B C 1
ATOM 2915 O O . ASN B 1 39 ? -31.141 -1.957 -4.039 1 92.38 39 ASN B O 1
ATOM 2919 N N . ASP B 1 40 ? -31.922 -0.85 -2.221 1 92.19 40 ASP B N 1
ATOM 2920 C CA . ASP B 1 40 ? -30.562 -0.767 -1.676 1 92.19 40 ASP B CA 1
ATOM 2921 C C . ASP B 1 40 ? -30.188 -2.047 -0.932 1 92.19 40 ASP B C 1
ATOM 2923 O O . ASP B 1 40 ? -31.062 -2.791 -0.489 1 92.19 40 ASP B O 1
ATOM 2927 N N . ILE B 1 41 ? -28.953 -2.367 -0.928 1 93.69 41 ILE B N 1
ATOM 2928 C CA . ILE B 1 41 ? -28.5 -3.596 -0.276 1 93.69 41 ILE B CA 1
ATOM 2929 C C . ILE B 1 41 ? -27.922 -3.268 1.094 1 93.69 41 ILE B C 1
ATOM 2931 O O . ILE B 1 41 ? -27.25 -2.246 1.261 1 93.69 41 ILE B O 1
ATOM 2935 N N . THR B 1 42 ? -28.172 -4.098 2.047 1 92.62 42 THR B N 1
ATOM 2936 C CA . THR B 1 42 ? -27.578 -3.9 3.365 1 92.62 42 THR B CA 1
ATOM 2937 C C . THR B 1 42 ? -26.109 -4.297 3.365 1 92.62 42 THR B C 1
ATOM 2939 O O . THR B 1 42 ? -25.656 -5.039 2.486 1 92.62 42 THR B O 1
ATOM 2942 N N . VAL B 1 43 ? -25.391 -3.836 4.312 1 90.12 43 VAL B N 1
ATOM 2943 C CA . VAL B 1 43 ? -23.969 -4.105 4.395 1 90.12 43 VAL B CA 1
ATOM 2944 C C . VAL B 1 43 ? -23.734 -5.602 4.59 1 90.12 43 VAL B C 1
ATOM 2946 O O . VAL B 1 43 ? -22.859 -6.191 3.943 1 90.12 43 VAL B O 1
ATOM 2949 N N . THR B 1 44 ? -24.469 -6.211 5.406 1 89.31 44 THR B N 1
ATOM 2950 C CA . THR B 1 44 ? -24.312 -7.637 5.668 1 89.31 44 THR B CA 1
ATOM 2951 C C . THR B 1 44 ? -24.547 -8.453 4.398 1 89.31 44 THR B C 1
ATOM 2953 O O . THR B 1 44 ? -23.781 -9.359 4.086 1 89.31 44 THR B O 1
ATOM 2956 N N . LYS B 1 45 ? -25.547 -8.102 3.699 1 92.56 45 LYS B N 1
ATOM 2957 C CA . LYS B 1 45 ? -25.844 -8.82 2.467 1 92.56 45 LYS B CA 1
ATOM 2958 C C . LYS B 1 45 ? -24.797 -8.547 1.392 1 92.56 45 LYS B C 1
ATOM 2960 O O . LYS B 1 45 ? -24.469 -9.438 0.604 1 92.56 45 LYS B O 1
ATOM 2965 N N . LEU B 1 46 ? -24.344 -7.324 1.402 1 92.25 46 LEU B N 1
ATOM 2966 C CA . LEU B 1 46 ? -23.297 -7.004 0.436 1 92.25 46 LEU B CA 1
ATOM 2967 C C . LEU B 1 46 ? -22.047 -7.855 0.679 1 92.25 46 LEU B C 1
ATOM 2969 O O . LEU B 1 46 ? -21.484 -8.43 -0.26 1 92.25 46 LEU B O 1
ATOM 2973 N N . LEU B 1 47 ? -21.656 -7.914 1.899 1 87.75 47 LEU B N 1
ATOM 2974 C CA . LEU B 1 47 ? -20.469 -8.68 2.229 1 87.75 47 LEU B CA 1
ATOM 2975 C C . LEU B 1 47 ? -20.641 -10.148 1.854 1 87.75 47 LEU B C 1
ATOM 2977 O O . LEU B 1 47 ? -19.719 -10.773 1.323 1 87.75 47 LEU B O 1
ATOM 2981 N N . HIS B 1 48 ? -21.781 -10.641 2.098 1 90.38 48 HIS B N 1
ATOM 2982 C CA . HIS B 1 48 ? -22.109 -12.008 1.712 1 90.38 48 HIS B CA 1
ATOM 2983 C C . HIS B 1 48 ? -22.062 -12.18 0.197 1 90.38 48 HIS B C 1
ATOM 2985 O O . HIS B 1 48 ? -21.469 -13.141 -0.303 1 90.38 48 HIS B O 1
ATOM 2991 N N . LEU B 1 49 ? -22.656 -11.25 -0.46 1 92.94 49 LEU B N 1
ATOM 2992 C CA . LEU B 1 49 ? -22.703 -11.305 -1.917 1 92.94 49 LEU B CA 1
ATOM 2993 C C . LEU B 1 49 ? -21.297 -11.242 -2.506 1 92.94 49 LEU B C 1
ATOM 2995 O O . LEU B 1 49 ? -20.984 -11.953 -3.463 1 92.94 49 LEU B O 1
ATOM 2999 N N . LEU B 1 50 ? -20.484 -10.375 -2 1 89.5 50 LEU B N 1
ATOM 3000 C CA . LEU B 1 50 ? -19.125 -10.227 -2.494 1 89.5 50 LEU B CA 1
ATOM 3001 C C . LEU B 1 50 ? -18.344 -11.531 -2.346 1 89.5 50 LEU B C 1
ATOM 3003 O O . LEU B 1 50 ? -17.547 -11.883 -3.213 1 89.5 50 LEU B O 1
ATOM 3007 N N . GLU B 1 51 ? -18.609 -12.211 -1.283 1 84.62 51 GLU B N 1
ATOM 3008 C CA . GLU B 1 51 ? -18 -13.523 -1.1 1 84.62 51 GLU B CA 1
ATOM 3009 C C . GLU B 1 51 ? -18.422 -14.484 -2.201 1 84.62 51 GLU B C 1
ATOM 3011 O O . GLU B 1 51 ? -17.594 -15.211 -2.752 1 84.62 51 GLU B O 1
ATOM 3016 N N . ARG B 1 52 ? -19.672 -14.398 -2.486 1 87.31 52 ARG B N 1
ATOM 3017 C CA . ARG B 1 52 ? -20.203 -15.281 -3.516 1 87.31 52 ARG B CA 1
ATOM 3018 C C . ARG B 1 52 ? -19.656 -14.922 -4.891 1 87.31 52 ARG B C 1
ATOM 3020 O O . ARG B 1 52 ? -19.531 -15.789 -5.766 1 87.31 52 ARG B O 1
ATOM 3027 N N . LEU B 1 53 ? -19.297 -13.695 -5 1 89.19 53 LEU B N 1
ATOM 3028 C CA . LEU B 1 53 ? -18.781 -13.203 -6.273 1 89.19 53 LEU B CA 1
ATOM 3029 C C . LEU B 1 53 ? -17.266 -13.258 -6.301 1 89.19 53 LEU B C 1
ATOM 3031 O O . LEU B 1 53 ? -16.641 -12.805 -7.262 1 89.19 53 LEU B O 1
ATOM 3035 N N . GLU B 1 54 ? -16.75 -13.695 -5.262 1 82.38 54 GLU B N 1
ATOM 3036 C CA . GLU B 1 54 ? -15.289 -13.812 -5.148 1 82.38 54 GLU B CA 1
ATOM 3037 C C . GLU B 1 54 ? -14.609 -12.461 -5.328 1 82.38 54 GLU B C 1
ATOM 3039 O O . GLU B 1 54 ? -13.641 -12.344 -6.078 1 82.38 54 GLU B O 1
ATOM 3044 N N . THR B 1 55 ? -15.156 -11.508 -4.738 1 83.62 55 THR B N 1
ATOM 3045 C CA . THR B 1 55 ? -14.664 -10.133 -4.723 1 83.62 55 THR B CA 1
ATOM 3046 C C . THR B 1 55 ? -14.469 -9.641 -3.293 1 83.62 55 THR B C 1
ATOM 3048 O O . THR B 1 55 ? -15.328 -9.867 -2.432 1 83.62 55 THR B O 1
ATOM 3051 N N . THR B 1 56 ? -13.312 -9.055 -3.016 1 79.31 56 THR B N 1
ATOM 3052 C CA . THR B 1 56 ? -13.086 -8.531 -1.672 1 79.31 56 THR B CA 1
ATOM 3053 C C . THR B 1 56 ? -13.758 -7.168 -1.505 1 79.31 56 THR B C 1
ATOM 3055 O O . THR B 1 56 ? -13.953 -6.441 -2.48 1 79.31 56 THR B O 1
ATOM 3058 N N . PRO B 1 57 ? -14.133 -6.875 -0.29 1 81.62 57 PRO B N 1
ATOM 3059 C CA . PRO B 1 57 ? -14.672 -5.535 -0.052 1 81.62 57 PRO B CA 1
ATOM 3060 C C . PRO B 1 57 ? -13.734 -4.426 -0.521 1 81.62 57 PRO B C 1
ATOM 3062 O O . PRO B 1 57 ? -14.195 -3.404 -1.039 1 81.62 57 PRO B O 1
ATOM 3065 N N . GLU B 1 58 ? -12.5 -4.656 -0.366 1 76.31 58 GLU B N 1
ATOM 3066 C CA . GLU B 1 58 ? -11.531 -3.666 -0.822 1 76.31 58 GLU B CA 1
ATOM 3067 C C . GLU B 1 58 ? -11.586 -3.496 -2.338 1 76.31 58 GLU B C 1
ATOM 3069 O O . GLU B 1 58 ? -11.578 -2.373 -2.842 1 76.31 58 GLU B O 1
ATOM 3074 N N . GLU B 1 59 ? -11.57 -4.633 -3.01 1 78.75 59 GLU B N 1
ATOM 3075 C CA . GLU B 1 59 ? -11.664 -4.586 -4.465 1 78.75 59 GLU B CA 1
ATOM 3076 C C . GLU B 1 59 ? -12.961 -3.904 -4.906 1 78.75 59 GLU B C 1
ATOM 3078 O O . GLU B 1 59 ? -12.953 -3.088 -5.828 1 78.75 59 GLU B O 1
ATOM 3083 N N . PHE B 1 60 ? -14 -4.223 -4.219 1 83.94 60 PHE B N 1
ATOM 3084 C CA . PHE B 1 60 ? -15.312 -3.662 -4.547 1 83.94 60 PHE B CA 1
ATOM 3085 C C . PHE B 1 60 ? -15.297 -2.145 -4.402 1 83.94 60 PHE B C 1
ATOM 3087 O O . PHE B 1 60 ? -15.789 -1.43 -5.277 1 83.94 60 PHE B O 1
ATOM 3094 N N . LEU B 1 61 ? -14.766 -1.72 -3.258 1 78.75 61 LEU B N 1
ATOM 3095 C CA . LEU B 1 61 ? -14.695 -0.284 -3.006 1 78.75 61 LEU B CA 1
ATOM 3096 C C . LEU B 1 61 ? -13.852 0.415 -4.07 1 78.75 61 LEU B C 1
ATOM 3098 O O . LEU B 1 61 ? -14.164 1.541 -4.465 1 78.75 61 LEU B O 1
ATOM 3102 N N . TYR B 1 62 ? -12.938 -0.268 -4.434 1 72.19 62 TYR B N 1
ATOM 3103 C CA . TYR B 1 62 ? -12.055 0.3 -5.453 1 72.19 62 TYR B CA 1
ATOM 3104 C C . TYR B 1 62 ? -12.789 0.44 -6.785 1 72.19 62 TYR B C 1
ATOM 3106 O O . TYR B 1 62 ? -12.734 1.494 -7.422 1 72.19 62 TYR B O 1
ATOM 3114 N N . ILE B 1 63 ? -13.43 -0.611 -7.211 1 75.75 63 ILE B N 1
ATOM 3115 C CA . ILE B 1 63 ? -14.18 -0.579 -8.469 1 75.75 63 ILE B CA 1
ATOM 3116 C C . ILE B 1 63 ? -15.266 0.492 -8.391 1 75.75 63 ILE B C 1
ATOM 3118 O O . ILE B 1 63 ? -15.5 1.213 -9.367 1 75.75 63 ILE B O 1
ATOM 3122 N N . ALA B 1 64 ? -15.805 0.593 -7.281 1 75.19 64 ALA B N 1
ATOM 3123 C CA . ALA B 1 64 ? -16.875 1.557 -7.07 1 75.19 64 ALA B CA 1
ATOM 3124 C C . ALA B 1 64 ? -16.359 2.988 -7.148 1 75.19 64 ALA B C 1
ATOM 3126 O O . ALA B 1 64 ? -17.047 3.879 -7.656 1 75.19 64 ALA B O 1
ATOM 3127 N N . ALA B 1 65 ? -15.273 3.215 -6.609 1 67.56 65 ALA B N 1
ATOM 3128 C CA . ALA B 1 65 ? -14.68 4.551 -6.602 1 67.56 65 ALA B CA 1
ATOM 3129 C C . ALA B 1 65 ? -14.336 5.008 -8.016 1 67.56 65 ALA B C 1
ATOM 3131 O O . ALA B 1 65 ? -14.477 6.188 -8.344 1 67.56 65 ALA B O 1
ATOM 3132 N N . ASP B 1 66 ? -13.766 4.145 -8.758 1 59.97 66 ASP B N 1
ATOM 3133 C CA . ASP B 1 66 ? -13.422 4.469 -10.141 1 59.97 66 ASP B CA 1
ATOM 3134 C C . ASP B 1 66 ? -14.664 4.832 -10.945 1 59.97 66 ASP B C 1
ATOM 3136 O O . ASP B 1 66 ? -14.648 5.789 -11.727 1 59.97 66 ASP B O 1
ATOM 3140 N N . ASP B 1 67 ? -15.672 4.008 -10.883 1 57.44 67 ASP B N 1
ATOM 3141 C CA . ASP B 1 67 ? -16.875 4.164 -11.703 1 57.44 67 ASP B CA 1
ATOM 3142 C C . ASP B 1 67 ? -17.719 5.34 -11.219 1 57.44 67 ASP B C 1
ATOM 3144 O O . ASP B 1 67 ? -18.391 5.988 -12.016 1 57.44 67 ASP B O 1
ATOM 3148 N N . PHE B 1 68 ? -17.891 5.375 -9.961 1 52.19 68 PHE B N 1
ATOM 3149 C CA . PHE B 1 68 ? -18.844 6.355 -9.461 1 52.19 68 PHE B CA 1
ATOM 3150 C C . PHE B 1 68 ? -18.156 7.684 -9.172 1 52.19 68 PHE B C 1
ATOM 3152 O O . PHE B 1 68 ? -18.766 8.586 -8.586 1 52.19 68 PHE B O 1
ATOM 3159 N N . ASP B 1 69 ? -17.078 7.918 -10.094 1 46.19 69 ASP B N 1
ATOM 3160 C CA . ASP B 1 69 ? -16.422 9.172 -9.75 1 46.19 69 ASP B CA 1
ATOM 3161 C C . ASP B 1 69 ? -16.25 9.312 -8.242 1 46.19 69 ASP B C 1
ATOM 3163 O O . ASP B 1 69 ? -16.266 10.422 -7.707 1 46.19 69 ASP B O 1
ATOM 3167 N N . MET B 1 70 ? -16.75 8.359 -7.703 1 45.09 70 MET B N 1
ATOM 3168 C CA . MET B 1 70 ? -16.391 8.359 -6.289 1 45.09 70 MET B CA 1
ATOM 3169 C C . MET B 1 70 ? -14.906 8.602 -6.094 1 45.09 70 MET B C 1
ATOM 3171 O O . MET B 1 70 ? -14.383 8.461 -4.984 1 45.09 70 MET B O 1
ATOM 3175 N N . ASP B 1 71 ? -14.172 8.547 -7.227 1 44.16 71 ASP B N 1
ATOM 3176 C CA . ASP B 1 71 ? -12.727 8.703 -7.359 1 44.16 71 ASP B CA 1
ATOM 3177 C C . ASP B 1 71 ? -12.164 9.578 -6.238 1 44.16 71 ASP B C 1
ATOM 3179 O O . ASP B 1 71 ? -10.984 9.469 -5.898 1 44.16 71 ASP B O 1
ATOM 3183 N N . TYR B 1 72 ? -12.711 10.883 -6.352 1 45.16 72 TYR B N 1
ATOM 3184 C CA . TYR B 1 72 ? -12.031 11.586 -5.27 1 45.16 72 TYR B CA 1
ATOM 3185 C C . TYR B 1 72 ? -12.219 10.859 -3.943 1 45.16 72 TYR B C 1
ATOM 3187 O O . TYR B 1 72 ? -13.336 10.781 -3.424 1 45.16 72 TYR B O 1
ATOM 3195 N N . SER B 1 73 ? -11.445 9.781 -3.793 1 55.5 73 SER B N 1
ATOM 3196 C CA . SER B 1 73 ? -11.352 8.953 -2.596 1 55.5 73 SER B CA 1
ATOM 3197 C C . SER B 1 73 ? -11.844 9.711 -1.362 1 55.5 73 SER B C 1
ATOM 3199 O O . SER B 1 73 ? -11.805 10.938 -1.328 1 55.5 73 SER B O 1
ATOM 3201 N N . ASN B 1 74 ? -12.898 9.102 -0.813 1 63.47 74 ASN B N 1
ATOM 3202 C CA . ASN B 1 74 ? -13.375 9.617 0.468 1 63.47 74 ASN B CA 1
ATOM 3203 C C . ASN B 1 74 ? -12.242 10.266 1.264 1 63.47 74 ASN B C 1
ATOM 3205 O O . ASN B 1 74 ? -12.438 11.32 1.869 1 63.47 74 ASN B O 1
ATOM 3209 N N . LEU B 1 75 ? -11.086 9.805 0.866 1 68.94 75 LEU B N 1
ATOM 3210 C CA . LEU B 1 75 ? -9.961 10.406 1.565 1 68.94 75 LEU B CA 1
ATOM 3211 C C . LEU B 1 75 ? -9.609 11.766 0.962 1 68.94 75 LEU B C 1
ATOM 3213 O O . LEU B 1 75 ? -9.367 12.734 1.691 1 68.94 75 LEU B O 1
ATOM 3217 N N . ASP B 1 76 ? -9.57 11.852 -0.392 1 67.62 76 ASP B N 1
ATOM 3218 C CA . ASP B 1 76 ? -9.234 13.102 -1.074 1 67.62 76 ASP B CA 1
ATOM 3219 C C . ASP B 1 76 ? -10.227 14.203 -0.721 1 67.62 76 ASP B C 1
ATOM 3221 O O . ASP B 1 76 ? -9.828 15.344 -0.471 1 67.62 76 ASP B O 1
ATOM 3225 N N . ARG B 1 77 ? -11.406 13.781 -0.653 1 72.31 77 ARG B N 1
ATOM 3226 C CA . ARG B 1 77 ? -12.445 14.75 -0.308 1 72.31 77 ARG B CA 1
ATOM 3227 C C . ARG B 1 77 ? -12.305 15.211 1.141 1 72.31 77 ARG B C 1
ATOM 3229 O O . ARG B 1 77 ? -12.469 16.391 1.441 1 72.31 77 ARG B O 1
ATOM 3236 N N . MET B 1 78 ? -12.055 14.211 1.913 1 74.75 78 MET B N 1
ATOM 3237 C CA . MET B 1 78 ? -11.867 14.516 3.328 1 74.75 78 MET B CA 1
ATOM 3238 C C . MET B 1 78 ? -10.688 15.469 3.527 1 74.75 78 MET B C 1
ATOM 3240 O O . MET B 1 78 ? -10.812 16.469 4.23 1 74.75 78 MET B O 1
ATOM 3244 N N . LEU B 1 79 ? -9.609 15.242 2.832 1 76.69 79 LEU B N 1
ATOM 3245 C CA . LEU B 1 79 ? -8.422 16.078 2.967 1 76.69 79 LEU B CA 1
ATOM 3246 C C . LEU B 1 79 ? -8.656 17.453 2.348 1 76.69 79 LEU B C 1
ATOM 3248 O O . LEU B 1 79 ? -8.195 18.469 2.885 1 76.69 79 LEU B O 1
ATOM 3252 N N . GLU B 1 80 ? -9.359 17.422 1.265 1 76 80 GLU B N 1
ATOM 3253 C CA . GLU B 1 80 ? -9.68 18.688 0.62 1 76 80 GLU B CA 1
ATOM 3254 C C . GLU B 1 80 ? -10.523 19.578 1.537 1 76 80 GLU B C 1
ATOM 3256 O O . GLU B 1 80 ? -10.375 20.797 1.524 1 76 80 GLU B O 1
ATOM 3261 N N . THR B 1 81 ? -11.359 18.969 2.209 1 75.25 81 THR B N 1
ATOM 3262 C CA . THR B 1 81 ? -12.211 19.719 3.129 1 75.25 81 THR B CA 1
ATOM 3263 C C . THR B 1 81 ? -11.367 20.469 4.164 1 75.25 81 THR B C 1
ATOM 3265 O O . THR B 1 81 ? -11.641 21.625 4.48 1 75.25 81 THR B O 1
ATOM 3268 N N . TYR B 1 82 ? -10.359 19.828 4.578 1 79.25 82 TYR B N 1
ATOM 3269 C CA . TYR B 1 82 ? -9.602 20.391 5.691 1 79.25 82 TYR B CA 1
ATOM 3270 C C . TYR B 1 82 ? -8.406 21.188 5.184 1 79.25 82 TYR B C 1
ATOM 3272 O O . TYR B 1 82 ? -7.988 22.172 5.816 1 79.25 82 TYR B O 1
ATOM 3280 N N . PHE B 1 83 ? -7.918 20.75 4.043 1 77.19 83 PHE B N 1
ATOM 3281 C CA . PHE B 1 83 ? -6.625 21.312 3.666 1 77.19 83 PHE B CA 1
ATOM 3282 C C . PHE B 1 83 ? -6.711 22 2.311 1 77.19 83 PHE B C 1
ATOM 3284 O O . PHE B 1 83 ? -5.793 22.734 1.918 1 77.19 83 PHE B O 1
ATOM 3291 N N . GLY B 1 84 ? -7.801 21.906 1.654 1 68.5 84 GLY B N 1
ATOM 3292 C CA . GLY B 1 84 ? -7.965 22.484 0.328 1 68.5 84 GLY B CA 1
ATOM 3293 C C . GLY B 1 84 ? -7.254 21.703 -0.755 1 68.5 84 GLY B C 1
ATOM 3294 O O . GLY B 1 84 ? -6.652 20.656 -0.482 1 68.5 84 GLY B O 1
ATOM 3295 N N . SER B 1 85 ? -7.434 22.016 -2.07 1 60.69 85 SER B N 1
ATOM 3296 C CA . SER B 1 85 ? -6.891 21.312 -3.23 1 60.69 85 SER B CA 1
ATOM 3297 C C . SER B 1 85 ? -5.398 21.594 -3.398 1 60.69 85 SER B C 1
ATOM 3299 O O . SER B 1 85 ? -4.742 20.984 -4.246 1 60.69 85 SER B O 1
ATOM 3301 N N . SER B 1 86 ? -4.832 22.422 -2.627 1 55.84 86 SER B N 1
ATOM 3302 C CA . SER B 1 86 ? -3.512 22.969 -2.926 1 55.84 86 SER B CA 1
ATOM 3303 C C . SER B 1 86 ? -2.432 22.297 -2.088 1 55.84 86 SER B C 1
ATOM 3305 O O . SER B 1 86 ? -1.569 22.969 -1.519 1 55.84 86 SER B O 1
ATOM 3307 N N . LEU B 1 87 ? -2.402 21 -1.943 1 57.56 87 LEU B N 1
ATOM 3308 C CA . LEU B 1 87 ? -1.344 20.5 -1.07 1 57.56 87 LEU B CA 1
ATOM 3309 C C . LEU B 1 87 ? -0.04 20.328 -1.841 1 57.56 87 LEU B C 1
ATOM 3311 O O . LEU B 1 87 ? 1.015 20.109 -1.243 1 57.56 87 LEU B O 1
ATOM 3315 N N . THR B 1 88 ? -0.083 20.516 -3.188 1 55.19 88 THR B N 1
ATOM 3316 C CA . THR B 1 88 ? 1.181 20.406 -3.908 1 55.19 88 THR B CA 1
ATOM 3317 C C . THR B 1 88 ? 1.832 21.781 -4.051 1 55.19 88 THR B C 1
ATOM 3319 O O . THR B 1 88 ? 1.182 22.75 -4.469 1 55.19 88 THR B O 1
ATOM 3322 N N . MET B 1 89 ? 2.959 22 -3.381 1 60.41 89 MET B N 1
ATOM 3323 C CA . MET B 1 89 ? 3.617 23.297 -3.402 1 60.41 89 MET B CA 1
ATOM 3324 C C . MET B 1 89 ? 4.805 23.297 -4.359 1 60.41 89 MET B C 1
ATOM 3326 O O . MET B 1 89 ? 5.617 22.375 -4.34 1 60.41 89 MET B O 1
ATOM 3330 N N . SER B 1 90 ? 4.605 24.234 -5.379 1 58.69 90 SER B N 1
ATOM 3331 C CA . SER B 1 90 ? 5.746 24.422 -6.27 1 58.69 90 SER B CA 1
ATOM 3332 C C . SER B 1 90 ? 6.965 24.938 -5.516 1 58.69 90 SER B C 1
ATOM 3334 O O . SER B 1 90 ? 6.828 25.75 -4.598 1 58.69 90 SER B O 1
ATOM 3336 N N . ALA B 1 91 ? 8.141 24.406 -5.91 1 64.5 91 ALA B N 1
ATOM 3337 C CA . ALA B 1 91 ? 9.406 24.891 -5.355 1 64.5 91 ALA B CA 1
ATOM 3338 C C . ALA B 1 91 ? 9.914 26.109 -6.117 1 64.5 91 ALA B C 1
ATOM 3340 O O . ALA B 1 91 ? 10.883 26.75 -5.703 1 64.5 91 ALA B O 1
ATOM 3341 N N . ASN B 1 92 ? 9.164 26.453 -7.168 1 74.69 92 ASN B N 1
ATOM 3342 C CA . ASN B 1 92 ? 9.586 27.609 -7.961 1 74.69 92 ASN B CA 1
ATOM 3343 C C . ASN B 1 92 ? 9.125 28.922 -7.332 1 74.69 92 ASN B C 1
ATOM 3345 O O . ASN B 1 92 ? 7.926 29.172 -7.223 1 74.69 92 ASN B O 1
ATOM 3349 N N . PRO B 1 93 ? 10.125 29.75 -7.02 1 83.94 93 PRO B N 1
ATOM 3350 C CA . PRO B 1 93 ? 9.781 31.016 -6.344 1 83.94 93 PRO B CA 1
ATOM 3351 C C . PRO B 1 93 ? 8.828 31.875 -7.16 1 83.94 93 PRO B C 1
ATOM 3353 O O . PRO B 1 93 ? 8.062 32.656 -6.59 1 83.94 93 PRO B O 1
ATOM 3356 N N . GLN B 1 94 ? 8.914 31.766 -8.484 1 86.5 94 GLN B N 1
ATOM 3357 C CA . GLN B 1 94 ? 8.039 32.562 -9.344 1 86.5 94 GLN B CA 1
ATOM 3358 C C . GLN B 1 94 ? 6.57 32.219 -9.102 1 86.5 94 GLN B C 1
ATOM 3360 O O . GLN B 1 94 ? 5.684 33.031 -9.359 1 86.5 94 GLN B O 1
ATOM 3365 N N . ASP B 1 95 ? 6.402 31.109 -8.555 1 86.25 95 ASP B N 1
ATOM 3366 C CA . ASP B 1 95 ? 5.039 30.625 -8.359 1 86.25 95 ASP B CA 1
ATOM 3367 C C . ASP B 1 95 ? 4.527 30.953 -6.961 1 86.25 95 ASP B C 1
ATOM 3369 O O . ASP B 1 95 ? 3.35 30.766 -6.66 1 86.25 95 ASP B O 1
ATOM 3373 N N . PHE B 1 96 ? 5.406 31.547 -6.125 1 87.5 96 PHE B N 1
ATOM 3374 C CA . PHE B 1 96 ? 5.078 31.719 -4.715 1 87.5 96 PHE B CA 1
ATOM 3375 C C . PHE B 1 96 ? 3.881 32.625 -4.539 1 87.5 96 PHE B C 1
ATOM 3377 O O . PHE B 1 96 ? 2.949 32.312 -3.795 1 87.5 96 PHE B O 1
ATOM 3384 N N . PRO B 1 97 ? 3.904 33.719 -5.309 1 87.69 97 PRO B N 1
ATOM 3385 C CA . PRO B 1 97 ? 2.768 34.625 -5.125 1 87.69 97 PRO B CA 1
ATOM 3386 C C . PRO B 1 97 ? 1.433 34 -5.484 1 87.69 97 PRO B C 1
ATOM 3388 O O . PRO B 1 97 ? 0.447 34.156 -4.762 1 87.69 97 PRO B O 1
ATOM 3391 N N . GLU B 1 98 ? 1.436 33.312 -6.539 1 86.75 98 GLU B N 1
ATOM 3392 C CA . GLU B 1 98 ? 0.208 32.656 -6.953 1 86.75 98 GLU B CA 1
ATOM 3393 C C . GLU B 1 98 ? -0.195 31.562 -5.957 1 86.75 98 GLU B C 1
ATOM 3395 O O . GLU B 1 98 ? -1.38 31.391 -5.668 1 86.75 98 GLU B O 1
ATOM 3400 N N . THR B 1 99 ? 0.789 30.859 -5.465 1 86.12 99 THR B N 1
ATOM 3401 C CA . THR B 1 99 ? 0.536 29.828 -4.473 1 86.12 99 THR B CA 1
ATOM 3402 C C . THR B 1 99 ? -0.087 30.422 -3.215 1 86.12 99 THR B C 1
ATOM 3404 O O . THR B 1 99 ? -1.083 29.906 -2.705 1 86.12 99 THR B O 1
ATOM 3407 N N . LEU B 1 100 ? 0.41 31.5 -2.777 1 88.62 100 LEU B N 1
ATOM 3408 C CA . LEU B 1 100 ? -0.095 32.156 -1.582 1 88.62 100 LEU B CA 1
ATOM 3409 C C . LEU B 1 100 ? -1.512 32.688 -1.806 1 88.62 100 LEU B C 1
ATOM 3411 O O . LEU B 1 100 ? -2.352 32.594 -0.906 1 88.62 100 LEU B O 1
ATOM 3415 N N . ARG B 1 101 ? -1.721 33.188 -3.018 1 89.38 101 ARG B N 1
ATOM 3416 C CA . ARG B 1 101 ? -3.051 33.688 -3.357 1 89.38 101 ARG B CA 1
ATOM 3417 C C . ARG B 1 101 ? -4.082 32.562 -3.291 1 89.38 101 ARG B C 1
ATOM 3419 O O . ARG B 1 101 ? -5.168 32.75 -2.732 1 89.38 101 ARG B O 1
ATOM 3426 N N . LYS B 1 102 ? -3.723 31.453 -3.816 1 87.38 102 LYS B N 1
ATOM 3427 C CA . LYS B 1 102 ? -4.625 30.312 -3.805 1 87.38 102 LYS B CA 1
ATOM 3428 C C . LYS B 1 102 ? -4.906 29.844 -2.377 1 87.38 102 LYS B C 1
ATOM 3430 O O . LYS B 1 102 ? -6.039 29.484 -2.045 1 87.38 102 LYS B O 1
ATOM 3435 N N . MET B 1 103 ? -3.875 29.859 -1.537 1 89.25 103 MET B N 1
ATOM 3436 C CA . MET B 1 103 ? -4.043 29.453 -0.144 1 89.25 103 MET B CA 1
ATOM 3437 C C . MET B 1 103 ? -4.977 30.406 0.59 1 89.25 103 MET B C 1
ATOM 3439 O O . MET B 1 103 ? -5.828 29.969 1.37 1 89.25 103 MET B O 1
ATOM 3443 N N . LYS B 1 104 ? -4.84 31.625 0.277 1 90.62 104 LYS B N 1
ATOM 3444 C CA . LYS B 1 104 ? -5.688 32.625 0.917 1 90.62 104 LYS B CA 1
ATOM 3445 C C . LYS B 1 104 ? -7.141 32.5 0.473 1 90.62 104 LYS B C 1
ATOM 3447 O O . LYS B 1 104 ? -8.062 32.688 1.268 1 90.62 104 LYS B O 1
ATOM 3452 N N . GLU B 1 105 ? -7.281 32.219 -0.763 1 91.38 105 GLU B N 1
ATOM 3453 C CA . GLU B 1 105 ? -8.633 31.953 -1.268 1 91.38 105 GLU B CA 1
ATOM 3454 C C . GLU B 1 105 ? -9.266 30.766 -0.572 1 91.38 105 GLU B C 1
ATOM 3456 O O . GLU B 1 105 ? -10.461 30.781 -0.254 1 91.38 105 GLU B O 1
ATOM 3461 N N . ASN B 1 106 ? -8.492 29.766 -0.376 1 91 106 ASN B N 1
ATOM 3462 C CA . ASN B 1 106 ? -8.984 28.578 0.33 1 91 106 ASN B CA 1
ATOM 3463 C C . ASN B 1 106 ? -9.406 28.922 1.758 1 91 106 ASN B C 1
ATOM 3465 O O . ASN B 1 106 ? -10.383 28.359 2.27 1 91 106 ASN B O 1
ATOM 3469 N N . VAL B 1 107 ? -8.656 29.781 2.365 1 94.06 107 VAL B N 1
ATOM 3470 C CA . VAL B 1 107 ? -8.992 30.219 3.721 1 94.06 107 VAL B CA 1
ATOM 3471 C C . VAL B 1 107 ? -10.344 30.922 3.725 1 94.06 107 VAL B C 1
ATOM 3473 O O . VAL B 1 107 ? -11.195 30.641 4.574 1 94.06 107 VAL B O 1
ATOM 3476 N N . ARG B 1 108 ? -10.539 31.781 2.754 1 94.69 108 ARG B N 1
ATOM 3477 C CA . ARG B 1 108 ? -11.789 32.531 2.668 1 94.69 108 ARG B CA 1
ATOM 3478 C C . ARG B 1 108 ? -12.977 31.578 2.482 1 94.69 108 ARG B C 1
ATOM 3480 O O . ARG B 1 108 ? -14.031 31.781 3.092 1 94.69 108 ARG B O 1
ATOM 3487 N N . GLN B 1 109 ? -12.766 30.641 1.682 1 93.12 109 GLN B N 1
ATOM 3488 C CA . GLN B 1 109 ? -13.828 29.656 1.444 1 93.12 109 GLN B CA 1
ATOM 3489 C C . GLN B 1 109 ? -14.195 28.922 2.729 1 93.12 109 GLN B C 1
ATOM 3491 O O . GLN B 1 109 ? -15.375 28.719 3.021 1 93.12 109 GLN B O 1
ATOM 3496 N N . ALA B 1 110 ? -13.172 28.5 3.441 1 93.94 110 ALA B N 1
ATOM 3497 C CA . ALA B 1 110 ? -13.406 27.797 4.691 1 93.94 110 ALA B CA 1
ATOM 3498 C C . ALA B 1 110 ? -14.102 28.688 5.715 1 93.94 110 ALA B C 1
ATOM 3500 O O . ALA B 1 110 ? -14.977 28.234 6.461 1 93.94 110 ALA B O 1
ATOM 3501 N N . GLN B 1 111 ? -13.695 29.891 5.75 1 96.38 111 GLN B N 1
ATOM 3502 C CA . GLN B 1 111 ? -14.305 30.844 6.672 1 96.38 111 GLN B CA 1
ATOM 3503 C C . GLN B 1 111 ? -15.781 31.062 6.355 1 96.38 111 GLN B C 1
ATOM 3505 O O . GLN B 1 111 ? -16.625 31.109 7.262 1 96.38 111 GLN B O 1
ATOM 3510 N N . THR B 1 112 ? -16.062 31.188 5.102 1 96.44 112 THR B N 1
ATOM 3511 C CA . THR B 1 112 ? -17.453 31.328 4.676 1 96.44 112 THR B CA 1
ATOM 3512 C C . THR B 1 112 ? -18.281 30.141 5.117 1 96.44 112 THR B C 1
ATOM 3514 O O . THR B 1 112 ? -19.391 30.297 5.637 1 96.44 112 THR B O 1
ATOM 3517 N N . ARG B 1 113 ? -17.75 28.984 4.91 1 92.75 113 ARG B N 1
ATOM 3518 C CA . ARG B 1 113 ? -18.453 27.766 5.312 1 92.75 113 ARG B CA 1
ATOM 3519 C C . ARG B 1 113 ? -18.672 27.734 6.82 1 92.75 113 ARG B C 1
ATOM 3521 O O . ARG B 1 113 ? -19.734 27.312 7.285 1 92.75 113 ARG B O 1
ATOM 3528 N N . PHE B 1 114 ? -17.672 28.156 7.566 1 94.88 114 PHE B N 1
ATOM 3529 C CA . PHE B 1 114 ? -17.766 28.156 9.023 1 94.88 114 PHE B CA 1
ATOM 3530 C C . PHE B 1 114 ? -18.828 29.156 9.484 1 94.88 114 PHE B C 1
ATOM 3532 O O . PHE B 1 114 ? -19.547 28.891 10.453 1 94.88 114 PHE B O 1
ATOM 3539 N N . GLN B 1 115 ? -18.891 30.25 8.812 1 96.81 115 GLN B N 1
ATOM 3540 C CA . GLN B 1 115 ? -19.906 31.234 9.156 1 96.81 115 GLN B CA 1
ATOM 3541 C C . GLN B 1 115 ? -21.312 30.703 8.914 1 96.81 115 GLN B C 1
ATOM 3543 O O . GLN B 1 115 ? -22.219 30.953 9.703 1 96.81 115 GLN B O 1
ATOM 3548 N N . GLN B 1 116 ? -21.453 29.922 7.875 1 95 116 GLN B N 1
ATOM 3549 C CA . GLN B 1 116 ? -22.75 29.344 7.535 1 95 116 GLN B CA 1
ATOM 3550 C C . GLN B 1 116 ? -23.109 28.203 8.477 1 95 116 GLN B C 1
ATOM 3552 O O . GLN B 1 116 ? -24.266 28.062 8.891 1 95 116 GLN B O 1
ATOM 3557 N N . THR B 1 117 ? -22.094 27.375 8.758 1 90.88 117 THR B N 1
ATOM 3558 C CA . THR B 1 117 ? -22.266 26.219 9.625 1 90.88 117 THR B CA 1
ATOM 3559 C C . THR B 1 117 ? -21.125 26.125 10.641 1 90.88 117 THR B C 1
ATOM 3561 O O . THR B 1 117 ? -20.141 25.422 10.422 1 90.88 117 THR B O 1
ATOM 3564 N N . PRO B 1 118 ? -21.344 26.781 11.805 1 93.06 118 PRO B N 1
ATOM 3565 C CA . PRO B 1 118 ? -20.266 26.875 12.789 1 93.06 118 PRO B CA 1
ATOM 3566 C C . PRO B 1 118 ? -20.109 25.594 13.617 1 93.06 118 PRO B C 1
ATOM 3568 O O . PRO B 1 118 ? -20.531 25.562 14.773 1 93.06 118 PRO B O 1
ATOM 3571 N N . THR B 1 119 ? -19.5 24.656 13.094 1 87.62 119 THR B N 1
ATOM 3572 C CA . THR B 1 119 ? -19.188 23.391 13.758 1 87.62 119 THR B CA 1
ATOM 3573 C C . THR B 1 119 ? -17.703 23.281 14.062 1 87.62 119 THR B C 1
ATOM 3575 O O . THR B 1 119 ? -16.891 24.047 13.531 1 87.62 119 THR B O 1
ATOM 3578 N N . LEU B 1 120 ? -17.391 22.375 14.961 1 88.62 120 LEU B N 1
ATOM 3579 C CA . LEU B 1 120 ? -15.984 22.125 15.273 1 88.62 120 LEU B CA 1
ATOM 3580 C C . LEU B 1 120 ? -15.211 21.719 14.023 1 88.62 120 LEU B C 1
ATOM 3582 O O . LEU B 1 120 ? -14.086 22.188 13.805 1 88.62 120 LEU B O 1
ATOM 3586 N N . LYS B 1 121 ? -15.797 20.906 13.227 1 85.75 121 LYS B N 1
ATOM 3587 C CA . LYS B 1 121 ? -15.18 20.453 11.984 1 85.75 121 LYS B CA 1
ATOM 3588 C C . LYS B 1 121 ? -14.805 21.641 11.094 1 85.75 121 LYS B C 1
ATOM 3590 O O . LYS B 1 121 ? -13.688 21.703 10.578 1 85.75 121 LYS B O 1
ATOM 3595 N N . ASN B 1 122 ? -15.734 22.5 10.945 1 90.5 122 ASN B N 1
ATOM 3596 C CA . ASN B 1 122 ? -15.492 23.656 10.086 1 90.5 122 ASN B CA 1
ATOM 3597 C C . ASN B 1 122 ? -14.477 24.609 10.695 1 90.5 122 ASN B C 1
ATOM 3599 O O . ASN B 1 122 ? -13.703 25.25 9.977 1 90.5 122 ASN B O 1
ATOM 3603 N N . LYS B 1 123 ? -14.492 24.688 12.016 1 94.88 123 LYS B N 1
ATOM 3604 C CA . LYS B 1 123 ? -13.484 25.484 12.688 1 94.88 123 LYS B CA 1
ATOM 3605 C C . LYS B 1 123 ? -12.086 24.922 12.469 1 94.88 123 LYS B C 1
ATOM 3607 O O . LYS B 1 123 ? -11.148 25.656 12.164 1 94.88 123 LYS B O 1
ATOM 3612 N N . LEU B 1 124 ? -11.945 23.656 12.609 1 93.94 124 LEU B N 1
ATOM 3613 C CA . LEU B 1 124 ? -10.68 22.969 12.367 1 93.94 124 LEU B CA 1
ATOM 3614 C C . LEU B 1 124 ? -10.227 23.172 10.922 1 93.94 124 LEU B C 1
ATOM 3616 O O . LEU B 1 124 ? -9.039 23.359 10.664 1 93.94 124 LEU B O 1
ATOM 3620 N N . ALA B 1 125 ? -11.164 23.141 10.023 1 92.62 125 ALA B N 1
ATOM 3621 C CA . ALA B 1 125 ? -10.852 23.344 8.609 1 92.62 125 ALA B CA 1
ATOM 3622 C C . ALA B 1 125 ? -10.305 24.75 8.359 1 92.62 125 ALA B C 1
ATOM 3624 O O . ALA B 1 125 ? -9.328 24.922 7.621 1 92.62 125 ALA B O 1
ATOM 3625 N N . VAL B 1 126 ? -10.922 25.719 8.969 1 95.75 126 VAL B N 1
ATOM 3626 C CA . VAL B 1 126 ? -10.445 27.094 8.836 1 95.75 126 VAL B CA 1
ATOM 3627 C C . VAL B 1 126 ? -9.016 27.203 9.367 1 95.75 126 VAL B C 1
ATOM 3629 O O . VAL B 1 126 ? -8.133 27.734 8.688 1 95.75 126 VAL B O 1
ATOM 3632 N N . ASN B 1 127 ? -8.828 26.688 10.57 1 96.75 127 ASN B N 1
ATOM 3633 C CA . ASN B 1 127 ? -7.516 26.797 11.203 1 96.75 127 ASN B CA 1
ATOM 3634 C C . ASN B 1 127 ? -6.445 26.062 10.406 1 96.75 127 ASN B C 1
ATOM 3636 O O . ASN B 1 127 ? -5.324 26.547 10.266 1 96.75 127 ASN B O 1
ATOM 3640 N N . ALA B 1 128 ? -6.781 24.891 9.953 1 93.44 128 ALA B N 1
ATOM 3641 C CA . ALA B 1 128 ? -5.832 24.109 9.156 1 93.44 128 ALA B CA 1
ATOM 3642 C C . ALA B 1 128 ? -5.426 24.859 7.895 1 93.44 128 ALA B C 1
ATOM 3644 O O . ALA B 1 128 ? -4.242 24.922 7.555 1 93.44 128 ALA B O 1
ATOM 3645 N N . ARG B 1 129 ? -6.363 25.422 7.234 1 92.62 129 ARG B N 1
ATOM 3646 C CA . ARG B 1 129 ? -6.09 26.141 5.996 1 92.62 129 ARG B CA 1
ATOM 3647 C C . ARG B 1 129 ? -5.316 27.422 6.277 1 92.62 129 ARG B C 1
ATOM 3649 O O . ARG B 1 129 ? -4.488 27.844 5.465 1 92.62 129 ARG B O 1
ATOM 3656 N N . MET B 1 130 ? -5.574 28.016 7.406 1 94.75 130 MET B N 1
ATOM 3657 C CA . MET B 1 130 ? -4.855 29.234 7.789 1 94.75 130 MET B CA 1
ATOM 3658 C C . MET B 1 130 ? -3.389 28.938 8.07 1 94.75 130 MET B C 1
ATOM 3660 O O . MET B 1 130 ? -2.529 29.797 7.902 1 94.75 130 MET B O 1
ATOM 3664 N N . LEU B 1 131 ? -3.115 27.75 8.461 1 93.5 131 LEU B N 1
ATOM 3665 C CA . LEU B 1 131 ? -1.75 27.375 8.812 1 93.5 131 LEU B CA 1
ATOM 3666 C C . LEU B 1 131 ? -0.898 27.203 7.559 1 93.5 131 LEU B C 1
ATOM 3668 O O . LEU B 1 131 ? 0.319 27.406 7.598 1 93.5 131 LEU B O 1
ATOM 3672 N N . LEU B 1 132 ? -1.51 26.875 6.418 1 89.56 132 LEU B N 1
ATOM 3673 C CA . LEU B 1 132 ? -0.758 26.562 5.211 1 89.56 132 LEU B CA 1
ATOM 3674 C C . LEU B 1 132 ? 0.034 27.766 4.723 1 89.56 132 LEU B C 1
ATOM 3676 O O . LEU B 1 132 ? 1.247 27.688 4.523 1 89.56 132 LEU B O 1
ATOM 3680 N N . PRO B 1 133 ? -0.57 28.922 4.586 1 90.31 133 PRO B N 1
ATOM 3681 C CA . PRO B 1 133 ? 0.237 30.078 4.203 1 90.31 133 PRO B CA 1
ATOM 3682 C C . PRO B 1 133 ? 1.251 30.469 5.273 1 90.31 133 PRO B C 1
ATOM 3684 O O . PRO B 1 133 ? 2.33 30.969 4.953 1 90.31 133 PRO B O 1
ATOM 3687 N N . VAL B 1 134 ? 0.933 30.219 6.523 1 92.94 134 VAL B N 1
ATOM 3688 C CA . VAL B 1 134 ? 1.857 30.516 7.609 1 92.94 134 VAL B CA 1
ATOM 3689 C C . VAL B 1 134 ? 3.115 29.672 7.473 1 92.94 134 VAL B C 1
ATOM 3691 O O . VAL B 1 134 ? 4.234 30.188 7.531 1 92.94 134 VAL B O 1
ATOM 3694 N N . PHE B 1 135 ? 2.924 28.391 7.258 1 90.88 135 PHE B N 1
ATOM 3695 C CA . PHE B 1 135 ? 4.027 27.469 7.02 1 90.88 135 PHE B CA 1
ATOM 3696 C C . PHE B 1 135 ? 4.855 27.906 5.82 1 90.88 135 PHE B C 1
ATOM 3698 O O . PHE B 1 135 ? 6.086 27.922 5.875 1 90.88 135 PHE B O 1
ATOM 3705 N N . PHE B 1 136 ? 4.105 28.172 4.805 1 89.06 136 PHE B N 1
ATOM 3706 C CA . PHE B 1 136 ? 4.754 28.5 3.543 1 89.06 136 PHE B CA 1
ATOM 3707 C C . PHE B 1 136 ? 5.605 29.75 3.686 1 89.06 136 PHE B C 1
ATOM 3709 O O . PHE B 1 136 ? 6.758 29.781 3.248 1 89.06 136 PHE B O 1
ATOM 3716 N N . GLN B 1 137 ? 5.059 30.703 4.312 1 91.19 137 GLN B N 1
ATOM 3717 C CA . GLN B 1 137 ? 5.785 31.953 4.539 1 91.19 137 GLN B CA 1
ATOM 3718 C C . GLN B 1 137 ? 7.016 31.719 5.418 1 91.19 137 GLN B C 1
ATOM 3720 O O . GLN B 1 137 ? 8.117 32.125 5.066 1 91.19 137 GLN B O 1
ATOM 3725 N N . SER B 1 138 ? 6.871 31.031 6.484 1 94.12 138 SER B N 1
ATOM 3726 C CA . SER B 1 138 ? 7.91 30.891 7.5 1 94.12 138 SER B CA 1
ATOM 3727 C C . SER B 1 138 ? 9.008 29.938 7.039 1 94.12 138 SER B C 1
ATOM 3729 O O . SER B 1 138 ? 10.188 30.172 7.277 1 94.12 138 SER B O 1
ATOM 3731 N N . LEU B 1 139 ? 8.633 28.859 6.281 1 91.56 139 LEU B N 1
ATOM 3732 C CA . LEU B 1 139 ? 9.578 27.766 6.027 1 91.56 139 LEU B CA 1
ATOM 3733 C C . LEU B 1 139 ? 10.102 27.828 4.598 1 91.56 139 LEU B C 1
ATOM 3735 O O . LEU B 1 139 ? 11.117 27.203 4.273 1 91.56 139 LEU B O 1
ATOM 3739 N N . VAL B 1 140 ? 9.414 28.578 3.76 1 87.88 140 VAL B N 1
ATOM 3740 C CA . VAL B 1 140 ? 9.812 28.609 2.355 1 87.88 140 VAL B CA 1
ATOM 3741 C C . VAL B 1 140 ? 10.312 30 1.98 1 87.88 140 VAL B C 1
ATOM 3743 O O . VAL B 1 140 ? 11.352 30.141 1.331 1 87.88 140 VAL B O 1
ATOM 3746 N N . ILE B 1 141 ? 9.695 31.016 2.449 1 89.06 141 ILE B N 1
ATOM 3747 C CA . ILE B 1 141 ? 9.969 32.344 1.952 1 89.06 141 ILE B CA 1
ATOM 3748 C C . ILE B 1 141 ? 10.93 33.062 2.902 1 89.06 141 ILE B C 1
ATOM 3750 O O . ILE B 1 141 ? 11.953 33.625 2.471 1 89.06 141 ILE B O 1
ATOM 3754 N N . ASP B 1 142 ? 10.594 33.031 4.18 1 92.5 142 ASP B N 1
ATOM 3755 C CA . ASP B 1 142 ? 11.367 33.781 5.16 1 92.5 142 ASP B CA 1
ATOM 3756 C C . ASP B 1 142 ? 12.789 33.25 5.273 1 92.5 142 ASP B C 1
ATOM 3758 O O . ASP B 1 142 ? 13.008 32.031 5.234 1 92.5 142 ASP B O 1
ATOM 3762 N N . GLU B 1 143 ? 13.703 34.062 5.5 1 91.31 143 GLU B N 1
ATOM 3763 C CA . GLU B 1 143 ? 15.109 33.688 5.629 1 91.31 143 GLU B CA 1
ATOM 3764 C C . GLU B 1 143 ? 15.375 32.969 6.945 1 91.31 143 GLU B C 1
ATOM 3766 O O . GLU B 1 143 ? 16.25 32.094 7.016 1 91.31 143 GLU B O 1
ATOM 3771 N N . ALA B 1 144 ? 14.602 33.312 7.922 1 93.44 144 ALA B N 1
ATOM 3772 C CA . ALA B 1 144 ? 14.812 32.75 9.25 1 93.44 144 ALA B CA 1
ATOM 3773 C C . ALA B 1 144 ? 14.539 31.234 9.242 1 93.44 144 ALA B C 1
ATOM 3775 O O . ALA B 1 144 ? 15.125 30.484 10.023 1 93.44 144 ALA B O 1
ATOM 3776 N N . HIS B 1 145 ? 13.609 30.812 8.336 1 94.56 145 HIS B N 1
ATOM 3777 C CA . HIS B 1 145 ? 13.297 29.406 8.172 1 94.56 145 HIS B CA 1
ATOM 3778 C C . HIS B 1 145 ? 13.062 28.719 9.523 1 94.56 145 HIS B C 1
ATOM 3780 O O . HIS B 1 145 ? 13.703 27.719 9.836 1 94.56 145 HIS B O 1
ATOM 3786 N N . LYS B 1 146 ? 12.086 29.266 10.266 1 95.06 146 LYS B N 1
ATOM 3787 C CA . LYS B 1 146 ? 11.766 28.766 11.602 1 95.06 146 LYS B CA 1
ATOM 3788 C C . LYS B 1 146 ? 10.336 28.219 11.648 1 95.06 146 LYS B C 1
ATOM 3790 O O . LYS B 1 146 ? 9.461 28.703 10.93 1 95.06 146 LYS B O 1
ATOM 3795 N N . LEU B 1 147 ? 10.133 27.203 12.469 1 95.69 147 LEU B N 1
ATOM 3796 C CA . LEU B 1 147 ? 8.773 26.703 12.672 1 95.69 147 LEU B CA 1
ATOM 3797 C C . LEU B 1 147 ? 7.887 27.781 13.273 1 95.69 147 LEU B C 1
ATOM 3799 O O . LEU B 1 147 ? 8.266 28.422 14.258 1 95.69 147 LEU B O 1
ATOM 3803 N N . PRO B 1 148 ? 6.742 27.875 12.633 1 95.44 148 PRO B N 1
ATOM 3804 C CA . PRO B 1 148 ? 5.832 28.875 13.203 1 95.44 148 PRO B CA 1
ATOM 3805 C C . PRO B 1 148 ? 5.098 28.375 14.445 1 95.44 148 PRO B C 1
ATOM 3807 O O . PRO B 1 148 ? 4.734 27.188 14.508 1 95.44 148 PRO B O 1
ATOM 3810 N N . VAL B 1 149 ? 5.133 29.156 15.609 1 96.19 149 VAL B N 1
ATOM 3811 C CA . VAL B 1 149 ? 4.367 28.797 16.797 1 96.19 149 VAL B CA 1
ATOM 3812 C C . VAL B 1 149 ? 3.107 29.656 16.875 1 96.19 149 VAL B C 1
ATOM 3814 O O . VAL B 1 149 ? 3.186 30.875 17.078 1 96.19 149 VAL B O 1
ATOM 3817 N N . ARG B 1 150 ? 1.961 29 16.609 1 97.38 150 ARG B N 1
ATOM 3818 C CA . ARG B 1 150 ? 0.682 29.703 16.516 1 97.38 150 ARG B CA 1
ATOM 3819 C C . ARG B 1 150 ? -0.37 29.031 17.391 1 97.38 150 ARG B C 1
ATOM 3821 O O . ARG B 1 150 ? -1.35 28.484 16.891 1 97.38 150 ARG B O 1
ATOM 3828 N N . PRO B 1 151 ? -0.243 29.188 18.672 1 96.38 151 PRO B N 1
ATOM 3829 C CA . PRO B 1 151 ? -1.207 28.562 19.578 1 96.38 151 PRO B CA 1
ATOM 3830 C C . PRO B 1 151 ? -2.641 29.031 19.328 1 96.38 151 PRO B C 1
ATOM 3832 O O . PRO B 1 151 ? -3.59 28.297 19.594 1 96.38 151 PRO B O 1
ATOM 3835 N N . ASP B 1 152 ? -2.797 30.297 18.797 1 96.69 152 ASP B N 1
ATOM 3836 C CA . ASP B 1 152 ? -4.125 30.812 18.484 1 96.69 152 ASP B CA 1
ATOM 3837 C C . ASP B 1 152 ? -4.832 29.938 17.453 1 96.69 152 ASP B C 1
ATOM 3839 O O . ASP B 1 152 ? -6.062 29.844 17.453 1 96.69 152 ASP B O 1
ATOM 3843 N N . LEU B 1 153 ? -4.066 29.25 16.641 1 97.19 153 LEU B N 1
ATOM 3844 C CA . LEU B 1 153 ? -4.641 28.406 15.602 1 97.19 153 LEU B CA 1
ATOM 3845 C C . LEU B 1 153 ? -4.633 26.938 16.031 1 97.19 153 LEU B C 1
ATOM 3847 O O . LEU B 1 153 ? -5.496 26.172 15.609 1 97.19 153 LEU B O 1
ATOM 3851 N N . THR B 1 154 ? -3.652 26.516 16.891 1 97.81 154 THR B N 1
ATOM 3852 C CA . THR B 1 154 ? -3.459 25.078 17.125 1 97.81 154 THR B CA 1
ATOM 3853 C C . THR B 1 154 ? -4.234 24.625 18.359 1 97.81 154 THR B C 1
ATOM 3855 O O . THR B 1 154 ? -4.484 23.438 18.531 1 97.81 154 THR B O 1
ATOM 3858 N N . HIS B 1 155 ? -4.672 25.547 19.172 1 97.06 155 HIS B N 1
ATOM 3859 C CA . HIS B 1 155 ? -5.277 25.203 20.453 1 97.06 155 HIS B CA 1
ATOM 3860 C C . HIS B 1 155 ? -6.527 24.344 20.266 1 97.06 155 HIS B C 1
ATOM 3862 O O . HIS B 1 155 ? -6.734 23.375 21 1 97.06 155 HIS B O 1
ATOM 3868 N N . VAL B 1 156 ? -7.375 24.719 19.344 1 96 156 VAL B N 1
ATOM 3869 C CA . VAL B 1 156 ? -8.617 24 19.094 1 96 156 VAL B CA 1
ATOM 3870 C C . VAL B 1 156 ? -8.312 22.562 18.688 1 96 156 VAL B C 1
ATOM 3872 O O . VAL B 1 156 ? -8.953 21.625 19.188 1 96 156 VAL B O 1
ATOM 3875 N N . ALA B 1 157 ? -7.402 22.359 17.828 1 96.19 157 ALA B N 1
ATOM 3876 C CA . ALA B 1 157 ? -7.008 21.016 17.391 1 96.19 157 ALA B CA 1
ATOM 3877 C C . ALA B 1 157 ? -6.398 20.219 18.547 1 96.19 157 ALA B C 1
ATOM 3879 O O . ALA B 1 157 ? -6.641 19.016 18.672 1 96.19 157 ALA B O 1
ATOM 3880 N N . GLU B 1 158 ? -5.598 20.859 19.359 1 96.94 158 GLU B N 1
ATOM 3881 C CA . GLU B 1 158 ? -5 20.219 20.531 1 96.94 158 GLU B CA 1
ATOM 3882 C C . GLU B 1 158 ? -6.07 19.656 21.453 1 96.94 158 GLU B C 1
ATOM 3884 O O . GLU B 1 158 ? -5.98 18.5 21.875 1 96.94 158 GLU B O 1
ATOM 3889 N N . GLN B 1 159 ? -7.035 20.5 21.719 1 95.06 159 GLN B N 1
ATOM 3890 C CA . GLN B 1 159 ? -8.117 20.078 22.594 1 95.06 159 GLN B CA 1
ATOM 3891 C C . GLN B 1 159 ? -8.906 18.922 21.984 1 95.06 159 GLN B C 1
ATOM 3893 O O . GLN B 1 159 ? -9.219 17.938 22.672 1 95.06 159 GLN B O 1
ATOM 3898 N N . TYR B 1 160 ? -9.156 19.047 20.766 1 93.38 160 TYR B N 1
ATOM 3899 C CA . TYR B 1 160 ? -9.891 18.016 20.031 1 93.38 160 TYR B CA 1
ATOM 3900 C C . TYR B 1 160 ? -9.156 16.672 20.094 1 93.38 160 TYR B C 1
ATOM 3902 O O . TYR B 1 160 ? -9.734 15.664 20.5 1 93.38 160 TYR B O 1
ATOM 3910 N N . LEU B 1 161 ? -7.922 16.672 19.75 1 93.94 161 LEU B N 1
ATOM 3911 C CA . LEU B 1 161 ? -7.121 15.453 19.641 1 93.94 161 LEU B CA 1
ATOM 3912 C C . LEU B 1 161 ? -6.934 14.812 21.016 1 93.94 161 LEU B C 1
ATOM 3914 O O . LEU B 1 161 ? -6.938 13.586 21.141 1 93.94 161 LEU B O 1
ATOM 3918 N N . GLN B 1 162 ? -6.781 15.625 22 1 92.94 162 GLN B N 1
ATOM 3919 C CA . GLN B 1 162 ? -6.562 15.125 23.359 1 92.94 162 GLN B CA 1
ATOM 3920 C C . GLN B 1 162 ? -7.801 14.414 23.891 1 92.94 162 GLN B C 1
ATOM 3922 O O . GLN B 1 162 ? -7.699 13.516 24.734 1 92.94 162 GLN B O 1
ATOM 3927 N N . GLN B 1 163 ? -8.922 14.75 23.422 1 89.88 163 GLN B N 1
ATOM 3928 C CA . GLN B 1 163 ? -10.172 14.227 23.953 1 89.88 163 GLN B CA 1
ATOM 3929 C C . GLN B 1 163 ? -10.516 12.883 23.312 1 89.88 163 GLN B C 1
ATOM 3931 O O . GLN B 1 163 ? -11.359 12.141 23.828 1 89.88 163 GLN B O 1
ATOM 3936 N N . LEU B 1 164 ? -9.875 12.578 22.25 1 88.19 164 LEU B N 1
ATOM 3937 C CA . LEU B 1 164 ? -10.18 11.336 21.547 1 88.19 164 LEU B CA 1
ATOM 3938 C C . LEU B 1 164 ? -9.547 10.141 22.25 1 88.19 164 LEU B C 1
ATOM 3940 O O . LEU B 1 164 ? -8.422 10.227 22.734 1 88.19 164 LEU B O 1
ATOM 3944 N N . ASP B 1 165 ? -10.281 9.055 22.297 1 84.31 165 ASP B N 1
ATOM 3945 C CA . ASP B 1 165 ? -9.727 7.82 22.828 1 84.31 165 ASP B CA 1
ATOM 3946 C C . ASP B 1 165 ? -8.805 7.145 21.812 1 84.31 165 ASP B C 1
ATOM 3948 O O . ASP B 1 165 ? -7.809 6.52 22.188 1 84.31 165 ASP B O 1
ATOM 3952 N N . ASN B 1 166 ? -9.18 7.215 20.594 1 84.25 166 ASN B N 1
ATOM 3953 C CA . ASN B 1 166 ? -8.414 6.676 19.484 1 84.25 166 ASN B CA 1
ATOM 3954 C C . ASN B 1 166 ? -8.32 7.672 18.328 1 84.25 166 ASN B C 1
ATOM 3956 O O . ASN B 1 166 ? -9.234 8.469 18.125 1 84.25 166 ASN B O 1
ATOM 3960 N N . TRP B 1 167 ? -7.211 7.621 17.688 1 86.38 167 TRP B N 1
ATOM 3961 C CA . TRP B 1 167 ? -7.023 8.516 16.562 1 86.38 167 TRP B CA 1
ATOM 3962 C C . TRP B 1 167 ? -7.234 7.773 15.242 1 86.38 167 TRP B C 1
ATOM 3964 O O . TRP B 1 167 ? -6.605 6.742 15 1 86.38 167 TRP B O 1
ATOM 3974 N N . GLY B 1 168 ? -8.141 8.266 14.484 1 80.81 168 GLY B N 1
ATOM 3975 C CA . GLY B 1 168 ? -8.32 7.762 13.133 1 80.81 168 GLY B CA 1
ATOM 3976 C C . GLY B 1 168 ? -7.414 8.438 12.117 1 80.81 168 GLY B C 1
ATOM 3977 O O . GLY B 1 168 ? -6.523 9.211 12.492 1 80.81 168 GLY B O 1
ATOM 3978 N N . GLU B 1 169 ? -7.539 8.141 10.891 1 79.06 169 GLU B N 1
ATOM 3979 C CA . GLU B 1 169 ? -6.703 8.672 9.812 1 79.06 169 GLU B CA 1
ATOM 3980 C C . GLU B 1 169 ? -6.758 10.195 9.773 1 79.06 169 GLU B C 1
ATOM 3982 O O . GLU B 1 169 ? -5.723 10.859 9.711 1 79.06 169 GLU B O 1
ATOM 3987 N N . LEU B 1 170 ? -7.934 10.703 9.805 1 82.31 170 LEU B N 1
ATOM 3988 C CA . LEU B 1 170 ? -8.07 12.148 9.758 1 82.31 170 LEU B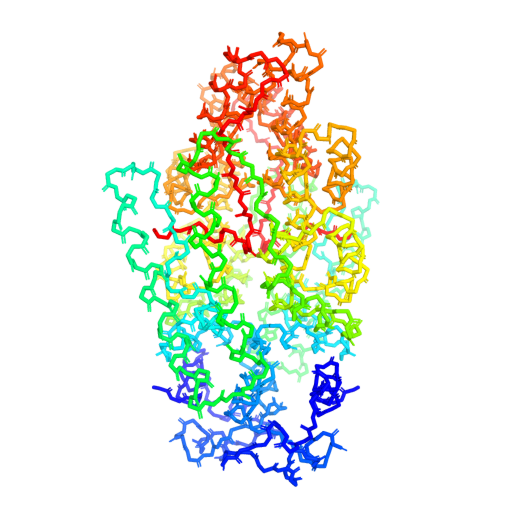 CA 1
ATOM 3989 C C . LEU B 1 170 ? -7.387 12.805 10.953 1 82.31 170 LEU B C 1
ATOM 3991 O O . LEU B 1 170 ? -6.738 13.844 10.812 1 82.31 170 LEU B O 1
ATOM 3995 N N . ASP B 1 171 ? -7.605 12.195 12.102 1 88 171 ASP B N 1
ATOM 3996 C CA . ASP B 1 171 ? -7.027 12.766 13.312 1 88 171 ASP B CA 1
ATOM 3997 C C . ASP B 1 171 ? -5.504 12.82 13.219 1 88 171 ASP B C 1
ATOM 3999 O O . ASP B 1 171 ? -4.887 13.805 13.648 1 88 171 ASP B O 1
ATOM 4003 N N . LEU B 1 172 ? -4.957 11.844 12.656 1 87.75 172 LEU B N 1
ATOM 4004 C CA . LEU B 1 172 ? -3.51 11.805 12.484 1 87.75 172 LEU B CA 1
ATOM 4005 C C . LEU B 1 172 ? -3.051 12.875 11.5 1 87.75 172 LEU B C 1
ATOM 4007 O O . LEU B 1 172 ? -2.025 13.523 11.711 1 87.75 172 LEU B O 1
ATOM 4011 N N . TYR B 1 173 ? -3.832 13.047 10.422 1 86.06 173 TYR B N 1
ATOM 4012 C CA . TYR B 1 173 ? -3.506 14.094 9.461 1 86.06 173 TYR B CA 1
ATOM 4013 C C . TYR B 1 173 ? -3.615 15.469 10.102 1 86.06 173 TYR B C 1
ATOM 4015 O O . TYR B 1 173 ? -2.787 16.344 9.844 1 86.06 173 TYR B O 1
ATOM 4023 N N . LEU B 1 174 ? -4.652 15.602 10.852 1 90.88 174 LEU B N 1
ATOM 4024 C CA . LEU B 1 174 ? -4.789 16.859 11.578 1 90.88 174 LEU B CA 1
ATOM 4025 C C . LEU B 1 174 ? -3.59 17.109 12.484 1 90.88 174 LEU B C 1
ATOM 4027 O O . LEU B 1 174 ? -3.033 18.203 12.508 1 90.88 174 LEU B O 1
ATOM 4031 N N . PHE B 1 175 ? -3.219 16.109 13.18 1 94.75 175 PHE B N 1
ATOM 4032 C CA . PHE B 1 175 ? -2.059 16.25 14.055 1 94.75 175 PHE B CA 1
ATOM 4033 C C . PHE B 1 175 ? -0.83 16.672 13.25 1 94.75 175 PHE B C 1
ATOM 4035 O O . PHE B 1 175 ? -0.108 17.594 13.648 1 94.75 175 PHE B O 1
ATOM 4042 N N . ILE B 1 176 ? -0.565 15.992 12.172 1 91.44 176 ILE B N 1
ATOM 4043 C CA . ILE B 1 176 ? 0.623 16.25 11.359 1 91.44 176 ILE B CA 1
ATOM 4044 C C . ILE B 1 176 ? 0.657 17.719 10.945 1 91.44 176 ILE B C 1
ATOM 4046 O O . ILE B 1 176 ? 1.671 18.391 11.117 1 91.44 176 ILE B O 1
ATOM 4050 N N . ILE B 1 177 ? -0.4 18.234 10.523 1 90.31 177 ILE B N 1
ATOM 4051 C CA . ILE B 1 177 ? -0.437 19.594 10 1 90.31 177 ILE B CA 1
ATOM 4052 C C . ILE B 1 177 ? -0.326 20.609 11.141 1 90.31 177 ILE B C 1
ATOM 4054 O O . ILE B 1 177 ? 0.476 21.531 11.086 1 90.31 177 ILE B O 1
ATOM 4058 N N . PHE B 1 178 ? -1.058 20.391 12.164 1 95.81 178 PHE B N 1
ATOM 4059 C CA . PHE B 1 178 ? -1.076 21.344 13.266 1 95.81 178 PHE B CA 1
ATOM 4060 C C . PHE B 1 178 ? 0.216 21.266 14.07 1 95.81 178 PHE B C 1
ATOM 4062 O O . PHE B 1 178 ? 0.626 22.25 14.688 1 95.81 178 PHE B O 1
ATOM 4069 N N . SER B 1 179 ? 0.858 20.109 14.055 1 95.69 179 SER B N 1
ATOM 4070 C CA . SER B 1 179 ? 2.082 19.891 14.82 1 95.69 179 SER B CA 1
ATOM 4071 C C . SER B 1 179 ? 3.166 20.891 14.406 1 95.69 179 SER B C 1
ATOM 4073 O O . SER B 1 179 ? 4.008 21.266 15.227 1 95.69 179 SER B O 1
ATOM 4075 N N . ILE B 1 180 ? 3.143 21.297 13.18 1 94.69 180 ILE B N 1
ATOM 4076 C CA . ILE B 1 180 ? 4.156 22.188 12.625 1 94.69 180 ILE B CA 1
ATOM 4077 C C . ILE B 1 180 ? 4.129 23.531 13.352 1 94.69 180 ILE B C 1
ATOM 4079 O O . ILE B 1 180 ? 5.164 24.172 13.516 1 94.69 180 ILE B O 1
ATOM 4083 N N . ALA B 1 181 ? 2.957 23.875 13.883 1 97.12 181 ALA B N 1
ATOM 4084 C CA . ALA B 1 181 ? 2.789 25.219 14.453 1 97.12 181 ALA B CA 1
ATOM 4085 C C . ALA B 1 181 ? 2.533 25.141 15.953 1 97.12 181 ALA B C 1
ATOM 4087 O O . ALA B 1 181 ? 2.178 26.141 16.578 1 97.12 181 ALA B O 1
ATOM 4088 N N . MET B 1 182 ? 2.727 24 16.562 1 97.25 182 MET B N 1
ATOM 4089 C CA . MET B 1 182 ? 2.545 23.812 18 1 97.25 182 MET B CA 1
ATOM 4090 C C . MET B 1 182 ? 3.826 24.141 18.75 1 97.25 182 MET B C 1
ATOM 4092 O O . MET B 1 182 ? 4.926 23.953 18.234 1 97.25 182 MET B O 1
ATOM 4096 N N . PRO B 1 183 ? 3.621 24.656 20.016 1 95.56 183 PRO B N 1
ATOM 4097 C CA . PRO B 1 183 ? 4.805 24.641 20.875 1 95.56 183 PRO B CA 1
ATOM 4098 C C . PRO B 1 183 ? 5.406 23.25 21.031 1 95.56 183 PRO B C 1
ATOM 4100 O O . PRO B 1 183 ? 4.672 22.25 21.109 1 95.56 183 PRO B O 1
ATOM 4103 N N . ALA B 1 184 ? 6.738 23.172 21.141 1 96 184 ALA B N 1
ATOM 4104 C CA . ALA B 1 184 ? 7.461 21.906 21.109 1 96 184 ALA B CA 1
ATOM 4105 C C . ALA B 1 184 ? 6.953 20.953 22.188 1 96 184 ALA B C 1
ATOM 4107 O O . ALA B 1 184 ? 6.738 19.766 21.938 1 96 184 ALA B O 1
ATOM 4108 N N . GLU B 1 185 ? 6.727 21.5 23.312 1 95.81 185 GLU B N 1
ATOM 4109 C CA . GLU B 1 185 ? 6.301 20.656 24.438 1 95.81 185 GLU B CA 1
ATOM 4110 C C . GLU B 1 185 ? 4.93 20.047 24.172 1 95.81 185 GLU B C 1
ATOM 4112 O O . GLU B 1 185 ? 4.734 18.844 24.391 1 95.81 185 GLU B O 1
ATOM 4117 N N . THR B 1 186 ? 4.004 20.891 23.734 1 96.81 186 THR B N 1
ATOM 4118 C CA . THR B 1 186 ? 2.66 20.422 23.406 1 96.81 186 THR B CA 1
ATOM 4119 C C . THR B 1 186 ? 2.703 19.391 22.266 1 96.81 186 THR B C 1
ATOM 4121 O O . THR B 1 186 ? 2.031 18.359 22.344 1 96.81 186 THR B O 1
ATOM 4124 N N . GLN B 1 187 ? 3.488 19.688 21.312 1 97.5 187 GLN B N 1
ATOM 4125 C CA . GLN B 1 187 ? 3.639 18.812 20.156 1 97.5 187 GLN B CA 1
ATOM 4126 C C . GLN B 1 187 ? 4.18 17.453 20.578 1 97.5 187 GLN B C 1
ATOM 4128 O O . GLN B 1 187 ? 3.664 16.406 20.156 1 97.5 187 GLN B O 1
ATOM 4133 N N . HIS B 1 188 ? 5.188 17.406 21.469 1 97.25 188 HIS B N 1
ATOM 4134 C CA . HIS B 1 188 ? 5.766 16.172 21.953 1 97.25 188 HIS B CA 1
ATOM 4135 C C . HIS B 1 188 ? 4.727 15.336 22.703 1 97.25 188 HIS B C 1
ATOM 4137 O O . HIS B 1 188 ? 4.645 14.125 22.516 1 97.25 188 HIS B O 1
ATOM 4143 N N . ARG B 1 189 ? 4 16.016 23.453 1 96.44 189 ARG B N 1
ATOM 4144 C CA . ARG B 1 189 ? 2.969 15.344 24.219 1 96.44 189 ARG B CA 1
ATOM 4145 C C . ARG B 1 189 ? 1.932 14.695 23.312 1 96.44 189 ARG B C 1
ATOM 4147 O O . ARG B 1 189 ? 1.574 13.531 23.484 1 96.44 189 ARG B O 1
ATOM 4154 N N . LEU B 1 190 ? 1.469 15.422 22.391 1 97.25 190 LEU B N 1
ATOM 4155 C CA . LEU B 1 190 ? 0.441 14.922 21.484 1 97.25 190 LEU B CA 1
ATOM 4156 C C . LEU B 1 190 ? 0.997 13.812 20.594 1 97.25 190 LEU B C 1
ATOM 4158 O O . LEU B 1 190 ? 0.278 12.875 20.234 1 97.25 190 LEU B O 1
ATOM 4162 N N . LEU B 1 191 ? 2.279 13.922 20.219 1 96.81 191 LEU B N 1
ATOM 4163 C CA . LEU B 1 191 ? 2.9 12.844 19.469 1 96.81 191 LEU B CA 1
ATOM 4164 C C . LEU B 1 191 ? 2.873 11.531 20.25 1 96.81 191 LEU B C 1
ATOM 4166 O O . LEU B 1 191 ? 2.559 10.477 19.688 1 96.81 191 LEU B O 1
ATOM 4170 N N . THR B 1 192 ? 3.215 11.633 21.469 1 94.31 192 THR B N 1
ATOM 4171 C CA . THR B 1 192 ? 3.189 10.453 22.328 1 94.31 192 THR B CA 1
ATOM 4172 C C . THR B 1 192 ? 1.793 9.836 22.344 1 94.31 192 THR B C 1
ATOM 4174 O O . THR B 1 192 ? 1.644 8.617 22.25 1 94.31 192 THR B O 1
ATOM 4177 N N . ILE B 1 193 ? 0.824 10.688 22.422 1 93.38 193 ILE B N 1
ATOM 4178 C CA . ILE B 1 193 ? -0.566 10.25 22.422 1 93.38 193 ILE B CA 1
ATOM 4179 C C . ILE B 1 193 ? -0.902 9.609 21.062 1 93.38 193 ILE B C 1
ATOM 4181 O O . ILE B 1 193 ? -1.528 8.547 21.016 1 93.38 193 ILE B O 1
ATOM 4185 N N . ALA B 1 194 ? -0.53 10.242 20.016 1 92.44 194 ALA B N 1
ATOM 4186 C CA . ALA B 1 194 ? -0.787 9.75 18.656 1 92.44 194 ALA B CA 1
ATOM 4187 C C . ALA B 1 194 ? -0.232 8.344 18.484 1 92.44 194 ALA B C 1
ATOM 4189 O O . ALA B 1 194 ? -0.927 7.453 17.969 1 92.44 194 ALA B O 1
ATOM 4190 N N . ILE B 1 195 ? 1.009 8.133 18.906 1 88.81 195 ILE B N 1
ATOM 4191 C CA . ILE B 1 195 ? 1.678 6.848 18.75 1 88.81 195 ILE B CA 1
ATOM 4192 C C . ILE B 1 195 ? 0.97 5.789 19.594 1 88.81 195 ILE B C 1
ATOM 4194 O O . ILE B 1 195 ? 0.75 4.664 19.125 1 88.81 195 ILE B O 1
ATOM 4198 N N . LYS B 1 196 ? 0.556 6.133 20.703 1 86.44 196 LYS B N 1
ATOM 4199 C CA . LYS B 1 196 ? -0.103 5.199 21.609 1 86.44 196 LYS B CA 1
ATOM 4200 C C . LYS B 1 196 ? -1.507 4.852 21.125 1 86.44 196 LYS B C 1
ATOM 4202 O O . LYS B 1 196 ? -1.915 3.691 21.172 1 86.44 196 LYS B O 1
ATOM 4207 N N . ARG B 1 197 ? -2.238 5.785 20.656 1 84.62 197 ARG B N 1
ATOM 4208 C CA . ARG B 1 197 ? -3.654 5.621 20.359 1 84.62 197 ARG B CA 1
ATOM 4209 C C . ARG B 1 197 ? -3.848 5.141 18.922 1 84.62 197 ARG B C 1
ATOM 4211 O O . ARG B 1 197 ? -4.965 4.812 18.516 1 84.62 197 ARG B O 1
ATOM 4218 N N . SER B 1 198 ? -2.799 5.117 18.188 1 76.88 198 SER B N 1
ATOM 4219 C CA . SER B 1 198 ? -2.912 4.652 16.812 1 76.88 198 SER B CA 1
ATOM 4220 C C . SER B 1 198 ? -2.615 3.158 16.703 1 76.88 198 SER B C 1
ATOM 4222 O O . SER B 1 198 ? -2.76 2.564 15.633 1 76.88 198 SER B O 1
ATOM 4224 N N . HIS B 1 199 ? -2.205 2.57 17.688 1 65.69 199 HIS B N 1
ATOM 4225 C CA . HIS B 1 199 ? -1.828 1.161 17.703 1 65.69 199 HIS B CA 1
ATOM 4226 C C . HIS B 1 199 ? -3.014 0.273 17.328 1 65.69 199 HIS B C 1
ATOM 4228 O O . HIS B 1 199 ? -2.832 -0.827 16.812 1 65.69 199 HIS B O 1
ATOM 4234 N N . HIS B 1 200 ? -4.086 0.816 17.641 1 61.88 200 HIS B N 1
ATOM 4235 C CA . HIS B 1 200 ? -5.258 0.016 17.297 1 61.88 200 HIS B CA 1
ATOM 4236 C C . HIS B 1 200 ? -5.445 -0.081 15.789 1 61.88 200 HIS B C 1
ATOM 4238 O O . HIS B 1 200 ? -6.168 -0.957 15.305 1 61.88 200 HIS B O 1
ATOM 4244 N N . TYR B 1 201 ? -4.711 0.842 15.141 1 60.22 201 TYR B N 1
ATOM 4245 C CA . TYR B 1 201 ? -4.758 0.798 13.688 1 60.22 201 TYR B CA 1
ATOM 4246 C C . TYR B 1 201 ? -3.664 -0.104 13.133 1 60.22 201 TYR B C 1
ATOM 4248 O O . TYR B 1 201 ? -3.342 -0.041 11.945 1 60.22 201 TYR B O 1
ATOM 4256 N N . ARG B 1 202 ? -3.121 -0.886 13.992 1 54.56 202 ARG B N 1
ATOM 4257 C CA . ARG B 1 202 ? -1.958 -1.689 13.625 1 54.56 202 ARG B CA 1
ATOM 4258 C C . ARG B 1 202 ? -2.27 -2.598 12.445 1 54.56 202 ARG B C 1
ATOM 4260 O O . ARG B 1 202 ? -1.37 -2.975 11.688 1 54.56 202 ARG B O 1
ATOM 4267 N N . HIS B 1 203 ? -3.516 -2.814 12.375 1 50.59 203 HIS B N 1
ATOM 4268 C CA . HIS B 1 203 ? -3.803 -3.779 11.32 1 50.59 203 HIS B CA 1
ATOM 4269 C C . HIS B 1 203 ? -4.215 -3.076 10.031 1 50.59 203 HIS B C 1
ATOM 4271 O O . HIS B 1 203 ? -4.543 -3.732 9.039 1 50.59 203 HIS B O 1
ATOM 4277 N N . PHE B 1 204 ? -4.258 -1.774 10.18 1 54.91 204 PHE B N 1
ATOM 4278 C CA . PHE B 1 204 ? -4.555 -1 8.984 1 54.91 204 PHE B CA 1
ATOM 4279 C C . PHE B 1 204 ? -3.373 -1.014 8.016 1 54.91 204 PHE B C 1
ATOM 4281 O O . PHE B 1 204 ? -2.24 -0.74 8.414 1 54.91 204 PHE B O 1
ATOM 4288 N N . ARG B 1 205 ? -3.549 -1.614 6.871 1 54.38 205 ARG B N 1
ATOM 4289 C CA . ARG B 1 205 ? -2.48 -1.754 5.887 1 54.38 205 ARG B CA 1
ATOM 4290 C C . ARG B 1 205 ? -1.664 -0.47 5.777 1 54.38 205 ARG B C 1
ATOM 4292 O O . ARG B 1 205 ? -0.445 -0.518 5.602 1 54.38 205 ARG B O 1
ATOM 4299 N N . SER B 1 206 ? -2.434 0.634 5.984 1 56.97 206 SER B N 1
ATOM 4300 C CA . SER B 1 206 ? -1.729 1.909 5.891 1 56.97 206 SER B CA 1
ATOM 4301 C C . SER B 1 206 ? -1.228 2.365 7.258 1 56.97 206 SER B C 1
ATOM 4303 O O . SER B 1 206 ? -0.47 3.332 7.355 1 56.97 206 SER B O 1
ATOM 4305 N N . ALA B 1 207 ? -1.563 1.628 8.359 1 59.94 207 ALA B N 1
ATOM 4306 C CA . ALA B 1 207 ? -1.274 2.074 9.719 1 59.94 207 ALA B CA 1
ATOM 4307 C C . ALA B 1 207 ? 0.23 2.121 9.969 1 59.94 207 ALA B C 1
ATOM 4309 O O . ALA B 1 207 ? 0.748 3.115 10.484 1 59.94 207 ALA B O 1
ATOM 4310 N N . PRO B 1 208 ? 0.907 1.009 9.625 1 60.53 208 PRO B N 1
ATOM 4311 C CA . PRO B 1 208 ? 2.344 1.104 9.891 1 60.53 208 PRO B CA 1
ATOM 4312 C C . PRO B 1 208 ? 3.006 2.268 9.156 1 60.53 208 PRO B C 1
ATOM 4314 O O . PRO B 1 208 ? 3.928 2.893 9.688 1 60.53 208 PRO B O 1
ATOM 4317 N N . LEU B 1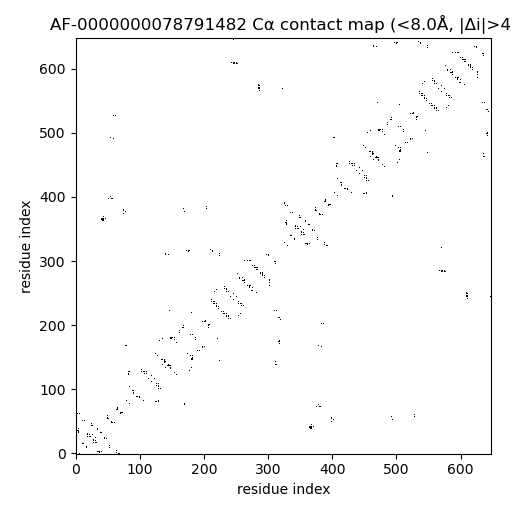 209 ? 2.391 2.592 8.148 1 76 209 LEU B N 1
ATOM 4318 C CA . LEU B 1 209 ? 2.945 3.699 7.383 1 76 209 LEU B CA 1
ATOM 4319 C C . LEU B 1 209 ? 2.676 5.031 8.078 1 76 209 LEU B C 1
ATOM 4321 O O . LEU B 1 209 ? 3.498 5.949 8.008 1 76 209 LEU B O 1
ATOM 4325 N N . LEU B 1 210 ? 1.665 4.961 8.906 1 79.81 210 LEU B N 1
ATOM 4326 C CA . LEU B 1 210 ? 1.334 6.215 9.578 1 79.81 210 LEU B CA 1
ATOM 4327 C C . LEU B 1 210 ? 2.297 6.488 10.727 1 79.81 210 LEU B C 1
ATOM 4329 O O . LEU B 1 210 ? 2.674 7.637 10.969 1 79.81 210 LEU B O 1
ATOM 4333 N N . ILE B 1 211 ? 2.713 5.391 11.438 1 85.25 211 ILE B N 1
ATOM 4334 C CA . ILE B 1 211 ? 3.68 5.559 12.516 1 85.25 211 ILE B CA 1
ATOM 4335 C C . ILE B 1 211 ? 5.012 6.035 11.945 1 85.25 211 ILE B C 1
ATOM 4337 O O . ILE B 1 211 ? 5.664 6.91 12.523 1 85.25 211 ILE B O 1
ATOM 4341 N N . LEU B 1 212 ? 5.391 5.43 10.875 1 90.62 212 LEU B N 1
ATOM 4342 C CA . LEU B 1 212 ? 6.617 5.855 10.203 1 90.62 212 LEU B CA 1
ATOM 4343 C C . LEU B 1 212 ? 6.527 7.316 9.781 1 90.62 212 LEU B C 1
ATOM 4345 O O . LEU B 1 212 ? 7.492 8.07 9.93 1 90.62 212 LEU B O 1
ATOM 4349 N N . ASN B 1 213 ? 5.348 7.672 9.328 1 90.5 213 ASN B N 1
ATOM 4350 C CA . ASN B 1 213 ? 5.094 9.055 8.945 1 90.5 213 ASN B CA 1
ATOM 4351 C C . ASN B 1 213 ? 5.25 10.008 10.133 1 90.5 213 ASN B C 1
ATOM 4353 O O . ASN B 1 213 ? 5.906 11.047 10.023 1 90.5 213 ASN B O 1
ATOM 4357 N N . LEU B 1 214 ? 4.672 9.609 11.211 1 92.75 214 LEU B N 1
ATOM 4358 C CA . LEU B 1 214 ? 4.715 10.445 12.406 1 92.75 214 LEU B CA 1
ATOM 4359 C C . LEU B 1 214 ? 6.148 10.617 12.898 1 92.75 214 LEU B C 1
ATOM 4361 O O . LEU B 1 214 ? 6.574 11.734 13.203 1 92.75 214 LEU B O 1
ATOM 4365 N N . LEU B 1 215 ? 6.867 9.539 12.93 1 95.19 215 LEU B N 1
ATOM 4366 C CA . LEU B 1 215 ? 8.227 9.578 13.453 1 95.19 215 LEU B CA 1
ATOM 4367 C C . LEU B 1 215 ? 9.156 10.344 12.508 1 95.19 215 LEU B C 1
ATOM 4369 O O . LEU B 1 215 ? 9.969 11.148 12.953 1 95.19 215 LEU B O 1
ATOM 4373 N N . GLU B 1 216 ? 9.008 10.062 11.242 1 95.94 216 GLU B N 1
ATOM 4374 C CA . GLU B 1 216 ? 9.836 10.766 10.266 1 95.94 216 GLU B CA 1
ATOM 4375 C C . GLU B 1 216 ? 9.586 12.273 10.312 1 95.94 216 GLU B C 1
ATOM 4377 O O . GLU B 1 216 ? 10.531 13.062 10.328 1 95.94 216 GLU B O 1
ATOM 4382 N N . ASN B 1 217 ? 8.328 12.664 10.328 1 95.25 217 ASN B N 1
ATOM 4383 C CA . ASN B 1 217 ? 7.977 14.078 10.453 1 95.25 217 ASN B CA 1
ATOM 4384 C C . ASN B 1 217 ? 8.562 14.695 11.719 1 95.25 217 ASN B C 1
ATOM 4386 O O . ASN B 1 217 ? 9.016 15.844 11.711 1 95.25 217 ASN B O 1
ATOM 4390 N N . GLN B 1 218 ? 8.555 13.891 12.758 1 97.56 218 GLN B N 1
ATOM 4391 C CA . GLN B 1 218 ? 9.07 14.398 14.023 1 97.56 218 GLN B CA 1
ATOM 4392 C C . GLN B 1 218 ? 10.57 14.664 13.938 1 97.56 218 GLN B C 1
ATOM 4394 O O . GLN B 1 218 ? 11.062 15.664 14.469 1 97.56 218 GLN B O 1
ATOM 4399 N N . VAL B 1 219 ? 11.305 13.758 13.328 1 98.06 219 VAL B N 1
ATOM 4400 C CA . VAL B 1 219 ? 12.734 13.984 13.125 1 98.06 219 VAL B CA 1
ATOM 4401 C C . VAL B 1 219 ? 12.953 15.297 12.375 1 98.06 219 VAL B C 1
ATOM 4403 O O . VAL B 1 219 ? 13.781 16.109 12.766 1 98.06 219 VAL B O 1
ATOM 4406 N N . MET B 1 220 ? 12.203 15.539 11.352 1 96.25 220 MET B N 1
ATOM 4407 C CA . MET B 1 220 ? 12.289 16.75 10.547 1 96.25 220 MET B CA 1
ATOM 4408 C C . MET B 1 220 ? 12.008 18 11.398 1 96.25 220 MET B C 1
ATOM 4410 O O . MET B 1 220 ? 12.719 19 11.297 1 96.25 220 MET B O 1
ATOM 4414 N N . LEU B 1 221 ? 10.992 17.891 12.211 1 97 221 LEU B N 1
ATOM 4415 C CA . LEU B 1 221 ? 10.641 19.016 13.07 1 97 221 LEU B CA 1
ATOM 4416 C C . LEU B 1 221 ? 11.781 19.344 14.031 1 97 221 LEU B C 1
ATOM 4418 O O . LEU B 1 221 ? 12.141 20.5 14.203 1 97 221 LEU B O 1
ATOM 4422 N N . GLU B 1 222 ? 12.375 18.328 14.641 1 97.88 222 GLU B N 1
ATOM 4423 C CA . GLU B 1 222 ? 13.445 18.531 15.609 1 97.88 222 GLU B CA 1
ATOM 4424 C C . GLU B 1 222 ? 14.695 19.109 14.938 1 97.88 222 GLU B C 1
ATOM 4426 O O . GLU B 1 222 ? 15.375 19.969 15.508 1 97.88 222 GLU B O 1
ATOM 4431 N N . LEU B 1 223 ? 14.945 18.594 13.758 1 96.94 223 LEU B N 1
ATOM 4432 C CA . LEU B 1 223 ? 16.078 19.125 13.008 1 96.94 223 LEU B CA 1
ATOM 4433 C C . LEU B 1 223 ? 15.867 20.594 12.672 1 96.94 223 LEU B C 1
ATOM 4435 O O . LEU B 1 223 ? 16.812 21.391 12.742 1 96.94 223 LEU B O 1
ATOM 4439 N N . THR B 1 224 ? 14.68 20.938 12.344 1 95.25 224 THR B N 1
ATOM 4440 C CA . THR B 1 224 ? 14.352 22.328 12.023 1 95.25 224 THR B CA 1
ATOM 4441 C C . THR B 1 224 ? 14.453 23.203 13.266 1 95.25 224 THR B C 1
ATOM 4443 O O . THR B 1 224 ? 14.859 24.359 13.172 1 95.25 224 THR B O 1
ATOM 4446 N N . ARG B 1 225 ? 14.164 22.609 14.43 1 94.88 225 ARG B N 1
ATOM 4447 C CA . ARG B 1 225 ? 14.312 23.312 15.703 1 94.88 225 ARG B CA 1
ATOM 4448 C C . ARG B 1 225 ? 15.766 23.328 16.156 1 94.88 225 ARG B C 1
ATOM 4450 O O . ARG B 1 225 ? 16.094 23.953 17.172 1 94.88 225 ARG B O 1
ATOM 4457 N N . GLN B 1 226 ? 16.641 22.625 15.445 1 94.31 226 GLN B N 1
ATOM 4458 C CA . GLN B 1 226 ? 18.062 22.469 15.758 1 94.31 226 GLN B CA 1
ATOM 4459 C C . GLN B 1 226 ? 18.266 21.75 17.094 1 94.31 226 GLN B C 1
ATOM 4461 O O . GLN B 1 226 ? 19.203 22.047 17.828 1 94.31 226 GLN B O 1
ATOM 4466 N N . ASP B 1 227 ? 17.281 21 17.469 1 96.12 227 ASP B N 1
ATOM 4467 C CA . ASP B 1 227 ? 17.438 20.094 18.594 1 96.12 227 ASP B CA 1
ATOM 4468 C C . ASP B 1 227 ? 17.953 18.734 18.141 1 96.12 227 ASP B C 1
ATOM 4470 O O . ASP B 1 227 ? 17.188 17.781 18.031 1 96.12 227 ASP B O 1
ATOM 4474 N N . ASN B 1 228 ? 19.234 18.656 18 1 97.19 228 ASN B N 1
ATOM 4475 C CA . ASN B 1 228 ? 19.875 17.469 17.422 1 97.19 228 ASN B CA 1
ATOM 4476 C C . ASN B 1 228 ? 19.734 16.25 18.328 1 97.19 228 ASN B C 1
ATOM 4478 O O . ASN B 1 228 ? 19.641 15.125 17.828 1 97.19 228 ASN B O 1
ATOM 4482 N N . GLN B 1 229 ? 19.703 16.516 19.578 1 97.44 229 GLN B N 1
ATOM 4483 C CA . GLN B 1 229 ? 19.562 15.406 20.516 1 97.44 229 GLN B CA 1
ATOM 4484 C C . GLN B 1 229 ? 18.188 14.766 20.375 1 97.44 229 GLN B C 1
ATOM 4486 O O . GLN B 1 229 ? 18.078 13.539 20.281 1 97.44 229 GLN B O 1
ATOM 4491 N N . ALA B 1 230 ? 17.172 15.594 20.328 1 97.62 230 ALA B N 1
ATOM 4492 C CA . ALA B 1 230 ? 15.82 15.078 20.141 1 97.62 230 ALA B CA 1
ATOM 4493 C C . ALA B 1 230 ? 15.68 14.398 18.781 1 97.62 230 ALA B C 1
ATOM 4495 O O . ALA B 1 230 ? 15.062 13.336 18.672 1 97.62 230 ALA B O 1
ATOM 4496 N N . ALA B 1 231 ? 16.266 14.992 17.766 1 98.25 231 ALA B N 1
ATOM 4497 C CA . ALA B 1 231 ? 16.234 14.414 16.422 1 98.25 231 ALA B CA 1
ATOM 4498 C C . ALA B 1 231 ? 16.828 13.008 16.422 1 98.25 231 ALA B C 1
ATOM 4500 O O . ALA B 1 231 ? 16.25 12.086 15.828 1 98.25 231 ALA B O 1
ATOM 4501 N N . ALA B 1 232 ? 17.938 12.883 17.109 1 98.38 232 ALA B N 1
ATOM 4502 C CA . ALA B 1 232 ? 18.609 11.586 17.172 1 98.38 232 ALA B CA 1
ATOM 4503 C C . ALA B 1 232 ? 17.734 10.555 17.891 1 98.38 232 ALA B C 1
ATOM 4505 O O . ALA B 1 232 ? 17.688 9.391 17.484 1 98.38 232 ALA B O 1
ATOM 4506 N N . ARG B 1 233 ? 17.109 10.984 18.891 1 98 233 ARG B N 1
ATOM 4507 C CA . ARG B 1 233 ? 16.234 10.094 19.656 1 98 233 ARG B CA 1
ATOM 4508 C C . ARG B 1 233 ? 15.094 9.586 18.797 1 98 233 ARG B C 1
ATOM 4510 O O . ARG B 1 233 ? 14.836 8.375 18.734 1 98 233 ARG B O 1
ATOM 4517 N N . TYR B 1 234 ? 14.422 10.438 18.125 1 98.06 234 TYR B N 1
ATOM 4518 C CA . TYR B 1 234 ? 13.281 10.047 17.297 1 98.06 234 TYR B CA 1
ATOM 4519 C C . TYR B 1 234 ? 13.742 9.289 16.062 1 98.06 234 TYR B C 1
ATOM 4521 O O . TYR B 1 234 ? 13.031 8.406 15.562 1 98.06 234 TYR B O 1
ATOM 4529 N N . LEU B 1 235 ? 14.898 9.625 15.555 1 98.44 235 LEU B N 1
ATOM 4530 C CA . LEU B 1 235 ? 15.469 8.852 14.461 1 98.44 235 LEU B CA 1
ATOM 4531 C C . LEU B 1 235 ? 15.688 7.402 14.875 1 98.44 235 LEU B C 1
ATOM 4533 O O . LEU B 1 235 ? 15.398 6.48 14.102 1 98.44 235 LEU B O 1
ATOM 4537 N N . SER B 1 236 ? 16.219 7.234 16.047 1 98.06 236 SER B N 1
ATOM 4538 C CA . SER B 1 236 ? 16.406 5.883 16.562 1 98.06 236 SER B CA 1
ATOM 4539 C C . SER B 1 236 ? 15.086 5.133 16.656 1 98.06 236 SER B C 1
ATOM 4541 O O . SER B 1 236 ? 15.016 3.945 16.328 1 98.06 236 SER B O 1
ATOM 4543 N N . GLN B 1 237 ? 14.047 5.809 17.062 1 96.56 237 GLN B N 1
ATOM 4544 C CA . GLN B 1 237 ? 12.719 5.203 17.109 1 96.56 237 GLN B CA 1
ATOM 4545 C C . GLN B 1 237 ? 12.227 4.84 15.719 1 96.56 237 GLN B C 1
ATOM 4547 O O . GLN B 1 237 ? 11.625 3.783 15.523 1 96.56 237 GLN B O 1
ATOM 4552 N N . LEU B 1 238 ? 12.422 5.742 14.781 1 96.5 238 LEU B N 1
ATOM 4553 C CA . LEU B 1 238 ? 12.055 5.48 13.391 1 96.5 238 LEU B CA 1
ATOM 4554 C C . LEU B 1 238 ? 12.758 4.23 12.867 1 96.5 238 LEU B C 1
ATOM 4556 O O . LEU B 1 238 ? 12.125 3.365 12.258 1 96.5 238 LEU B O 1
ATOM 4560 N N . GLU B 1 239 ? 14.055 4.156 13.148 1 96.25 239 GLU B N 1
ATOM 4561 C CA . GLU B 1 239 ? 14.844 3.016 12.695 1 96.25 239 GLU B CA 1
ATOM 4562 C C . GLU B 1 239 ? 14.359 1.718 13.336 1 96.25 239 GLU B C 1
ATOM 4564 O O . GLU B 1 239 ? 14.312 0.676 12.68 1 96.25 239 GLU B O 1
ATOM 4569 N N . THR B 1 240 ? 14.031 1.781 14.562 1 95 240 THR B N 1
ATOM 4570 C CA . THR B 1 240 ? 13.492 0.619 15.258 1 95 240 THR B CA 1
ATOM 4571 C C . THR B 1 240 ? 12.156 0.195 14.641 1 95 240 THR B C 1
ATOM 4573 O O . THR B 1 240 ? 11.906 -0.997 14.461 1 95 240 THR B O 1
ATOM 4576 N N . ALA B 1 241 ? 11.336 1.175 14.383 1 91.44 241 ALA B N 1
ATOM 4577 C CA . ALA B 1 241 ? 10.055 0.883 13.75 1 91.44 241 ALA B CA 1
ATOM 4578 C C . ALA B 1 241 ? 10.25 0.243 12.383 1 91.44 241 ALA B C 1
ATOM 4580 O O . ALA B 1 241 ? 9.492 -0.646 11.984 1 91.44 241 ALA B O 1
ATOM 4581 N N . LEU B 1 242 ? 11.258 0.689 11.68 1 93.12 242 LEU B N 1
ATOM 4582 C CA . LEU B 1 242 ? 11.562 0.184 10.344 1 93.12 242 LEU B CA 1
ATOM 4583 C C . LEU B 1 242 ? 12.039 -1.262 10.406 1 93.12 242 LEU B C 1
ATOM 4585 O O . LEU B 1 242 ? 11.891 -2.014 9.438 1 93.12 242 LEU B O 1
ATOM 4589 N N . ASP B 1 243 ? 12.656 -1.614 11.531 1 90.38 243 ASP B N 1
ATOM 4590 C CA . ASP B 1 243 ? 13.055 -3.006 11.711 1 90.38 243 ASP B CA 1
ATOM 4591 C C . ASP B 1 243 ? 11.836 -3.928 11.742 1 90.38 243 ASP B C 1
ATOM 4593 O O . ASP B 1 243 ? 11.906 -5.07 11.289 1 90.38 243 ASP B O 1
ATOM 4597 N N . LYS B 1 244 ? 10.773 -3.396 12.227 1 84.31 244 LYS B N 1
ATOM 4598 C CA . LYS B 1 244 ? 9.555 -4.184 12.352 1 84.31 244 LYS B CA 1
ATOM 4599 C C . LYS B 1 244 ? 8.75 -4.164 11.055 1 84.31 244 LYS B C 1
ATOM 4601 O O . LYS B 1 244 ? 8.219 -5.195 10.633 1 84.31 244 LYS B O 1
ATOM 4606 N N . LYS B 1 245 ? 8.719 -3.012 10.453 1 84.75 245 LYS B N 1
ATOM 4607 C CA . LYS B 1 245 ? 8.023 -2.848 9.188 1 84.75 245 LYS B CA 1
ATOM 4608 C C . LYS B 1 245 ? 8.859 -2.045 8.195 1 84.75 245 LYS B C 1
ATOM 4610 O O . LYS B 1 245 ? 8.734 -0.822 8.117 1 84.75 245 LYS B O 1
ATOM 4615 N N . PRO B 1 246 ? 9.508 -2.773 7.41 1 87.12 246 PRO B N 1
ATOM 4616 C CA . PRO B 1 246 ? 10.422 -2.084 6.496 1 87.12 246 PRO B CA 1
ATOM 4617 C C . PRO B 1 246 ? 9.688 -1.279 5.426 1 87.12 246 PRO B C 1
ATOM 4619 O O . PRO B 1 246 ? 8.609 -1.686 4.969 1 87.12 246 PRO B O 1
ATOM 4622 N N . SER B 1 247 ? 10.188 -0.161 5.133 1 89.75 247 SER B N 1
ATOM 4623 C CA . SER B 1 247 ? 9.758 0.727 4.055 1 89.75 247 SER B CA 1
ATOM 4624 C C . SER B 1 247 ? 10.953 1.427 3.408 1 89.75 247 SER B C 1
ATOM 4626 O O . SER B 1 247 ? 11.727 2.098 4.09 1 89.75 247 SER B O 1
ATOM 4628 N N . ALA B 1 248 ? 11.008 1.261 2.139 1 92.88 248 ALA B N 1
ATOM 4629 C CA . ALA B 1 248 ? 12.172 1.805 1.439 1 92.88 248 ALA B CA 1
ATOM 4630 C C . ALA B 1 248 ? 12.219 3.324 1.562 1 92.88 248 ALA B C 1
ATOM 4632 O O . ALA B 1 248 ? 13.281 3.896 1.835 1 92.88 248 ALA B O 1
ATOM 4633 N N . GLU B 1 249 ? 11.125 3.953 1.359 1 91.44 249 GLU B N 1
ATOM 4634 C CA . GLU B 1 249 ? 11.07 5.41 1.402 1 91.44 249 GLU B CA 1
ATOM 4635 C C . GLU B 1 249 ? 11.5 5.938 2.77 1 91.44 249 GLU B C 1
ATOM 4637 O O . GLU B 1 249 ? 12.344 6.832 2.857 1 91.44 249 GLU B O 1
ATOM 4642 N N . PHE B 1 250 ? 10.953 5.316 3.785 1 93.88 250 PHE B N 1
ATOM 4643 C CA . PHE B 1 250 ? 11.25 5.805 5.129 1 93.88 250 PHE B CA 1
ATOM 4644 C C . PHE B 1 250 ? 12.664 5.414 5.543 1 93.88 250 PHE B C 1
ATOM 4646 O O . PHE B 1 250 ? 13.328 6.148 6.281 1 93.88 250 PHE B O 1
ATOM 4653 N N . ALA B 1 251 ? 13.094 4.277 5.043 1 96.19 251 ALA B N 1
ATOM 4654 C CA . ALA B 1 251 ? 14.477 3.898 5.301 1 96.19 251 ALA B CA 1
ATOM 4655 C C . ALA B 1 251 ? 15.445 4.898 4.668 1 96.19 251 ALA B C 1
ATOM 4657 O O . ALA B 1 251 ? 16.469 5.246 5.266 1 96.19 251 ALA B O 1
ATOM 4658 N N . LEU B 1 252 ? 15.133 5.336 3.504 1 96.69 252 LEU B N 1
ATOM 4659 C CA . LEU B 1 252 ? 15.953 6.336 2.83 1 96.69 252 LEU B CA 1
ATOM 4660 C C . LEU B 1 252 ? 15.945 7.652 3.6 1 96.69 252 LEU B C 1
ATOM 4662 O O . LEU B 1 252 ? 17 8.273 3.789 1 96.69 252 LEU B O 1
ATOM 4666 N N . TRP B 1 253 ? 14.82 8.031 4.074 1 96.25 253 TRP B N 1
ATOM 4667 C CA . TRP B 1 253 ? 14.734 9.234 4.891 1 96.25 253 TRP B CA 1
ATOM 4668 C C . TRP B 1 253 ? 15.547 9.086 6.172 1 96.25 253 TRP B C 1
ATOM 4670 O O . TRP B 1 253 ? 16.234 10.016 6.594 1 96.25 253 TRP B O 1
ATOM 4680 N N . ALA B 1 254 ? 15.414 7.914 6.773 1 97.81 254 ALA B N 1
ATOM 4681 C CA . ALA B 1 254 ? 16.172 7.668 8 1 97.81 254 ALA B CA 1
ATOM 4682 C C . ALA B 1 254 ? 17.672 7.816 7.758 1 97.81 254 ALA B C 1
ATOM 4684 O O . ALA B 1 254 ? 18.375 8.461 8.539 1 97.81 254 ALA B O 1
ATOM 4685 N N . GLN B 1 255 ? 18.109 7.246 6.73 1 97.69 255 GLN B N 1
ATOM 4686 C CA . GLN B 1 255 ? 19.531 7.348 6.379 1 97.69 255 GLN B CA 1
ATOM 4687 C C . GLN B 1 255 ? 19.906 8.797 6.078 1 97.69 255 GLN B C 1
ATOM 4689 O O . GLN B 1 255 ? 21 9.242 6.461 1 97.69 255 GLN B O 1
ATOM 4694 N N . PHE B 1 256 ? 19.078 9.461 5.43 1 97.94 256 PHE B N 1
ATOM 4695 C CA . PHE B 1 256 ? 19.312 10.859 5.094 1 97.94 256 PHE B CA 1
ATOM 4696 C C . PHE B 1 256 ? 19.453 11.703 6.359 1 97.94 256 PHE B C 1
ATOM 4698 O O . PHE B 1 256 ? 20.406 12.484 6.484 1 97.94 256 PHE B O 1
ATOM 4705 N N . HIS B 1 257 ? 18.531 11.508 7.242 1 98.12 257 HIS B N 1
ATOM 4706 C CA . HIS B 1 257 ? 18.578 12.266 8.492 1 98.12 257 HIS B CA 1
ATOM 4707 C C . HIS B 1 257 ? 19.797 11.891 9.32 1 98.12 257 HIS B C 1
ATOM 4709 O O . HIS B 1 257 ? 20.359 12.742 10.008 1 98.12 257 HIS B O 1
ATOM 4715 N N . ARG B 1 258 ? 20.188 10.633 9.305 1 98.19 258 ARG B N 1
ATOM 4716 C CA . ARG B 1 258 ? 21.406 10.227 9.977 1 98.19 258 ARG B CA 1
ATOM 4717 C C . ARG B 1 258 ? 22.609 10.969 9.414 1 98.19 258 ARG B C 1
ATOM 4719 O O . ARG B 1 258 ? 23.5 11.398 10.164 1 98.19 258 ARG B O 1
ATOM 4726 N N . ALA B 1 259 ? 22.641 11.109 8.117 1 98.38 259 ALA B N 1
ATOM 4727 C CA . ALA B 1 259 ? 23.703 11.844 7.457 1 98.38 259 ALA B CA 1
ATOM 4728 C C . ALA B 1 259 ? 23.719 13.305 7.887 1 98.38 259 ALA B C 1
ATOM 4730 O O . ALA B 1 259 ? 24.781 13.875 8.148 1 98.38 259 ALA B O 1
ATOM 4731 N N . GLU B 1 260 ? 22.578 13.891 7.91 1 98.12 260 GLU B N 1
ATOM 4732 C CA . GLU B 1 260 ? 22.5 15.273 8.367 1 98.12 260 GLU B CA 1
ATOM 4733 C C . GLU B 1 260 ? 23.031 15.422 9.789 1 98.12 260 GLU B C 1
ATOM 4735 O O . GLU B 1 260 ? 23.75 16.359 10.094 1 98.12 260 GLU B O 1
ATOM 4740 N N . LEU B 1 261 ? 22.625 14.508 10.664 1 98.31 261 LEU B N 1
ATOM 4741 C CA . LEU B 1 261 ? 23.094 14.562 12.047 1 98.31 261 LEU B CA 1
ATOM 4742 C C . LEU B 1 261 ? 24.609 14.43 12.109 1 98.31 261 LEU B C 1
ATOM 4744 O O . LEU B 1 261 ? 25.266 15.094 12.93 1 98.31 261 LEU B O 1
ATOM 4748 N N . CYS B 1 262 ? 25.203 13.633 11.25 1 98.06 262 CYS B N 1
ATOM 4749 C CA . CYS B 1 262 ? 26.656 13.539 11.156 1 98.06 262 CYS B CA 1
ATOM 4750 C C . CYS B 1 262 ? 27.281 14.875 10.766 1 98.06 262 CYS B C 1
ATOM 4752 O O . CYS B 1 262 ? 28.281 15.297 11.352 1 98.06 262 CYS B O 1
ATOM 4754 N N . ALA B 1 263 ? 26.688 15.508 9.828 1 97.69 263 ALA B N 1
ATOM 4755 C CA . ALA B 1 263 ? 27.172 16.812 9.398 1 97.69 263 ALA B CA 1
ATOM 4756 C C . ALA B 1 263 ? 27.109 17.828 10.539 1 97.69 263 ALA B C 1
ATOM 4758 O O . ALA B 1 263 ? 28.047 18.594 10.742 1 97.69 263 ALA B O 1
ATOM 4759 N N . ARG B 1 264 ? 26.016 17.781 11.25 1 96.94 264 ARG B N 1
ATOM 4760 C CA . ARG B 1 264 ? 25.812 18.719 12.344 1 96.94 264 ARG B CA 1
ATOM 4761 C C . ARG B 1 264 ? 26.797 18.469 13.477 1 96.94 264 ARG B C 1
ATOM 4763 O O . ARG B 1 264 ? 27.094 19.359 14.273 1 96.94 264 ARG B O 1
ATOM 4770 N N . GLN B 1 265 ? 27.375 17.312 13.531 1 95.75 265 GLN B N 1
ATOM 4771 C CA . GLN B 1 265 ? 28.359 16.953 14.539 1 95.75 265 GLN B CA 1
ATOM 4772 C C . GLN B 1 265 ? 29.781 17.188 14.023 1 95.75 265 GLN B C 1
ATOM 4774 O O . GLN B 1 265 ? 30.766 16.844 14.695 1 95.75 265 GLN B O 1
ATOM 4779 N N . GLY B 1 266 ? 29.922 17.641 12.812 1 94.94 266 GLY B N 1
ATOM 4780 C CA . GLY B 1 266 ? 31.219 17.969 12.258 1 94.94 266 GLY B CA 1
ATOM 4781 C C . GLY B 1 266 ? 31.859 16.828 11.492 1 94.94 266 GLY B C 1
ATOM 4782 O O . GLY B 1 266 ? 33 16.938 11.047 1 94.94 266 GLY B O 1
ATOM 4783 N N . GLN B 1 267 ? 31.141 15.758 11.359 1 96.69 267 GLN B N 1
ATOM 4784 C CA . GLN B 1 267 ? 31.656 14.609 10.609 1 96.69 267 GLN B CA 1
ATOM 4785 C C . GLN B 1 267 ? 31.328 14.742 9.125 1 96.69 267 GLN B C 1
ATOM 4787 O O . GLN B 1 267 ? 30.641 13.898 8.562 1 96.69 267 GLN B O 1
ATOM 4792 N N . HIS B 1 268 ? 32 15.656 8.5 1 95.81 268 HIS B N 1
ATOM 4793 C CA . HIS B 1 268 ? 31.641 16.078 7.148 1 95.81 268 HIS B CA 1
ATOM 4794 C C . HIS B 1 268 ? 31.922 14.984 6.129 1 95.81 268 HIS B C 1
ATOM 4796 O O . HIS B 1 268 ? 31.125 14.758 5.211 1 95.81 268 HIS B O 1
ATOM 4802 N N . LYS B 1 269 ? 33 14.305 6.266 1 97.06 269 LYS B N 1
ATOM 4803 C CA . LYS B 1 269 ? 33.344 13.25 5.324 1 97.06 269 LYS B CA 1
ATOM 4804 C C . LYS B 1 269 ? 32.312 12.109 5.375 1 97.06 269 LYS B C 1
ATOM 4806 O O . LYS B 1 269 ? 31.859 11.641 4.336 1 97.06 269 LYS B O 1
ATOM 4811 N N . LYS B 1 270 ? 32.062 11.766 6.555 1 97.81 270 LYS B N 1
ATOM 4812 C CA . LYS B 1 270 ? 31.062 10.711 6.75 1 97.81 270 LYS B CA 1
ATOM 4813 C C . LYS B 1 270 ? 29.703 11.133 6.227 1 97.81 270 LYS B C 1
ATOM 4815 O O . LYS B 1 270 ? 29.016 10.352 5.562 1 97.81 270 LYS B O 1
ATOM 4820 N N . ALA B 1 271 ? 29.281 12.32 6.512 1 98.19 271 ALA B N 1
ATOM 4821 C CA . ALA B 1 271 ? 28 12.859 6.059 1 98.19 271 ALA B CA 1
ATOM 4822 C C . ALA B 1 271 ? 27.922 12.852 4.531 1 98.19 271 ALA B C 1
ATOM 4824 O O . ALA B 1 271 ? 26.906 12.438 3.963 1 98.19 271 ALA B O 1
ATOM 4825 N N . ARG B 1 272 ? 28.984 13.281 3.898 1 98.06 272 ARG B N 1
ATOM 4826 C CA . ARG B 1 272 ? 29.016 13.328 2.439 1 98.06 272 ARG B CA 1
ATOM 4827 C C . ARG B 1 272 ? 28.828 11.938 1.843 1 98.06 272 ARG B C 1
ATOM 4829 O O . ARG B 1 272 ? 28.047 11.758 0.916 1 98.06 272 ARG B O 1
ATOM 4836 N N . ALA B 1 273 ? 29.516 11.008 2.361 1 98 273 ALA B N 1
ATOM 4837 C CA . ALA B 1 273 ? 29.438 9.633 1.862 1 98 273 ALA B CA 1
ATOM 4838 C C . ALA B 1 273 ? 28.016 9.094 1.994 1 98 273 ALA B C 1
ATOM 4840 O O . ALA B 1 273 ? 27.484 8.484 1.06 1 98 273 ALA B O 1
ATOM 4841 N N . LEU B 1 274 ? 27.438 9.328 3.133 1 97.56 274 LEU B N 1
ATOM 4842 C CA . LEU B 1 274 ? 26.094 8.836 3.398 1 97.56 274 LEU B CA 1
ATOM 4843 C C . LEU B 1 274 ? 25.078 9.539 2.506 1 97.56 274 LEU B C 1
ATOM 4845 O O . LEU B 1 274 ? 24.156 8.898 1.976 1 97.56 274 LEU B O 1
ATOM 4849 N N . LEU B 1 275 ? 25.172 10.812 2.379 1 98.31 275 LEU B N 1
ATOM 4850 C CA . LEU B 1 275 ? 24.25 11.578 1.543 1 98.31 275 LEU B CA 1
ATOM 4851 C C . LEU B 1 275 ? 24.359 11.141 0.085 1 98.31 275 LEU B C 1
ATOM 4853 O O . LEU B 1 275 ? 23.328 10.992 -0.593 1 98.31 275 LEU B O 1
ATOM 4857 N N . ASP B 1 276 ? 25.578 10.938 -0.4 1 97.62 276 ASP B N 1
ATOM 4858 C CA . ASP B 1 276 ? 25.781 10.461 -1.764 1 97.62 276 ASP B CA 1
ATOM 4859 C C . ASP B 1 276 ? 25.125 9.086 -1.958 1 97.62 276 ASP B C 1
ATOM 4861 O O . ASP B 1 276 ? 24.469 8.844 -2.967 1 97.62 276 ASP B O 1
ATOM 4865 N N . GLN B 1 277 ? 25.328 8.297 -1.013 1 96.88 277 GLN B N 1
ATOM 4866 C CA . GLN B 1 277 ? 24.781 6.953 -1.068 1 96.88 277 GLN B CA 1
ATOM 4867 C C . GLN B 1 277 ? 23.25 6.992 -1.129 1 96.88 277 GLN B C 1
ATOM 4869 O O . GLN B 1 277 ? 22.641 6.266 -1.91 1 96.88 277 GLN B O 1
ATOM 4874 N N . VAL B 1 278 ? 22.625 7.805 -0.327 1 97.38 278 VAL B N 1
ATOM 4875 C CA . VAL B 1 278 ? 21.172 7.871 -0.255 1 97.38 278 VAL B CA 1
ATOM 4876 C C . VAL B 1 278 ? 20.609 8.383 -1.578 1 97.38 278 VAL B C 1
ATOM 4878 O O . VAL B 1 278 ? 19.594 7.887 -2.064 1 97.38 278 VAL B O 1
ATOM 4881 N N . VAL B 1 279 ? 21.234 9.367 -2.166 1 97.12 279 VAL B N 1
ATOM 4882 C CA . VAL B 1 279 ? 20.812 9.906 -3.451 1 97.12 279 VAL B CA 1
ATOM 4883 C C . VAL B 1 279 ? 20.922 8.836 -4.527 1 97.12 279 VAL B C 1
ATOM 4885 O O . VAL B 1 279 ? 20 8.648 -5.336 1 97.12 279 VAL B O 1
ATOM 4888 N N . GLU B 1 280 ? 22 8.133 -4.504 1 95.62 280 GLU B N 1
ATOM 4889 C CA . GLU B 1 280 ? 22.25 7.078 -5.484 1 95.62 280 GLU B CA 1
ATOM 4890 C C . GLU B 1 280 ? 21.203 5.965 -5.363 1 95.62 280 GLU B C 1
ATOM 4892 O O . GLU B 1 280 ? 20.703 5.469 -6.371 1 95.62 280 GLU B O 1
ATOM 4897 N N . ILE B 1 281 ? 20.953 5.578 -4.148 1 97.06 281 ILE B N 1
ATOM 4898 C CA . ILE B 1 281 ? 19.984 4.504 -3.93 1 97.06 281 ILE B CA 1
ATOM 4899 C C . ILE B 1 281 ? 18.609 4.953 -4.398 1 97.06 281 ILE B C 1
ATOM 4901 O O . ILE B 1 281 ? 17.891 4.199 -5.074 1 97.06 281 ILE B O 1
ATOM 4905 N N . ALA B 1 282 ? 18.172 6.133 -4 1 96.5 282 ALA B N 1
ATOM 4906 C CA . ALA B 1 282 ? 16.875 6.641 -4.426 1 96.5 282 ALA B CA 1
ATOM 4907 C C . ALA B 1 282 ? 16.75 6.645 -5.945 1 96.5 282 ALA B C 1
ATOM 4909 O O . ALA B 1 282 ? 15.719 6.262 -6.496 1 96.5 282 ALA B O 1
ATOM 4910 N N . ALA B 1 283 ? 17.844 7.066 -6.594 1 94.19 283 ALA B N 1
ATOM 4911 C CA . ALA B 1 283 ? 17.859 7.086 -8.055 1 94.19 283 ALA B CA 1
ATOM 4912 C C . ALA B 1 283 ? 17.781 5.672 -8.625 1 94.19 283 ALA B C 1
ATOM 4914 O O . ALA B 1 283 ? 17.031 5.414 -9.57 1 94.19 283 ALA B O 1
ATOM 4915 N N . ALA B 1 284 ? 18.531 4.809 -8.047 1 92.94 284 ALA B N 1
ATOM 4916 C CA . ALA B 1 284 ? 18.562 3.422 -8.492 1 92.94 284 ALA B CA 1
ATOM 4917 C C . ALA B 1 284 ? 17.188 2.77 -8.367 1 92.94 284 ALA B C 1
ATOM 4919 O O . ALA B 1 284 ? 16.828 1.904 -9.172 1 92.94 284 ALA B O 1
ATOM 4920 N N . LEU B 1 285 ? 16.453 3.188 -7.418 1 94.06 285 LEU B N 1
ATOM 4921 C CA . LEU B 1 285 ? 15.141 2.617 -7.156 1 94.06 285 LEU B CA 1
ATOM 4922 C C . LEU B 1 285 ? 14.055 3.383 -7.906 1 94.06 285 LEU B C 1
ATOM 4924 O O . LEU B 1 285 ? 12.867 3.156 -7.688 1 94.06 285 LEU B O 1
ATOM 4928 N N . LYS B 1 286 ? 14.438 4.344 -8.648 1 91.62 286 LYS B N 1
ATOM 4929 C CA . LYS B 1 286 ? 13.562 5.121 -9.523 1 91.62 286 LYS B CA 1
ATOM 4930 C C . LYS B 1 286 ? 12.656 6.043 -8.711 1 91.62 286 LYS B C 1
ATOM 4932 O O . LYS B 1 286 ? 11.562 6.402 -9.164 1 91.62 286 LYS B O 1
ATOM 4937 N N . PHE B 1 287 ? 13.07 6.32 -7.496 1 92.56 287 PHE B N 1
ATOM 4938 C CA . PHE B 1 287 ? 12.398 7.352 -6.707 1 92.56 287 PHE B CA 1
ATOM 4939 C C . PHE B 1 287 ? 12.898 8.742 -7.102 1 92.56 287 PHE B C 1
ATOM 4941 O O . PHE B 1 287 ? 13.586 9.398 -6.324 1 92.56 287 PHE B O 1
ATOM 4948 N N . LYS B 1 288 ? 12.492 9.203 -8.164 1 90.88 288 LYS B N 1
ATOM 4949 C CA . LYS B 1 288 ? 13.062 10.406 -8.766 1 90.88 288 LYS B CA 1
ATOM 4950 C C . LYS B 1 288 ? 12.797 11.633 -7.898 1 90.88 288 LYS B C 1
ATOM 4952 O O . LYS B 1 288 ? 13.695 12.438 -7.66 1 90.88 288 LYS B O 1
ATOM 4957 N N . ASP B 1 289 ? 11.602 11.781 -7.434 1 87.62 289 ASP B N 1
ATOM 4958 C CA . ASP B 1 289 ? 11.25 12.922 -6.598 1 87.62 289 ASP B CA 1
ATOM 4959 C C . ASP B 1 289 ? 12.078 12.945 -5.312 1 87.62 289 ASP B C 1
ATOM 4961 O O . ASP B 1 289 ? 12.57 13.992 -4.902 1 87.62 289 ASP B O 1
ATOM 4965 N N . LEU B 1 290 ? 12.211 11.797 -4.73 1 92.06 290 LEU B N 1
ATOM 4966 C CA . LEU B 1 290 ? 12.977 11.688 -3.5 1 92.06 290 LEU B CA 1
ATOM 4967 C C . LEU B 1 290 ? 14.453 12.008 -3.75 1 92.06 290 LEU B C 1
ATOM 4969 O O . LEU B 1 290 ? 15.078 12.719 -2.961 1 92.06 290 LEU B O 1
ATOM 4973 N N . ALA B 1 291 ? 14.969 11.484 -4.832 1 94.62 291 ALA B N 1
ATOM 4974 C CA . ALA B 1 291 ? 16.359 11.758 -5.195 1 94.62 291 ALA B CA 1
ATOM 4975 C C . ALA B 1 291 ? 16.609 13.25 -5.379 1 94.62 291 ALA B C 1
ATOM 4977 O O . ALA B 1 291 ? 17.625 13.781 -4.934 1 94.62 291 ALA B O 1
ATOM 4978 N N . ASP B 1 292 ? 15.664 13.898 -5.97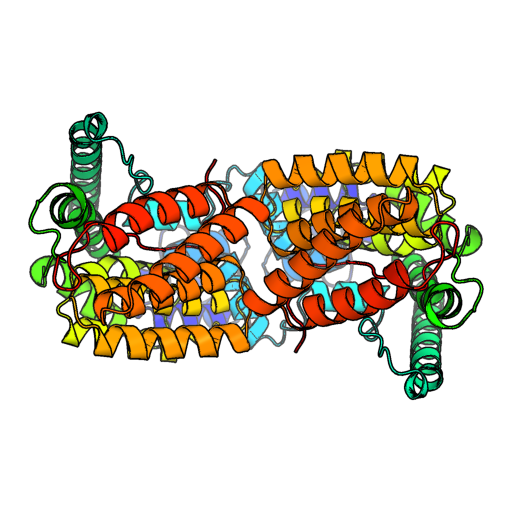3 1 92.5 292 ASP B N 1
ATOM 4979 C CA . ASP B 1 292 ? 15.781 15.336 -6.215 1 92.5 292 ASP B CA 1
ATOM 4980 C C . ASP B 1 292 ? 15.781 16.109 -4.898 1 92.5 292 ASP B C 1
ATOM 4982 O O . ASP B 1 292 ? 16.594 17.031 -4.711 1 92.5 292 ASP B O 1
ATOM 4986 N N . ILE B 1 293 ? 14.906 15.742 -4.035 1 91.94 293 ILE B N 1
ATOM 4987 C CA . ILE B 1 293 ? 14.82 16.406 -2.742 1 91.94 293 ILE B CA 1
ATOM 4988 C C . ILE B 1 293 ? 16.125 16.188 -1.963 1 91.94 293 ILE B C 1
ATOM 4990 O O . ILE B 1 293 ? 16.672 17.125 -1.382 1 91.94 293 ILE B O 1
ATOM 4994 N N . PHE B 1 294 ? 16.594 14.977 -1.978 1 96.25 294 PHE B N 1
ATOM 4995 C CA . PHE B 1 294 ? 17.828 14.648 -1.262 1 96.25 294 PHE B CA 1
ATOM 4996 C C . PHE B 1 294 ? 19.016 15.406 -1.844 1 96.25 294 PHE B C 1
ATOM 4998 O O . PHE B 1 294 ? 19.844 15.922 -1.101 1 96.25 294 PHE B O 1
ATOM 5005 N N . ALA B 1 295 ? 19.047 15.445 -3.156 1 95.88 295 ALA B N 1
ATOM 5006 C CA . ALA B 1 295 ? 20.156 16.156 -3.814 1 95.88 295 ALA B CA 1
ATOM 5007 C C . ALA B 1 295 ? 20.141 17.641 -3.451 1 95.88 295 ALA B C 1
ATOM 5009 O O . ALA B 1 295 ? 21.188 18.219 -3.18 1 95.88 295 ALA B O 1
ATOM 5010 N N . PHE B 1 296 ? 19.031 18.203 -3.447 1 93.75 296 PHE B N 1
ATOM 5011 C CA . PHE B 1 296 ? 18.859 19.609 -3.072 1 93.75 296 PHE B CA 1
ATOM 5012 C C . PHE B 1 296 ? 19.328 19.844 -1.641 1 93.75 296 PHE B C 1
ATOM 5014 O O . PHE B 1 296 ? 20.172 20.703 -1.391 1 93.75 296 PHE B O 1
ATOM 5021 N N . ALA B 1 297 ? 18.812 19.062 -0.746 1 95.5 297 ALA B N 1
ATOM 5022 C CA . ALA B 1 297 ? 19.141 19.219 0.667 1 95.5 297 ALA B CA 1
ATOM 5023 C C . ALA B 1 297 ? 20.625 18.906 0.921 1 95.5 297 ALA B C 1
ATOM 5025 O O . ALA B 1 297 ? 21.25 19.531 1.771 1 95.5 297 ALA B O 1
ATOM 5026 N N . ARG B 1 298 ? 21.078 17.875 0.213 1 97.31 298 ARG B N 1
ATOM 5027 C CA . ARG B 1 298 ? 22.5 17.516 0.305 1 97.31 298 ARG B CA 1
ATOM 5028 C C . ARG B 1 298 ? 23.391 18.719 0.058 1 97.31 298 ARG B C 1
ATOM 5030 O O . ARG B 1 298 ? 24.375 18.922 0.767 1 97.31 298 ARG B O 1
ATOM 5037 N N . THR B 1 299 ? 23.141 19.5 -0.941 1 96.75 299 THR B N 1
ATOM 5038 C CA . THR B 1 299 ? 23.938 20.688 -1.279 1 96.75 299 THR B CA 1
ATOM 5039 C C . THR B 1 299 ? 23.969 21.672 -0.116 1 96.75 299 THR B C 1
ATOM 5041 O O . THR B 1 299 ? 25.016 22.188 0.239 1 96.75 299 THR B O 1
ATOM 5044 N N . ILE B 1 300 ? 22.906 21.875 0.493 1 95.62 300 ILE B N 1
ATOM 5045 C CA . ILE B 1 300 ? 22.797 22.797 1.618 1 95.62 300 ILE B CA 1
ATOM 5046 C C . ILE B 1 300 ? 23.594 22.266 2.801 1 95.62 300 ILE B C 1
ATOM 5048 O O . ILE B 1 300 ? 24.422 22.984 3.371 1 95.62 300 ILE B O 1
ATOM 5052 N N . ILE B 1 301 ? 23.422 21 3.115 1 96.75 301 ILE B N 1
ATOM 5053 C CA . ILE B 1 301 ? 24 20.375 4.301 1 96.75 301 ILE B CA 1
ATOM 5054 C C . ILE B 1 301 ? 25.531 20.375 4.203 1 96.75 301 ILE B C 1
ATOM 5056 O O . ILE B 1 301 ? 26.219 20.594 5.199 1 96.75 301 ILE B O 1
ATOM 5060 N N . LEU B 1 302 ? 26.031 20.219 3.01 1 96.75 302 LEU B N 1
ATOM 5061 C CA . LEU B 1 302 ? 27.469 20.047 2.854 1 96.75 302 LEU B CA 1
ATOM 5062 C C . LEU B 1 302 ? 28.156 21.391 2.662 1 96.75 302 LEU B C 1
ATOM 5064 O O . LEU B 1 302 ? 29.375 21.5 2.818 1 96.75 302 LEU B O 1
ATOM 5068 N N . THR B 1 303 ? 27.422 22.406 2.342 1 96.06 303 THR B N 1
ATOM 5069 C CA . THR B 1 303 ? 28.031 23.703 2.055 1 96.06 303 THR B CA 1
ATOM 5070 C C . THR B 1 303 ? 27.938 24.625 3.264 1 96.06 303 THR B C 1
ATOM 5072 O O . THR B 1 303 ? 28.766 25.516 3.438 1 96.06 303 THR B O 1
ATOM 5075 N N . GLU B 1 304 ? 26.938 24.5 4.078 1 94.69 304 GLU B N 1
ATOM 5076 C CA . GLU B 1 304 ? 26.719 25.375 5.23 1 94.69 304 GLU B CA 1
ATOM 5077 C C . GLU B 1 304 ? 27.406 24.812 6.477 1 94.69 304 GLU B C 1
ATOM 5079 O O . GLU B 1 304 ? 27.594 23.594 6.598 1 94.69 304 GLU B O 1
ATOM 5084 N N . PRO B 1 305 ? 27.703 25.719 7.414 1 94.81 305 PRO B N 1
ATOM 5085 C CA . PRO B 1 305 ? 28.266 25.266 8.68 1 94.81 305 PRO B CA 1
ATOM 5086 C C . PRO B 1 305 ? 27.297 24.391 9.484 1 94.81 305 PRO B C 1
ATOM 5088 O O . PRO B 1 305 ? 26.094 24.516 9.328 1 94.81 305 PRO B O 1
ATOM 5091 N N . PRO B 1 306 ? 27.828 23.547 10.344 1 93.38 306 PRO B N 1
ATOM 5092 C CA . PRO B 1 306 ? 27 22.625 11.133 1 93.38 306 PRO B CA 1
ATOM 5093 C C . PRO B 1 306 ? 25.969 23.344 12 1 93.38 306 PRO B C 1
ATOM 5095 O O . PRO B 1 306 ? 24.938 22.766 12.352 1 93.38 306 PRO B O 1
ATOM 5098 N N . THR B 1 307 ? 26.266 24.547 12.336 1 92.62 307 THR B N 1
ATOM 5099 C CA . THR B 1 307 ? 25.391 25.266 13.266 1 92.62 307 THR B CA 1
ATOM 5100 C C . THR B 1 307 ? 24.375 26.125 12.508 1 92.62 307 THR B C 1
ATOM 5102 O O . THR B 1 307 ? 23.516 26.75 13.109 1 92.62 307 THR B O 1
ATOM 5105 N N . SER B 1 308 ? 24.469 26.109 11.219 1 92.88 308 SER B N 1
ATOM 5106 C CA . SER B 1 308 ? 23.578 26.938 10.406 1 92.88 308 SER B CA 1
ATOM 5107 C C . SER B 1 308 ? 22.172 26.344 10.336 1 92.88 308 SER B C 1
ATOM 5109 O O . SER B 1 308 ? 21.984 25.156 10.602 1 92.88 308 SER B O 1
ATOM 5111 N N . ILE B 1 309 ? 21.266 27.234 10.023 1 92.81 309 ILE B N 1
ATOM 5112 C CA . ILE B 1 309 ? 19.906 26.797 9.695 1 92.81 309 ILE B CA 1
ATOM 5113 C C . ILE B 1 309 ? 19.875 26.234 8.273 1 92.81 309 ILE B C 1
ATOM 5115 O O . ILE B 1 309 ? 20.141 26.969 7.316 1 92.81 309 ILE B O 1
ATOM 5119 N N . TYR B 1 310 ? 19.656 24.953 8.203 1 92.56 310 TYR B N 1
ATOM 5120 C CA . TYR B 1 310 ? 19.531 24.359 6.875 1 92.56 310 TYR B CA 1
ATOM 5121 C C . TYR B 1 310 ? 18.156 24.672 6.277 1 92.56 310 TYR B C 1
ATOM 5123 O O . TYR B 1 310 ? 17.141 24.25 6.816 1 92.56 310 TYR B O 1
ATOM 5131 N N . LYS B 1 311 ? 18.125 25.297 5.145 1 91.69 311 LYS B N 1
ATOM 5132 C CA . LYS B 1 311 ? 16.875 25.797 4.57 1 91.69 311 LYS B CA 1
ATOM 5133 C C . LYS B 1 311 ? 16.234 24.75 3.658 1 91.69 311 LYS B C 1
ATOM 5135 O O . LYS B 1 311 ? 16.109 24.969 2.451 1 91.69 311 LYS B O 1
ATOM 5140 N N . TYR B 1 312 ? 15.781 23.703 4.195 1 91.5 312 TYR B N 1
ATOM 5141 C CA . TYR B 1 312 ? 14.938 22.703 3.549 1 91.5 312 TYR B CA 1
ATOM 5142 C C . TYR B 1 312 ? 13.93 22.125 4.535 1 91.5 312 TYR B C 1
ATOM 5144 O O . TYR B 1 312 ? 14.195 22.062 5.738 1 91.5 312 TYR B O 1
ATOM 5152 N N . PHE B 1 313 ? 12.812 21.812 3.994 1 90.62 313 PHE B N 1
ATOM 5153 C CA . PHE B 1 313 ? 11.75 21.281 4.848 1 90.62 313 PHE B CA 1
ATOM 5154 C C . PHE B 1 313 ? 10.805 20.406 4.051 1 90.62 313 PHE B C 1
ATOM 5156 O O . PHE B 1 313 ? 10.547 20.656 2.871 1 90.62 313 PHE B O 1
ATOM 5163 N N . HIS B 1 314 ? 10.344 19.359 4.691 1 87.94 314 HIS B N 1
ATOM 5164 C CA . HIS B 1 314 ? 9.281 18.547 4.117 1 87.94 314 HIS B CA 1
ATOM 5165 C C . HIS B 1 314 ? 8.359 18 5.203 1 87.94 314 HIS B C 1
ATOM 5167 O O . HIS B 1 314 ? 8.742 17.906 6.367 1 87.94 314 HIS B O 1
ATOM 5173 N N . ILE B 1 315 ? 7.191 17.734 4.844 1 86.81 315 ILE B N 1
ATOM 5174 C CA . ILE B 1 315 ? 6.223 17.094 5.719 1 86.81 315 ILE B CA 1
ATOM 5175 C C . ILE B 1 315 ? 5.449 16.031 4.938 1 86.81 315 ILE B C 1
ATOM 5177 O O . ILE B 1 315 ? 5.008 16.281 3.812 1 86.81 315 ILE B O 1
ATOM 5181 N N . LEU B 1 316 ? 5.387 14.883 5.578 1 82.88 316 LEU B N 1
ATOM 5182 C CA . LEU B 1 316 ? 4.672 13.781 4.945 1 82.88 316 LEU B CA 1
ATOM 5183 C C . LEU B 1 316 ? 3.279 13.617 5.543 1 82.88 316 LEU B C 1
ATOM 5185 O O . LEU B 1 316 ? 3.139 13.352 6.738 1 82.88 316 LEU B O 1
ATOM 5189 N N . VAL B 1 317 ? 2.188 13.828 4.98 1 72.44 317 VAL B N 1
ATOM 5190 C CA . VAL B 1 317 ? 0.823 13.719 5.488 1 72.44 317 VAL B CA 1
ATOM 5191 C C . VAL B 1 317 ? 0.22 12.383 5.078 1 72.44 317 VAL B C 1
ATOM 5193 O O . VAL B 1 317 ? -0.468 11.734 5.871 1 72.44 317 VAL B O 1
ATOM 5196 N N . GLY B 1 318 ? 0.377 11.75 3.967 1 60.97 318 GLY B N 1
ATOM 5197 C CA . GLY B 1 318 ? -0.131 10.484 3.467 1 60.97 318 GLY B CA 1
ATOM 5198 C C . GLY B 1 318 ? 0.872 9.734 2.607 1 60.97 318 GLY B C 1
ATOM 5199 O O . GLY B 1 318 ? 1.951 10.25 2.312 1 60.97 318 GLY B O 1
ATOM 5200 N N . SER B 1 319 ? 0.632 8.344 2.715 1 50.31 319 SER B N 1
ATOM 5201 C CA . SER B 1 319 ? 1.544 7.625 1.831 1 50.31 319 SER B CA 1
ATOM 5202 C C . SER B 1 319 ? 1.667 8.32 0.48 1 50.31 319 SER B C 1
ATOM 5204 O O . SER B 1 319 ? 0.666 8.758 -0.091 1 50.31 319 SER B O 1
ATOM 5206 N N . ILE B 1 320 ? 2.648 9.188 0.341 1 37.59 320 ILE B N 1
ATOM 5207 C CA . ILE B 1 320 ? 2.912 9.812 -0.951 1 37.59 320 ILE B CA 1
ATOM 5208 C C . ILE B 1 320 ? 2.422 8.898 -2.074 1 37.59 320 ILE B C 1
ATOM 5210 O O . ILE B 1 320 ? 2.965 7.812 -2.283 1 37.59 320 ILE B O 1
ATOM 5214 N N . ALA B 1 321 ? 1.195 8.438 -2.139 1 36.56 321 ALA B N 1
ATOM 5215 C CA . ALA B 1 321 ? 0.875 7.957 -3.482 1 36.56 321 ALA B CA 1
ATOM 5216 C C . ALA B 1 321 ? 1.545 8.82 -4.547 1 36.56 321 ALA B C 1
ATOM 5218 O O . ALA B 1 321 ? 1.531 10.055 -4.457 1 36.56 321 ALA B O 1
ATOM 5219 N N . GLU B 1 322 ? 2.678 8.406 -5.039 1 33.91 322 GLU B N 1
ATOM 5220 C CA . GLU B 1 322 ? 3.438 9.125 -6.059 1 33.91 322 GLU B CA 1
ATOM 5221 C C . GLU B 1 322 ? 2.518 9.953 -6.953 1 33.91 322 GLU B C 1
ATOM 5223 O O . GLU B 1 322 ? 1.546 9.438 -7.5 1 33.91 322 GLU B O 1
ATOM 5228 N N . GLY B 1 323 ? 2.338 11.211 -6.762 1 26.78 323 GLY B N 1
ATOM 5229 C CA . GLY B 1 323 ? 1.737 12.312 -7.5 1 26.78 323 GLY B CA 1
ATOM 5230 C C . GLY B 1 323 ? 1.733 12.094 -9 1 26.78 323 GLY B C 1
ATOM 5231 O O . GLY B 1 323 ? 2.662 11.5 -9.547 1 26.78 323 GLY B O 1
ATOM 5232 N N . GLU B 1 324 ? 0.432 12.078 -9.641 1 25.67 324 GLU B N 1
ATOM 5233 C CA . GLU B 1 324 ? 0.419 12.5 -11.047 1 25.67 324 GLU B CA 1
ATOM 5234 C C . GLU B 1 324 ? 1.332 13.695 -11.273 1 25.67 324 GLU B C 1
ATOM 5236 O O . GLU B 1 324 ? 1.354 14.633 -10.461 1 25.67 324 GLU B O 1
#

Nearest PDB structures (foldseek):
  6w1f-assembly1_B  TM=7.148E-01  e=3.466E-08  Streptococcus thermophilus LMG 18311
  4yv6-assembly2_D  TM=7.298E-01  e=7.934E-07  Streptococcus dysgalactiae
  4yv9-assembly2_D  TM=7.267E-01  e=9.376E-07  Streptococcus dysgalactiae
  6w1e-assembly1_A-2  TM=7.519E-01  e=9.925E-03  Streptococcus thermophilus LMG 18311
  4jhr-assembly1_B  TM=4.906E-01  e=6.188E-01  Mus musculus

InterPro domains:
  IPR001387 Cro/C1-type, helix-turn-helix domain [PF01381] (7-60)
  IPR001387 Cro/C1-type, helix-turn-helix domain [PS50943] (7-60)
  IPR001387 Cro/C1-type, helix-turn-helix domain [SM00530] (6-60)
  IPR001387 Cro/C1-type, helix-turn-helix domain [cd00093] (4-60)
  IPR010057 HTH-type transcriptional regulator Rgg, C-terminal domain [PF21259] (159-294)
  IPR010057 HTH-type transcriptional regulator Rgg, C-terminal domain [TIGR01716] (158-294)
  IPR010982 Lambda repressor-like, DNA-binding domain superfamily [G3DSA:1.10.260.40] (1-64)
  IPR010982 Lambda repressor-like, DNA-binding domain superfamily [SSF47413] (1-62)
  IPR053163 HTH-type transcriptional regulator Rgg-like [PTHR37038] (2-293)

Radius of gyration: 26.73 Å; Cα contacts (8 Å, |Δi|>4): 788; chains: 2; bounding box: 69×69×50 Å